Protein 2WKB (pdb70)

Radius of gyration: 31.54 Å; Cα contacts (8 Å, |Δi|>4): 1423; chains: 6; bounding box: 90×65×50 Å

Foldseek 3Di:
DKEKEWLFDDDPVLQVVLVVQLVVLLCVQVPHDPPPDDYYYHHDNQDADPRGSPTAIEMEAEQGVCVVVSLVSNLVSCCVSRVGPSVRYHYYYHYDDDDDCVVPD/DKEKEWLFDDDPVLQVVLQVQLLVLVCVLQVHHQPPDDYYYHHDNCDDDPHDSPTAIEMEAEARPRPDPVPVVVSLVSNLVSCCVSRVDPSVRYHYYYYYDDDDDDPVVD/DKEKEWLFDDDPVLQVVLQVQLQVLCCVLVVHHSPPDDYYYHHDNQDDDPRDSPTAIEMEAEADPDADPVGVVSSVVSNLVSCCVSRVGDSVRYHYDYYYCPVVDDDDDCVVPD/DKEKEWLFDDDPVLQVVLQVQLLVLLCVLLVHHPVPDDYYYHHDNQDDDPRDSPTAIEMEAEADPSDDPVRPVVSLVSNLVSCCVSGVGDSVRYHYYYYYDPDDDCVVPD/DKEKEWLFDDDPVLQVVLQVQLLVLVCVLQVHHCVVDDYYYHHDNCDDDPRDSPTAIEMEAEADPRDDPVRVVVSLVSSLVSCCVSRVDDSVRYHYYYYYCNPPDDDDDCVVPPD/DKEKEWLFDDDDVLQVVLVVVLVVLCCVLQVHDCPPDDYYYHHDNQDDDPRHSPTAIEMEAEQDPRDDDVGVVVSVVVNLVSCCVSGVGDSVRYHYYYYYCPPVDDDDDPVVPD

B-factor: mean 29.2, std 12.21, range [9.12, 75.36]

Nearest PDB structures (foldseek):
  2wkb-assembly2_C  TM=9.980E-01  e=5.443E-23  Plasmodium berghei ANKA
  2wkb-assembly1_D  TM=9.985E-01  e=5.655E-22  Plasmodium berghei ANKA
  2wkb-assembly2_B  TM=9.950E-01  e=8.447E-22  Plasmodium berghei ANKA
  3gad-assembly1_C  TM=8.961E-01  e=1.713E-20  Plasmodium yoelii yoelii
  2wkf-assembly1_A  TM=9.581E-01  e=2.135E-16  Plasmodium falciparum 3D7

Structure (mmCIF, N/CA/C/O backbone):
data_2WKB
#
_entry.id   2WKB
#
_cell.length_a   78.703
_cell.length_b   69.169
_cell.length_c   80.217
_cell.angle_alpha   90.00
_cell.angle_beta   118.20
_cell.angle_gamma   90.00
#
_symmetry.space_group_name_H-M   'P 1 21 1'
#
loop_
_entity.id
_entity.type
_entity.pdbx_description
1 polymer 'MACROPHAGE MIGRATION INHIBITORY FACTOR'
2 non-polymer GLYCEROL
3 water water
#
loop_
_atom_site.group_PDB
_atom_site.id
_atom_site.type_symbol
_atom_site.label_atom_id
_atom_site.label_alt_id
_atom_site.label_comp_id
_atom_site.label_asym_id
_atom_site.label_entity_id
_atom_site.label_seq_id
_atom_site.pdbx_PDB_ins_code
_atom_site.Cartn_x
_atom_site.Cartn_y
_atom_site.Cartn_z
_atom_site.occupancy
_atom_site.B_iso_or_equiv
_atom_site.auth_seq_id
_atom_site.auth_comp_id
_atom_site.auth_asym_id
_atom_site.auth_atom_id
_atom_site.pdbx_PDB_model_num
ATOM 1 N N . PRO A 1 1 ? 0.974 6.551 -24.422 1.00 37.59 1 PRO A N 1
ATOM 2 C CA . PRO A 1 1 ? -0.457 6.577 -24.178 1.00 36.48 1 PRO A CA 1
ATOM 3 C C . PRO A 1 1 ? -0.901 5.159 -23.881 1.00 35.39 1 PRO A C 1
ATOM 4 O O . PRO A 1 1 ? -0.358 4.207 -24.469 1.00 35.03 1 PRO A O 1
ATOM 18 N N . CYS A 1 3 ? -4.142 2.460 -22.470 1.00 29.20 3 CYS A N 1
ATOM 19 C CA . CYS A 1 3 ? -5.459 2.051 -22.065 1.00 28.60 3 CYS A CA 1
ATOM 20 C C . CYS A 1 3 ? -5.352 0.727 -21.304 1.00 27.10 3 CYS A C 1
ATOM 21 O O . CYS A 1 3 ? -5.131 -0.336 -21.888 1.00 26.09 3 CYS A O 1
ATOM 24 N N . GLU A 1 4 ? -5.543 0.779 -19.997 1.00 26.44 4 GLU A N 1
ATOM 25 C CA . GLU A 1 4 ? -5.408 -0.425 -19.187 1.00 25.35 4 GLU A CA 1
ATOM 26 C C . GLU A 1 4 ? -6.708 -0.847 -18.561 1.00 25.19 4 GLU A C 1
ATOM 27 O O . GLU A 1 4 ? -7.456 -0.051 -17.973 1.00 24.37 4 GLU A O 1
ATOM 33 N N . LEU A 1 5 ? -7.005 -2.099 -18.772 1.00 22.82 5 LEU A N 1
ATOM 34 C CA . LEU A 1 5 ? -8.162 -2.704 -18.218 1.00 23.57 5 LEU A CA 1
ATOM 35 C C . LEU A 1 5 ? -7.693 -3.537 -17.014 1.00 22.98 5 LEU A C 1
ATOM 36 O O . LEU A 1 5 ? -6.995 -4.547 -17.158 1.00 23.42 5 LEU A O 1
ATOM 41 N N . ILE A 1 6 ? -8.101 -3.104 -15.835 1.00 20.82 6 ILE A N 1
ATOM 42 C CA . ILE A 1 6 ? -7.658 -3.744 -14.600 1.00 20.75 6 ILE A CA 1
ATOM 43 C C . ILE A 1 6 ? -8.929 -4.373 -13.985 1.00 18.83 6 ILE A C 1
ATOM 44 O O . ILE A 1 6 ? -9.899 -3.659 -13.644 1.00 19.11 6 ILE A O 1
ATOM 49 N N . THR A 1 7 ? -8.939 -5.681 -13.813 1.00 18.25 7 THR A N 1
ATOM 50 C CA . THR A 1 7 ? -10.228 -6.313 -13.501 1.00 19.21 7 THR A CA 1
ATOM 51 C C . THR A 1 7 ? -10.039 -7.581 -12.720 1.00 18.74 7 THR A C 1
ATOM 52 O O . THR A 1 7 ? -9.012 -8.265 -12.839 1.00 18.33 7 THR A O 1
ATOM 56 N N . ASN A 1 8 ? -11.033 -7.945 -11.920 1.00 18.02 8 ASN A N 1
ATOM 57 C CA . ASN A 1 8 ? -10.925 -9.202 -11.191 1.00 18.29 8 ASN A CA 1
ATOM 58 C C . ASN A 1 8 ? -11.674 -10.337 -11.965 1.00 20.61 8 ASN A C 1
ATOM 59 O O . ASN A 1 8 ? -11.938 -11.407 -11.409 1.00 20.06 8 ASN A O 1
ATOM 64 N N . ILE A 1 9 ? -12.023 -10.038 -13.231 1.00 20.74 9 ILE A N 1
ATOM 65 C CA . ILE A 1 9 ? -12.722 -11.014 -14.087 1.00 22.69 9 ILE A CA 1
ATOM 66 C C . ILE A 1 9 ? -11.735 -11.744 -14.987 1.00 23.85 9 ILE A C 1
ATOM 67 O O . ILE A 1 9 ? -11.047 -11.110 -15.783 1.00 25.95 9 ILE A O 1
ATOM 72 N N . SER A 1 10 ? -11.691 -13.069 -14.857 1.00 25.64 10 SER A N 1
ATOM 73 C CA . SER A 1 10 ? -10.847 -13.905 -15.694 1.00 27.56 10 SER A CA 1
ATOM 74 C C . SER A 1 10 ? -11.513 -14.264 -17.014 1.00 27.96 10 SER A C 1
ATOM 75 O O . SER A 1 10 ? -12.630 -14.823 -17.013 1.00 26.14 10 SER A O 1
ATOM 78 N N . ILE A 1 11 ? -10.829 -13.947 -18.102 1.00 28.57 11 ILE A N 1
ATOM 79 C CA . ILE A 1 11 ? -11.238 -14.380 -19.460 1.00 29.88 11 ILE A CA 1
ATOM 80 C C . ILE A 1 11 ? -10.030 -14.940 -20.254 1.00 30.45 11 ILE A C 1
ATOM 81 O O . ILE A 1 11 ? -8.851 -14.570 -19.991 1.00 28.35 11 ILE A O 1
ATOM 86 N N . PRO A 1 12 ? -10.306 -15.801 -21.251 1.00 31.24 12 PRO A N 1
ATOM 87 C CA . PRO A 1 12 ? -9.148 -16.419 -21.931 1.00 31.31 12 PRO A CA 1
ATOM 88 C C . PRO A 1 12 ? -8.338 -15.419 -22.746 1.00 28.99 12 PRO A C 1
ATOM 89 O O . PRO A 1 12 ? -8.854 -14.410 -23.165 1.00 28.28 12 PRO A O 1
ATOM 93 N N . ASP A 1 13 ? -7.070 -15.722 -22.984 1.00 30.26 13 ASP A N 1
ATOM 94 C CA . ASP A 1 13 ? -6.204 -14.785 -23.721 1.00 30.95 13 ASP A CA 1
ATOM 95 C C . ASP A 1 13 ? -6.760 -14.255 -25.039 1.00 29.51 13 ASP A C 1
ATOM 96 O O . ASP A 1 13 ? -6.663 -13.057 -25.328 1.00 29.24 13 ASP A O 1
ATOM 101 N N . ASP A 1 14 ? -7.344 -15.157 -25.837 1.00 30.53 14 ASP A N 1
ATOM 102 C CA . ASP A 1 14 ? -7.928 -14.792 -27.113 1.00 31.36 14 ASP A CA 1
ATOM 103 C C . ASP A 1 14 ? -9.021 -13.749 -26.969 1.00 29.29 14 ASP A C 1
ATOM 104 O O . ASP A 1 14 ? -9.086 -12.775 -27.714 1.00 28.89 14 ASP A O 1
ATOM 109 N N . LYS A 1 15 ? -9.877 -13.959 -25.988 1.00 29.00 15 LYS A N 1
ATOM 110 C CA . LYS A 1 15 ? -10.964 -13.030 -25.774 1.00 28.65 15 LYS A CA 1
ATOM 111 C C . LYS A 1 15 ? -10.426 -11.686 -25.285 1.00 27.56 15 LYS A C 1
ATOM 112 O O . LYS A 1 15 ? -10.947 -10.609 -25.607 1.00 27.05 15 LYS A O 1
ATOM 118 N N . ALA A 1 16 ? -9.378 -11.753 -24.481 1.00 26.18 16 ALA A N 1
ATOM 119 C CA . ALA A 1 16 ? -8.757 -10.509 -23.979 1.00 25.05 16 ALA A CA 1
ATOM 120 C C . ALA A 1 16 ? -8.187 -9.696 -25.117 1.00 23.75 16 ALA A C 1
ATOM 121 O O . ALA A 1 16 ? -8.319 -8.481 -25.167 1.00 23.84 16 ALA A O 1
ATOM 123 N N . GLN A 1 17 ? -7.504 -10.363 -26.029 1.00 24.53 17 GLN A N 1
ATOM 124 C CA . GLN A 1 17 ? -6.924 -9.657 -27.160 1.00 25.43 17 GLN A CA 1
ATOM 125 C C . GLN A 1 17 ? -8.036 -8.984 -28.017 1.00 25.95 17 GLN A C 1
ATOM 126 O O . GLN A 1 17 ? -7.919 -7.821 -28.436 1.00 26.44 17 GLN A O 1
ATOM 132 N N . ASN A 1 18 ? -9.106 -9.728 -28.253 1.00 27.96 18 ASN A N 1
ATOM 133 C CA . ASN A 1 18 ? -10.305 -9.196 -28.941 1.00 29.04 18 ASN A CA 1
ATOM 134 C C . ASN A 1 18 ? -10.902 -7.988 -28.255 1.00 28.52 18 ASN A C 1
ATOM 135 O O . ASN A 1 18 ? -11.263 -6.990 -28.898 1.00 30.42 18 ASN A O 1
ATOM 140 N N . THR A 1 19 ? -10.999 -8.072 -26.947 1.00 28.06 19 THR A N 1
ATOM 141 C CA . THR A 1 19 ? -11.499 -6.940 -26.164 1.00 27.42 19 THR A CA 1
ATOM 142 C C . THR A 1 19 ? -10.635 -5.726 -26.286 1.00 25.88 19 THR A C 1
ATOM 143 O O . THR A 1 19 ? -11.160 -4.642 -26.511 1.00 25.49 19 THR A O 1
ATOM 147 N N . LEU A 1 20 ? -9.300 -5.876 -26.155 1.00 25.80 20 LEU A N 1
ATOM 148 C CA . LEU A 1 20 ? -8.398 -4.737 -26.314 1.00 25.05 20 LEU A CA 1
ATOM 149 C C . LEU A 1 20 ? -8.393 -4.186 -27.740 1.00 25.31 20 LEU A C 1
ATOM 150 O O . LEU A 1 20 ? -8.293 -3.013 -27.943 1.00 25.21 20 LEU A O 1
ATOM 155 N N . SER A 1 21 ? -8.470 -5.073 -28.721 1.00 27.51 21 SER A N 1
ATOM 156 C CA . SER A 1 21 ? -8.590 -4.666 -30.124 1.00 30.16 21 SER A CA 1
ATOM 157 C C . SER A 1 21 ? -9.757 -3.714 -30.305 1.00 29.40 21 SER A C 1
ATOM 158 O O . SER A 1 21 ? -9.611 -2.624 -30.857 1.00 30.86 21 SER A O 1
ATOM 161 N N . GLU A 1 22 ? -10.900 -4.138 -29.795 1.00 30.19 22 GLU A N 1
ATOM 162 C CA . GLU A 1 22 ? -12.135 -3.358 -29.923 1.00 31.37 22 GLU A CA 1
ATOM 163 C C . GLU A 1 22 ? -12.060 -2.062 -29.189 1.00 30.63 22 GLU A C 1
ATOM 164 O O . GLU A 1 22 ? -12.548 -1.055 -29.703 1.00 31.42 22 GLU A O 1
ATOM 170 N N . ILE A 1 23 ? -11.432 -2.060 -27.993 1.00 29.24 23 ILE A N 1
ATOM 171 C CA . ILE A 1 23 ? -11.189 -0.788 -27.348 1.00 27.53 23 ILE A CA 1
ATOM 172 C C . ILE A 1 23 ? -10.284 0.149 -28.131 1.00 27.72 23 ILE A C 1
ATOM 173 O O . ILE A 1 23 ? -10.582 1.346 -28.204 1.00 29.11 23 ILE A O 1
ATOM 178 N N . GLU A 1 24 ? -9.170 -0.338 -28.699 1.00 27.50 24 GLU A N 1
ATOM 179 C CA . GLU A 1 24 ? -8.272 0.559 -29.450 1.00 28.56 24 GLU A CA 1
ATOM 180 C C . GLU A 1 24 ? -9.030 1.124 -30.657 1.00 28.50 24 GLU A C 1
ATOM 181 O O . GLU A 1 24 ? -8.833 2.283 -31.024 1.00 28.94 24 GLU A O 1
ATOM 187 N N . ASP A 1 25 ? -9.880 0.314 -31.265 1.00 30.00 25 ASP A N 1
ATOM 188 C CA . ASP A 1 25 ? -10.711 0.809 -32.423 1.00 31.65 25 ASP A CA 1
ATOM 189 C C . ASP A 1 25 ? -11.653 1.933 -31.981 1.00 31.95 25 ASP A C 1
ATOM 190 O O . ASP A 1 25 ? -11.777 2.978 -32.633 1.00 33.68 25 ASP A O 1
ATOM 195 N N . ALA A 1 26 ? -12.286 1.724 -30.831 1.00 31.10 26 ALA A N 1
ATOM 196 C CA . ALA A 1 26 ? -13.201 2.706 -30.262 1.00 29.98 26 ALA A CA 1
ATOM 197 C C . ALA A 1 26 ? -12.452 4.009 -30.006 1.00 30.50 26 ALA A C 1
ATOM 198 O O . ALA A 1 26 ? -12.939 5.107 -30.327 1.00 31.02 26 ALA A O 1
ATOM 200 N N . ILE A 1 27 ? -11.212 3.913 -29.522 1.00 30.06 27 ILE A N 1
ATOM 201 C CA . ILE A 1 27 ? -10.398 5.095 -29.275 1.00 32.15 27 ILE A CA 1
ATOM 202 C C . ILE A 1 27 ? -10.124 5.834 -30.593 1.00 32.73 27 ILE A C 1
ATOM 203 O O . ILE A 1 27 ? -10.346 7.027 -30.723 1.00 33.47 27 ILE A O 1
ATOM 208 N N . SER A 1 28 ? -9.584 5.102 -31.541 1.00 35.22 28 SER A N 1
ATOM 209 C CA . SER A 1 28 ? -9.308 5.627 -32.860 1.00 37.37 28 SER A CA 1
ATOM 210 C C . SER A 1 28 ? -10.555 6.194 -33.534 1.00 37.62 28 SER A C 1
ATOM 211 O O . SER A 1 28 ? -10.513 7.301 -34.063 1.00 38.66 28 SER A O 1
ATOM 214 N N . ASN A 1 29 ? -11.657 5.445 -33.517 1.00 38.88 29 ASN A N 1
ATOM 215 C CA . ASN A 1 29 ? -12.882 5.877 -34.221 1.00 40.19 29 ASN A CA 1
ATOM 216 C C . ASN A 1 29 ? -13.584 7.089 -33.572 1.00 42.33 29 ASN A C 1
ATOM 217 O O . ASN A 1 29 ? -13.922 8.074 -34.264 1.00 43.00 29 ASN A O 1
ATOM 222 N N . ILE A 1 30 ? -13.768 7.043 -32.254 1.00 43.24 30 ILE A N 1
ATOM 223 C CA . ILE A 1 30 ? -14.462 8.141 -31.536 1.00 44.47 30 ILE A CA 1
ATOM 224 C C . ILE A 1 30 ? -13.591 9.405 -31.377 1.00 46.51 30 ILE A C 1
ATOM 225 O O . ILE A 1 30 ? -14.051 10.544 -31.623 1.00 46.87 30 ILE A O 1
ATOM 230 N N . LEU A 1 31 ? -12.337 9.225 -30.974 1.00 48.07 31 LEU A N 1
ATOM 231 C CA . LEU A 1 31 ? -11.449 10.383 -30.790 1.00 50.19 31 LEU A CA 1
ATOM 232 C C . LEU A 1 31 ? -10.738 10.734 -32.094 1.00 52.04 31 LEU A C 1
ATOM 233 O O . LEU A 1 31 ? -10.017 11.725 -32.173 1.00 52.61 31 LEU A O 1
ATOM 238 N N . GLY A 1 32 ? -10.951 9.891 -33.105 1.00 54.48 32 GLY A N 1
ATOM 239 C CA . GLY A 1 32 ? -10.797 10.267 -34.514 1.00 57.08 32 GLY A CA 1
ATOM 240 C C . GLY A 1 32 ? -9.450 10.015 -35.174 1.00 59.10 32 GLY A C 1
ATOM 241 O O . GLY A 1 32 ? -9.346 10.057 -36.415 1.00 59.56 32 GLY A O 1
ATOM 242 N N . LYS A 1 33 ? -8.426 9.742 -34.362 1.00 60.04 33 LYS A N 1
ATOM 243 C CA . LYS A 1 33 ? -7.036 9.759 -34.848 1.00 61.13 33 LYS A CA 1
ATOM 244 C C . LYS A 1 33 ? -6.336 8.378 -34.932 1.00 60.77 33 LYS A C 1
ATOM 245 O O . LYS A 1 33 ? -6.790 7.395 -34.315 1.00 61.13 33 LYS A O 1
ATOM 251 N N . PRO A 1 34 ? -5.236 8.299 -35.716 1.00 60.16 34 PRO A N 1
ATOM 252 C CA . PRO A 1 34 ? -4.312 7.161 -35.597 1.00 59.25 34 PRO A CA 1
ATOM 253 C C . PRO A 1 34 ? -3.920 6.915 -34.144 1.00 57.53 34 PRO A C 1
ATOM 254 O O . PRO A 1 34 ? -3.829 7.866 -33.362 1.00 57.55 34 PRO A O 1
ATOM 258 N N . VAL A 1 35 ? -3.746 5.641 -33.799 1.00 55.78 35 VAL A N 1
ATOM 259 C CA . VAL A 1 35 ? -3.275 5.218 -32.479 1.00 53.76 35 VAL A CA 1
ATOM 260 C C . VAL A 1 35 ? -1.997 4.348 -32.615 1.00 52.42 35 VAL A C 1
ATOM 261 O O . VAL A 1 35 ? -1.873 3.285 -32.017 1.00 52.40 35 VAL A O 1
ATOM 265 N N . ALA A 1 36 ? -1.045 4.834 -33.404 1.00 49.86 36 ALA A N 1
ATOM 266 C CA . ALA A 1 36 ? 0.198 4.132 -33.675 1.00 47.91 36 ALA A CA 1
ATOM 267 C C . ALA A 1 36 ? 1.036 3.902 -32.433 1.00 46.80 36 ALA A C 1
ATOM 268 O O . ALA A 1 36 ? 1.785 2.913 -32.393 1.00 46.57 36 ALA A O 1
ATOM 270 N N . TYR A 1 37 ? 0.925 4.797 -31.442 1.00 44.58 37 TYR A N 1
ATOM 271 C CA . TYR A 1 37 ? 1.759 4.736 -30.231 1.00 43.93 37 TYR A CA 1
ATOM 272 C C . TYR A 1 37 ? 1.073 4.124 -28.982 1.00 42.24 37 TYR A C 1
ATOM 273 O O . TYR A 1 37 ? 1.702 4.029 -27.914 1.00 43.00 37 TYR A O 1
ATOM 282 N N . ILE A 1 38 ? -0.183 3.711 -29.115 1.00 38.35 38 ILE A N 1
ATOM 283 C CA . ILE A 1 38 ? -0.964 3.237 -27.956 1.00 35.69 38 ILE A CA 1
ATOM 284 C C . ILE A 1 38 ? -0.498 1.876 -27.357 1.00 31.73 38 ILE A C 1
ATOM 285 O O . ILE A 1 38 ? -0.276 0.902 -28.074 1.00 29.96 38 ILE A O 1
ATOM 290 N N . MET A 1 39 ? -0.329 1.829 -26.033 1.00 28.93 39 MET A N 1
ATOM 291 C CA . MET A 1 39 ? -0.295 0.564 -25.368 1.00 26.23 39 MET A CA 1
ATOM 292 C C . MET A 1 39 ? -1.690 0.236 -24.804 1.00 24.94 39 MET A C 1
ATOM 293 O O . MET A 1 39 ? -2.414 1.115 -24.318 1.00 26.27 39 MET A O 1
ATOM 298 N N . SER A 1 40 ? -2.045 -1.028 -24.789 1.00 23.48 40 SER A N 1
ATOM 299 C CA . SER A 1 40 ? -3.197 -1.452 -24.036 1.00 23.11 40 SER A CA 1
ATOM 300 C C . SER A 1 40 ? -2.886 -2.743 -23.278 1.00 21.27 40 SER A C 1
ATOM 301 O O . SER A 1 40 ? -1.917 -3.472 -23.601 1.00 19.94 40 SER A O 1
ATOM 304 N N . ASN A 1 41 ? -3.727 -3.071 -22.284 1.00 21.30 41 ASN A N 1
ATOM 305 C CA . ASN A 1 41 ? -3.461 -4.224 -21.472 1.00 19.41 41 ASN A CA 1
ATOM 306 C C . ASN A 1 41 ? -4.676 -4.663 -20.732 1.00 17.39 41 ASN A C 1
ATOM 307 O O . ASN A 1 41 ? -5.551 -3.848 -20.418 1.00 19.44 41 ASN A O 1
ATOM 312 N N A TYR A 1 42 ? -4.746 -5.968 -20.531 0.50 17.94 42 TYR A N 1
ATOM 313 N N B TYR A 1 42 ? -4.766 -5.961 -20.491 0.50 18.28 42 TYR A N 1
ATOM 314 C CA A TYR A 1 42 ? -5.716 -6.652 -19.715 0.50 18.22 42 TYR A CA 1
ATOM 315 C CA B TYR A 1 42 ? -5.796 -6.583 -19.678 0.50 18.89 42 TYR A CA 1
ATOM 316 C C A TYR A 1 42 ? -4.906 -7.146 -18.533 0.50 18.69 42 TYR A C 1
ATOM 317 C C B TYR A 1 42 ? -5.098 -7.246 -18.477 0.50 19.10 42 TYR A C 1
ATOM 318 O O A TYR A 1 42 ? -4.079 -8.049 -18.676 0.50 17.54 42 TYR A O 1
ATOM 319 O O B TYR A 1 42 ? -4.531 -8.324 -18.547 0.50 18.21 42 TYR A O 1
ATOM 336 N N . ASP A 1 43 ? -5.129 -6.539 -17.368 1.00 18.94 43 ASP A N 1
ATOM 337 C CA . ASP A 1 43 ? -4.354 -6.907 -16.170 1.00 19.16 43 ASP A CA 1
ATOM 338 C C . ASP A 1 43 ? -5.340 -7.583 -15.195 1.00 21.03 43 ASP A C 1
ATOM 339 O O . ASP A 1 43 ? -6.185 -6.937 -14.591 1.00 20.89 43 ASP A O 1
ATOM 344 N N . TYR A 1 44 ? -5.230 -8.895 -15.059 1.00 20.50 44 TYR A N 1
ATOM 345 C CA . TYR A 1 44 ? -6.097 -9.654 -14.218 1.00 19.89 44 TYR A CA 1
ATOM 346 C C . TYR A 1 44 ? -5.632 -9.564 -12.747 1.00 19.87 44 TYR A C 1
ATOM 347 O O . TYR A 1 44 ? -4.507 -9.925 -12.398 1.00 20.89 44 TYR A O 1
ATOM 356 N N . GLN A 1 45 ? -6.497 -9.052 -11.899 1.00 17.55 45 GLN A N 1
ATOM 357 C CA . GLN A 1 45 ? -6.134 -8.722 -10.524 1.00 15.34 45 GLN A CA 1
ATOM 358 C C . GLN A 1 45 ? -7.258 -9.300 -9.710 1.00 16.48 45 GLN A C 1
ATOM 359 O O . GLN A 1 45 ? -8.282 -8.625 -9.470 1.00 14.74 45 GLN A O 1
ATOM 365 N N . LYS A 1 46 ? -7.086 -10.553 -9.276 1.00 15.56 46 LYS A N 1
ATOM 366 C CA . LYS A 1 46 ? -8.164 -11.356 -8.712 1.00 18.22 46 LYS A CA 1
ATOM 367 C C . LYS A 1 46 ? -8.736 -10.733 -7.437 1.00 16.00 46 LYS A C 1
ATOM 368 O O . LYS A 1 46 ? -9.926 -10.985 -7.095 1.00 16.13 46 LYS A O 1
ATOM 374 N N . ASN A 1 47 ? -7.861 -10.033 -6.705 1.00 14.88 47 ASN A N 1
ATOM 375 C CA . ASN A 1 47 ? -8.183 -9.443 -5.401 1.00 13.63 47 ASN A CA 1
ATOM 376 C C . ASN A 1 47 ? -8.701 -8.010 -5.455 1.00 12.89 47 ASN A C 1
ATOM 377 O O . ASN A 1 47 ? -8.938 -7.395 -4.420 1.00 13.77 47 ASN A O 1
ATOM 382 N N . LEU A 1 48 ? -8.844 -7.491 -6.667 1.00 12.22 48 LEU A N 1
ATOM 383 C CA . LEU A 1 48 ? -9.259 -6.092 -6.854 1.00 13.44 48 LEU A CA 1
ATOM 384 C C . LEU A 1 48 ? -10.660 -5.872 -6.234 1.00 14.80 48 LEU A C 1
ATOM 385 O O . LEU A 1 48 ? -11.592 -6.706 -6.450 1.00 13.76 48 LEU A O 1
ATOM 390 N N . ARG A 1 49 ? -10.816 -4.750 -5.516 1.00 13.03 49 ARG A N 1
ATOM 391 C CA . ARG A 1 49 ? -12.099 -4.462 -4.818 1.00 12.90 49 ARG A CA 1
ATOM 392 C C . ARG A 1 49 ? -12.527 -3.070 -5.235 1.00 15.42 49 ARG A C 1
ATOM 393 O O . ARG A 1 49 ? -11.660 -2.198 -5.582 1.00 15.22 49 ARG A O 1
ATOM 401 N N . PHE A 1 50 ? -13.848 -2.836 -5.222 1.00 15.78 50 PHE A N 1
ATOM 402 C CA . PHE A 1 50 ? -14.398 -1.498 -5.504 1.00 15.76 50 PHE A CA 1
ATOM 403 C C . PHE A 1 50 ? -15.620 -1.369 -4.586 1.00 16.03 50 PHE A C 1
ATOM 404 O O . PHE A 1 50 ? -16.401 -2.312 -4.478 1.00 17.92 50 PHE A O 1
ATOM 412 N N . SER A 1 51 ? -15.729 -0.250 -3.865 1.00 16.63 51 SER A N 1
ATOM 413 C CA . SER A 1 51 ? -16.781 -0.006 -2.887 1.00 18.82 51 SER A CA 1
ATOM 414 C C . SER A 1 51 ? -16.877 -1.094 -1.846 1.00 20.90 51 SER A C 1
ATOM 415 O O . SER A 1 51 ? -18.010 -1.433 -1.427 1.00 21.63 51 SER A O 1
ATOM 418 N N . GLY A 1 52 ? -15.763 -1.675 -1.430 1.00 18.08 52 GLY A N 1
ATOM 419 C CA . GLY A 1 52 ? -15.844 -2.606 -0.320 1.00 19.88 52 GLY A CA 1
ATOM 420 C C . GLY A 1 52 ? -16.219 -4.023 -0.756 1.00 21.33 52 GLY A C 1
ATOM 421 O O . GLY A 1 52 ? -16.496 -4.864 0.106 1.00 22.02 52 GLY A O 1
ATOM 422 N N . SER A 1 53 ? -16.140 -4.287 -2.055 1.00 18.92 53 SER A N 1
ATOM 423 C CA . SER A 1 53 ? -16.521 -5.615 -2.610 1.00 19.94 53 SER A CA 1
ATOM 424 C C . SER A 1 53 ? -15.574 -6.138 -3.662 1.00 18.90 53 SER A C 1
ATOM 425 O O . SER A 1 53 ? -15.179 -5.421 -4.563 1.00 17.65 53 SER A O 1
ATOM 428 N N . ASN A 1 54 ? -15.292 -7.442 -3.584 1.00 18.33 54 ASN A N 1
ATOM 429 C CA . ASN A 1 54 ? -14.425 -8.122 -4.520 1.00 19.42 54 ASN A CA 1
ATOM 430 C C . ASN A 1 54 ? -15.320 -8.790 -5.575 1.00 21.11 54 ASN A C 1
ATOM 431 O O . ASN A 1 54 ? -14.853 -9.644 -6.330 1.00 18.66 54 ASN A O 1
ATOM 436 N N . GLU A 1 55 ? -16.603 -8.374 -5.658 1.00 20.60 55 GLU A N 1
ATOM 437 C CA . GLU A 1 55 ? -17.441 -8.889 -6.745 1.00 22.80 55 GLU A CA 1
ATOM 438 C C . GLU A 1 55 ? -16.938 -8.362 -8.085 1.00 21.33 55 GLU A C 1
ATOM 439 O O . GLU A 1 55 ? -16.157 -7.384 -8.167 1.00 21.27 55 GLU A O 1
ATOM 445 N N . GLY A 1 56 ? -17.360 -9.021 -9.155 1.00 21.33 56 GLY A N 1
ATOM 446 C CA . GLY A 1 56 ? -16.957 -8.636 -10.498 1.00 19.93 56 GLY A CA 1
ATOM 447 C C . GLY A 1 56 ? -16.853 -7.132 -10.739 1.00 20.98 56 GLY A C 1
ATOM 448 O O . GLY A 1 56 ? -17.837 -6.375 -10.487 1.00 20.92 56 GLY A O 1
ATOM 449 N N . TYR A 1 57 ? -15.694 -6.697 -11.284 1.00 17.94 57 TYR A N 1
ATOM 450 C CA . TYR A 1 57 ? -15.412 -5.295 -11.446 1.00 18.58 57 TYR A CA 1
ATOM 451 C C . TYR A 1 57 ? -14.336 -5.004 -12.482 1.00 19.65 57 TYR A C 1
ATOM 452 O O . TYR A 1 57 ? -13.293 -5.751 -12.501 1.00 18.78 57 TYR A O 1
ATOM 461 N N . CYS A 1 58 ? -14.541 -3.961 -13.265 0.50 15.76 58 CYS A N 1
ATOM 462 C CA A CYS A 1 58 ? -13.558 -3.570 -14.233 0.50 19.38 58 CYS A CA 1
ATOM 463 C CA B CYS A 1 58 ? -13.622 -3.505 -14.284 0.50 18.56 58 CYS A CA 1
ATOM 464 C C . CYS A 1 58 ? -13.264 -2.069 -14.137 0.50 17.27 58 CYS A C 1
ATOM 465 O O . CYS A 1 58 ? -14.164 -1.232 -14.197 0.50 15.43 58 CYS A O 1
ATOM 470 N N . PHE A 1 59 ? -11.983 -1.745 -13.994 1.00 19.93 59 PHE A N 1
ATOM 471 C CA . PHE A 1 59 ? -11.505 -0.388 -13.922 1.00 20.51 59 PHE A CA 1
ATOM 472 C C . PHE A 1 59 ? -10.752 -0.148 -15.220 1.00 23.24 59 PHE A C 1
ATOM 473 O O . PHE A 1 59 ? -9.862 -0.916 -15.562 1.00 23.55 59 PHE A O 1
ATOM 481 N N . VAL A 1 60 ? -11.120 0.904 -15.940 1.00 21.03 60 VAL A N 1
ATOM 482 C CA . VAL A 1 60 ? -10.428 1.218 -17.166 1.00 22.72 60 VAL A CA 1
ATOM 483 C C . VAL A 1 60 ? -9.709 2.507 -16.993 1.00 23.06 60 VAL A C 1
ATOM 484 O O . VAL A 1 60 ? -10.322 3.519 -16.717 1.00 23.59 60 VAL A O 1
ATOM 488 N N . ARG A 1 61 ? -8.389 2.503 -17.108 1.00 22.66 61 ARG A N 1
ATOM 489 C CA . ARG A 1 61 ? -7.679 3.753 -16.967 1.00 24.54 61 ARG A CA 1
ATOM 490 C C . ARG A 1 61 ? -7.081 4.169 -18.313 1.00 26.00 61 ARG A C 1
ATOM 491 O O . ARG A 1 61 ? -6.300 3.406 -18.883 1.00 24.38 61 ARG A O 1
ATOM 499 N N . LEU A 1 62 ? -7.406 5.383 -18.752 1.00 26.68 62 LEU A N 1
ATOM 500 C CA . LEU A 1 62 ? -6.915 5.930 -20.032 1.00 29.07 62 LEU A CA 1
ATOM 501 C C . LEU A 1 62 ? -5.988 7.102 -19.747 1.00 30.45 62 LEU A C 1
ATOM 502 O O . LEU A 1 62 ? -6.418 8.123 -19.216 1.00 31.23 62 LEU A O 1
ATOM 507 N N . THR A 1 63 ? -4.712 6.930 -20.060 1.00 32.01 63 THR A N 1
ATOM 508 C CA . THR A 1 63 ? -3.679 7.873 -19.741 1.00 35.01 63 THR A CA 1
ATOM 509 C C . THR A 1 63 ? -3.246 8.521 -21.036 1.00 36.77 63 THR A C 1
ATOM 510 O O . THR A 1 63 ? -2.717 7.836 -21.910 1.00 36.93 63 THR A O 1
ATOM 514 N N . SER A 1 64 ? -3.503 9.828 -21.152 1.00 39.04 64 SER A N 1
ATOM 515 C CA . SER A 1 64 ? -3.033 10.625 -22.300 1.00 41.58 64 SER A CA 1
ATOM 516 C C . SER A 1 64 ? -3.686 10.207 -23.622 1.00 42.82 64 SER A C 1
ATOM 517 O O . SER A 1 64 ? -3.019 10.117 -24.658 1.00 43.17 64 SER A O 1
ATOM 520 N N . ILE A 1 65 ? -4.994 9.976 -23.580 1.00 44.38 65 ILE A N 1
ATOM 521 C CA . ILE A 1 65 ? -5.724 9.425 -24.732 1.00 45.92 65 ILE A CA 1
ATOM 522 C C . ILE A 1 65 ? -6.744 10.414 -25.349 1.00 46.21 65 ILE A C 1
ATOM 523 O O . ILE A 1 65 ? -7.654 10.893 -24.683 1.00 47.23 65 ILE A O 1
ATOM 528 N N . SER A 1 71 ? -14.235 15.963 -25.197 1.00 56.58 71 SER A N 1
ATOM 529 C CA . SER A 1 71 ? -15.630 16.131 -25.558 1.00 56.70 71 SER A CA 1
ATOM 530 C C . SER A 1 71 ? -16.210 14.789 -26.034 1.00 55.98 71 SER A C 1
ATOM 531 O O . SER A 1 71 ? -17.295 14.360 -25.655 1.00 57.16 71 SER A O 1
ATOM 534 N N . ASN A 1 72 ? -15.476 14.024 -26.756 1.00 54.17 72 ASN A N 1
ATOM 535 C CA . ASN A 1 72 ? -16.141 12.817 -27.033 1.00 51.92 72 ASN A CA 1
ATOM 536 C C . ASN A 1 72 ? -15.778 11.869 -25.920 1.00 49.34 72 ASN A C 1
ATOM 537 O O . ASN A 1 72 ? -15.983 10.698 -26.066 1.00 48.55 72 ASN A O 1
ATOM 542 N N . ASN A 1 73 ? -15.224 12.375 -24.818 1.00 46.50 73 ASN A N 1
ATOM 543 C CA . ASN A 1 73 ? -14.710 11.434 -23.830 1.00 44.13 73 ASN A CA 1
ATOM 544 C C . ASN A 1 73 ? -15.815 10.576 -23.224 1.00 43.10 73 ASN A C 1
ATOM 545 O O . ASN A 1 73 ? -15.596 9.414 -22.881 1.00 42.51 73 ASN A O 1
ATOM 550 N N . SER A 1 74 ? -17.004 11.156 -23.095 1.00 41.53 74 SER A N 1
ATOM 551 C CA . SER A 1 74 ? -18.143 10.449 -22.533 1.00 40.09 74 SER A CA 1
ATOM 552 C C . SER A 1 74 ? -18.716 9.459 -23.547 1.00 38.03 74 SER A C 1
ATOM 553 O O . SER A 1 74 ? -19.197 8.389 -23.185 1.00 38.07 74 SER A O 1
ATOM 556 N N . LEU A 1 75 ? -18.663 9.819 -24.823 1.00 36.89 75 LEU A N 1
ATOM 557 C CA . LEU A 1 75 ? -18.983 8.872 -25.896 1.00 35.98 75 LEU A CA 1
ATOM 558 C C . LEU A 1 75 ? -18.041 7.680 -25.862 1.00 34.24 75 LEU A C 1
ATOM 559 O O . LEU A 1 75 ? -18.485 6.544 -26.000 1.00 33.43 75 LEU A O 1
ATOM 564 N N . LEU A 1 76 ? -16.741 7.947 -25.699 1.00 32.82 76 LEU A N 1
ATOM 565 C CA . LEU A 1 76 ? -15.766 6.828 -25.564 1.00 32.07 76 LEU A CA 1
ATOM 566 C C . LEU A 1 76 ? -16.043 5.945 -24.327 1.00 31.62 76 LEU A C 1
ATOM 567 O O . LEU A 1 76 ? -16.014 4.734 -24.424 1.00 30.53 76 LEU A O 1
ATOM 572 N N . ALA A 1 77 ? -16.399 6.554 -23.185 1.00 30.66 77 ALA A N 1
ATOM 573 C CA . ALA A 1 77 ? -16.711 5.786 -21.974 1.00 31.13 77 ALA A CA 1
ATOM 574 C C . ALA A 1 77 ? -17.907 4.898 -22.181 1.00 31.33 77 ALA A C 1
ATOM 575 O O . ALA A 1 77 ? -17.990 3.785 -21.642 1.00 30.50 77 ALA A O 1
ATOM 577 N N . ASP A 1 78 ? -18.858 5.405 -22.958 1.00 31.71 78 ASP A N 1
ATOM 578 C CA . ASP A 1 78 ? -20.083 4.672 -23.253 1.00 33.06 78 ASP A CA 1
ATOM 579 C C . ASP A 1 78 ? -19.744 3.440 -24.072 1.00 31.19 78 ASP A C 1
ATOM 580 O O . ASP A 1 78 ? -20.239 2.357 -23.822 1.00 31.99 78 ASP A O 1
ATOM 585 N N . LYS A 1 79 ? -18.912 3.645 -25.074 1.00 31.04 79 LYS A N 1
ATOM 586 C CA . LYS A 1 79 ? -18.561 2.565 -25.978 1.00 30.34 79 LYS A CA 1
ATOM 587 C C . LYS A 1 79 ? -17.785 1.469 -25.215 1.00 29.65 79 LYS A C 1
ATOM 588 O O . LYS A 1 79 ? -18.056 0.256 -25.348 1.00 27.93 79 LYS A O 1
ATOM 594 N N . ILE A 1 80 ? -16.851 1.916 -24.380 1.00 29.18 80 ILE A N 1
ATOM 595 C CA . ILE A 1 80 ? -16.077 0.968 -23.597 1.00 27.92 80 ILE A CA 1
ATOM 596 C C . ILE A 1 80 ? -16.953 0.172 -22.662 1.00 27.94 80 ILE A C 1
ATOM 597 O O . ILE A 1 80 ? -16.809 -1.033 -22.500 1.00 27.24 80 ILE A O 1
ATOM 602 N N . THR A 1 81 ? -17.893 0.840 -22.032 1.00 29.31 81 THR A N 1
ATOM 603 C CA . THR A 1 81 ? -18.789 0.127 -21.151 1.00 29.59 81 THR A CA 1
ATOM 604 C C . THR A 1 81 ? -19.542 -0.929 -21.889 1.00 29.93 81 THR A C 1
ATOM 605 O O . THR A 1 81 ? -19.775 -2.011 -21.337 1.00 30.67 81 THR A O 1
ATOM 609 N N . LYS A 1 82 ? -19.943 -0.632 -23.122 1.00 30.87 82 LYS A N 1
ATOM 610 C CA . LYS A 1 82 ? -20.724 -1.603 -23.900 1.00 32.20 82 LYS A CA 1
ATOM 611 C C . LYS A 1 82 ? -19.846 -2.820 -24.224 1.00 31.75 82 LYS A C 1
ATOM 612 O O . LYS A 1 82 ? -20.261 -3.983 -24.035 1.00 32.22 82 LYS A O 1
ATOM 618 N N . ILE A 1 83 ? -18.642 -2.522 -24.713 1.00 31.25 83 ILE A N 1
ATOM 619 C CA . ILE A 1 83 ? -17.594 -3.548 -25.016 1.00 29.59 83 ILE A CA 1
ATOM 620 C C . ILE A 1 83 ? -17.399 -4.446 -23.817 1.00 30.11 83 ILE A C 1
ATOM 621 O O . ILE A 1 83 ? -17.492 -5.649 -23.951 1.00 30.46 83 ILE A O 1
ATOM 626 N N . LEU A 1 84 ? -17.187 -3.876 -22.618 1.00 30.06 84 LEU A N 1
ATOM 627 C CA . LEU A 1 84 ? -16.985 -4.736 -21.405 1.00 31.04 84 LEU A CA 1
ATOM 628 C C . LEU A 1 84 ? -18.186 -5.537 -20.900 1.00 32.37 84 LEU A C 1
ATOM 629 O O . LEU A 1 84 ? -18.055 -6.688 -20.453 1.00 31.46 84 LEU A O 1
ATOM 634 N N . SER A 1 85 ? -19.360 -4.932 -20.917 1.00 34.76 85 SER A N 1
ATOM 635 C CA . SER A 1 85 ? -20.541 -5.687 -20.512 1.00 37.44 85 SER A CA 1
ATOM 636 C C . SER A 1 85 ? -20.764 -6.896 -21.443 1.00 37.91 85 SER A C 1
ATOM 637 O O . SER A 1 85 ? -21.204 -7.968 -20.992 1.00 37.53 85 SER A O 1
ATOM 640 N N . ASN A 1 86 ? -20.494 -6.700 -22.726 1.00 38.87 86 ASN A N 1
ATOM 641 C CA . ASN A 1 86 ? -20.558 -7.807 -23.713 1.00 40.55 86 ASN A CA 1
ATOM 642 C C . ASN A 1 86 ? -19.519 -8.886 -23.396 1.00 40.04 86 ASN A C 1
ATOM 643 O O . ASN A 1 86 ? -19.873 -10.025 -23.023 1.00 40.65 86 ASN A O 1
ATOM 648 N N . HIS A 1 87 ? -18.241 -8.512 -23.498 1.00 39.09 87 HIS A N 1
ATOM 649 C CA . HIS A 1 87 ? -17.162 -9.493 -23.458 1.00 37.70 87 HIS A CA 1
ATOM 650 C C . HIS A 1 87 ? -16.876 -10.068 -22.080 1.00 37.05 87 HIS A C 1
ATOM 651 O O . HIS A 1 87 ? -16.417 -11.190 -21.993 1.00 36.38 87 HIS A O 1
ATOM 658 N N . LEU A 1 88 ? -17.063 -9.276 -21.012 1.00 35.23 88 LEU A N 1
ATOM 659 C CA . LEU A 1 88 ? -16.752 -9.695 -19.637 1.00 33.70 88 LEU A CA 1
ATOM 660 C C . LEU A 1 88 ? -18.014 -9.990 -18.784 1.00 33.32 88 LEU A C 1
ATOM 661 O O . LEU A 1 88 ? -17.891 -10.564 -17.688 1.00 32.81 88 LEU A O 1
ATOM 666 N N . SER A 1 89 ? -19.197 -9.614 -19.284 1.00 32.27 89 SER A N 1
ATOM 667 C CA . SER A 1 89 ? -20.475 -9.796 -18.553 1.00 34.06 89 SER A CA 1
ATOM 668 C C . SER A 1 89 ? -20.415 -9.121 -17.166 1.00 33.09 89 SER A C 1
ATOM 669 O O . SER A 1 89 ? -20.864 -9.658 -16.183 1.00 34.95 89 SER A O 1
ATOM 672 N N . VAL A 1 90 ? -19.820 -7.942 -17.091 1.00 32.56 90 VAL A N 1
ATOM 673 C CA . VAL A 1 90 ? -19.738 -7.206 -15.824 1.00 29.74 90 VAL A CA 1
ATOM 674 C C . VAL A 1 90 ? -20.970 -6.263 -15.810 1.00 28.69 90 VAL A C 1
ATOM 675 O O . VAL A 1 90 ? -21.349 -5.756 -16.844 1.00 26.55 90 VAL A O 1
ATOM 679 N N . LYS A 1 91 ? -21.585 -6.057 -14.637 1.00 29.58 91 LYS A N 1
ATOM 680 C CA . LYS A 1 91 ? -22.640 -5.020 -14.435 1.00 28.42 91 LYS A CA 1
ATOM 681 C C . LYS A 1 91 ? -22.086 -3.666 -14.812 1.00 29.51 91 LYS A C 1
ATOM 682 O O . LYS A 1 91 ? -20.983 -3.326 -14.395 1.00 28.66 91 LYS A O 1
ATOM 688 N N . PRO A 1 92 ? -22.837 -2.860 -15.585 1.00 28.35 92 PRO A N 1
ATOM 689 C CA . PRO A 1 92 ? -22.320 -1.522 -15.880 1.00 28.77 92 PRO A CA 1
ATOM 690 C C . PRO A 1 92 ? -21.990 -0.736 -14.602 1.00 26.98 92 PRO A C 1
ATOM 691 O O . PRO A 1 92 ? -21.108 0.102 -14.618 1.00 27.25 92 PRO A O 1
ATOM 695 N N . ARG A 1 93 ? -22.686 -0.968 -13.498 1.00 25.73 93 ARG A N 1
ATOM 696 C CA . ARG A 1 93 ? -22.391 -0.148 -12.318 1.00 26.07 93 ARG A CA 1
ATOM 697 C C . ARG A 1 93 ? -21.048 -0.569 -11.615 1.00 25.96 93 ARG A C 1
ATOM 698 O O . ARG A 1 93 ? -20.649 0.008 -10.594 1.00 25.32 93 ARG A O 1
ATOM 706 N N . ARG A 1 94 ? -20.463 -1.641 -12.122 1.00 24.59 94 ARG A N 1
ATOM 707 C CA . ARG A 1 94 ? -19.153 -2.106 -11.685 1.00 24.00 94 ARG A CA 1
ATOM 708 C C . ARG A 1 94 ? -18.139 -1.969 -12.836 1.00 25.86 94 ARG A C 1
ATOM 709 O O . ARG A 1 94 ? -17.155 -2.718 -12.887 1.00 24.53 94 ARG A O 1
ATOM 717 N N . VAL A 1 95 ? -18.358 -0.955 -13.666 1.00 24.45 95 VAL A N 1
ATOM 718 C CA . VAL A 1 95 ? -17.412 -0.489 -14.654 1.00 25.73 95 VAL A CA 1
ATOM 719 C C . VAL A 1 95 ? -17.125 0.940 -14.322 1.00 26.37 95 VAL A C 1
ATOM 720 O O . VAL A 1 95 ? -18.048 1.731 -14.136 1.00 28.03 95 VAL A O 1
ATOM 724 N N . TYR A 1 96 ? -15.855 1.287 -14.142 1.00 25.71 96 TYR A N 1
ATOM 725 C CA . TYR A 1 96 ? -15.509 2.609 -13.743 1.00 27.28 96 TYR A CA 1
ATOM 726 C C . TYR A 1 96 ? -14.391 3.002 -14.658 1.00 27.38 96 TYR A C 1
ATOM 727 O O . TYR A 1 96 ? -13.433 2.267 -14.789 1.00 28.54 96 TYR A O 1
ATOM 736 N N . ILE A 1 97 ? -14.530 4.136 -15.317 1.00 27.54 97 ILE A N 1
ATOM 737 C CA . ILE A 1 97 ? -13.610 4.527 -16.385 1.00 28.18 97 ILE A CA 1
ATOM 738 C C . ILE A 1 97 ? -12.978 5.871 -16.060 1.00 28.86 97 ILE A C 1
ATOM 739 O O . ILE A 1 97 ? -13.689 6.856 -15.820 1.00 28.23 97 ILE A O 1
ATOM 744 N N . GLU A 1 98 ? -11.652 5.918 -16.053 1.00 27.79 98 GLU A N 1
ATOM 745 C CA . GLU A 1 98 ? -10.978 7.156 -15.694 1.00 29.84 98 GLU A CA 1
ATOM 746 C C . GLU A 1 98 ? -10.058 7.680 -16.805 1.00 30.34 98 GLU A C 1
ATOM 747 O O . GLU A 1 98 ? -9.298 6.930 -17.356 1.00 29.24 98 GLU A O 1
ATOM 753 N N . PHE A 1 99 ? -10.146 8.975 -17.114 1.00 31.88 99 PHE A N 1
ATOM 754 C CA . PHE A 1 99 ? -9.166 9.670 -17.953 1.00 34.44 99 PHE A CA 1
ATOM 755 C C . PHE A 1 99 ? -8.165 10.459 -17.112 1.00 37.47 99 PHE A C 1
ATOM 756 O O . PHE A 1 99 ? -8.566 11.269 -16.294 1.00 37.44 99 PHE A O 1
ATOM 764 N N . ARG A 1 100 ? -6.874 10.178 -17.302 1.00 40.16 100 ARG A N 1
ATOM 765 C CA . ARG A 1 100 ? -5.781 10.881 -16.649 1.00 43.28 100 ARG A CA 1
ATOM 766 C C . ARG A 1 100 ? -4.970 11.567 -17.734 1.00 44.68 100 ARG A C 1
ATOM 767 O O . ARG A 1 100 ? -4.758 10.994 -18.797 1.00 44.38 100 ARG A O 1
ATOM 775 N N . ASP A 1 101 ? -4.523 12.793 -17.455 1.00 47.28 101 ASP A N 1
ATOM 776 C CA . ASP A 1 101 ? -3.729 13.585 -18.395 1.00 49.23 101 ASP A CA 1
ATOM 777 C C . ASP A 1 101 ? -2.303 13.749 -17.860 1.00 49.88 101 ASP A C 1
ATOM 778 O O . ASP A 1 101 ? -2.090 13.856 -16.638 1.00 49.72 101 ASP A O 1
ATOM 783 N N . ASN A 1 106 ? 7.565 14.480 -18.638 1.00 54.60 106 ASN A N 1
ATOM 784 C CA . ASN A 1 106 ? 7.305 13.166 -19.214 1.00 54.84 106 ASN A CA 1
ATOM 785 C C . ASN A 1 106 ? 8.108 13.016 -20.515 1.00 53.61 106 ASN A C 1
ATOM 786 O O . ASN A 1 106 ? 7.717 13.568 -21.561 1.00 54.31 106 ASN A O 1
ATOM 791 N N . PHE A 1 107 ? 9.234 12.298 -20.456 1.00 50.62 107 PHE A N 1
ATOM 792 C CA . PHE A 1 107 ? 10.092 12.105 -21.643 1.00 47.85 107 PHE A CA 1
ATOM 793 C C . PHE A 1 107 ? 10.113 10.645 -22.107 1.00 44.95 107 PHE A C 1
ATOM 794 O O . PHE A 1 107 ? 10.217 9.743 -21.270 1.00 42.09 107 PHE A O 1
ATOM 802 N N . ALA A 1 108 ? 10.046 10.422 -23.430 1.00 41.83 108 ALA A N 1
ATOM 803 C CA . ALA A 1 108 ? 10.018 9.059 -23.984 1.00 39.60 108 ALA A CA 1
ATOM 804 C C . ALA A 1 108 ? 11.056 8.810 -25.098 1.00 38.92 108 ALA A C 1
ATOM 805 O O . ALA A 1 108 ? 11.511 9.757 -25.794 1.00 37.19 108 ALA A O 1
ATOM 807 N N . PHE A 1 109 ? 11.413 7.532 -25.259 1.00 36.71 109 PHE A N 1
ATOM 808 C CA . PHE A 1 109 ? 12.468 7.078 -26.166 1.00 36.26 109 PHE A CA 1
ATOM 809 C C . PHE A 1 109 ? 12.091 5.707 -26.685 1.00 35.58 109 PHE A C 1
ATOM 810 O O . PHE A 1 109 ? 11.706 4.822 -25.904 1.00 33.86 109 PHE A O 1
ATOM 818 N N . SER A 1 110 ? 12.212 5.534 -27.994 1.00 34.67 110 SER A N 1
ATOM 819 C CA . SER A 1 110 ? 12.096 4.226 -28.619 1.00 35.60 110 SER A CA 1
ATOM 820 C C . SER A 1 110 ? 13.470 3.604 -28.653 1.00 35.13 110 SER A C 1
ATOM 821 O O . SER A 1 110 ? 14.476 4.303 -28.837 1.00 34.39 110 SER A O 1
ATOM 824 N N . GLY A 1 111 ? 13.528 2.284 -28.523 1.00 35.59 111 GLY A N 1
ATOM 825 C CA . GLY A 1 111 ? 14.812 1.586 -28.524 1.00 38.27 111 GLY A CA 1
ATOM 826 C C . GLY A 1 111 ? 15.547 1.664 -29.863 1.00 40.82 111 GLY A C 1
ATOM 827 O O . GLY A 1 111 ? 16.775 1.500 -29.910 1.00 41.50 111 GLY A O 1
ATOM 828 N N . SER A 1 112 ? 14.827 1.911 -30.953 1.00 42.17 112 SER A N 1
ATOM 829 C CA . SER A 1 112 ? 15.512 1.978 -32.265 1.00 45.19 112 SER A CA 1
ATOM 830 C C . SER A 1 112 ? 16.548 3.122 -32.394 1.00 47.02 112 SER A C 1
ATOM 831 O O . SER A 1 112 ? 17.552 2.966 -33.109 1.00 47.68 112 SER A O 1
ATOM 834 N N . LEU A 1 113 ? 16.320 4.242 -31.692 1.00 48.85 113 LEU A N 1
ATOM 835 C CA . LEU A 1 113 ? 17.332 5.314 -31.569 1.00 51.77 113 LEU A CA 1
ATOM 836 C C . LEU A 1 113 ? 18.760 4.771 -31.378 1.00 53.00 113 LEU A C 1
ATOM 837 O O . LEU A 1 113 ? 19.735 5.391 -31.818 1.00 53.02 113 LEU A O 1
ATOM 842 N N . PHE A 1 114 ? 18.847 3.600 -30.738 1.00 54.50 114 PHE A N 1
ATOM 843 C CA . PHE A 1 114 ? 20.086 3.015 -30.243 1.00 55.89 114 PHE A CA 1
ATOM 844 C C . PHE A 1 114 ? 20.392 1.655 -30.886 1.00 57.24 114 PHE A C 1
ATOM 845 O O . PHE A 1 114 ? 21.573 1.288 -31.029 1.00 57.58 114 PHE A O 1
ATOM 853 N N . GLY A 1 115 ? 19.335 0.911 -31.241 1.00 58.52 115 GLY A N 1
ATOM 854 C CA . GLY A 1 115 ? 19.464 -0.430 -31.855 1.00 59.90 115 GLY A CA 1
ATOM 855 C C . GLY A 1 115 ? 19.117 -0.495 -33.344 1.00 60.62 115 GLY A C 1
ATOM 856 O O . GLY A 1 115 ? 19.978 -0.763 -34.208 1.00 60.89 115 GLY A O 1
ATOM 857 N N . GLY A 1 116 ? 17.956 -0.295 -33.734 1.00 60.64 116 GLY A N 1
ATOM 858 N N . PRO B 1 1 ? -10.299 6.714 -6.786 1.00 25.82 1 PRO B N 1
ATOM 859 C CA . PRO B 1 1 ? -9.487 6.681 -5.555 1.00 23.48 1 PRO B CA 1
ATOM 860 C C . PRO B 1 1 ? -9.048 5.236 -5.368 1.00 21.48 1 PRO B C 1
ATOM 861 O O . PRO B 1 1 ? -9.842 4.315 -5.566 1.00 19.82 1 PRO B O 1
ATOM 882 N N . CYS B 1 3 ? -6.224 2.377 -3.343 1.00 17.29 3 CYS B N 1
ATOM 883 C CA . CYS B 1 3 ? -5.184 2.057 -2.380 1.00 16.92 3 CYS B CA 1
ATOM 884 C C . CYS B 1 3 ? -4.607 0.758 -2.908 1.00 16.31 3 CYS B C 1
ATOM 885 O O . CYS B 1 3 ? -5.279 -0.267 -2.843 1.00 14.62 3 CYS B O 1
ATOM 888 N N . GLU B 1 4 ? -3.370 0.753 -3.376 1.00 15.57 4 GLU B N 1
ATOM 889 C CA . GLU B 1 4 ? -2.867 -0.514 -3.857 1.00 16.22 4 GLU B CA 1
ATOM 890 C C . GLU B 1 4 ? -1.671 -0.993 -3.066 1.00 14.66 4 GLU B C 1
ATOM 891 O O . GLU B 1 4 ? -0.739 -0.216 -2.802 1.00 14.06 4 GLU B O 1
ATOM 897 N N . LEU B 1 5 ? -1.723 -2.273 -2.686 1.00 11.38 5 LEU B N 1
ATOM 898 C CA . LEU B 1 5 ? -0.631 -2.892 -2.012 1.00 11.86 5 LEU B CA 1
ATOM 899 C C . LEU B 1 5 ? 0.132 -3.709 -3.054 1.00 13.29 5 LEU B C 1
ATOM 900 O O . LEU B 1 5 ? -0.427 -4.664 -3.637 1.00 14.61 5 LEU B O 1
ATOM 905 N N . ILE B 1 6 ? 1.300 -3.238 -3.417 1.00 11.58 6 ILE B N 1
ATOM 906 C CA . ILE B 1 6 ? 2.143 -3.898 -4.415 1.00 13.43 6 ILE B CA 1
ATOM 907 C C . ILE B 1 6 ? 3.260 -4.553 -3.618 1.00 12.22 6 ILE B C 1
ATOM 908 O O . ILE B 1 6 ? 4.056 -3.882 -2.969 1.00 12.01 6 ILE B O 1
ATOM 913 N N . THR B 1 7 ? 3.365 -5.896 -3.700 1.00 11.49 7 THR B N 1
ATOM 914 C CA . THR B 1 7 ? 4.240 -6.599 -2.800 1.00 10.87 7 THR B CA 1
ATOM 915 C C . THR B 1 7 ? 4.721 -7.904 -3.387 1.00 10.34 7 THR B C 1
ATOM 916 O O . THR B 1 7 ? 4.086 -8.446 -4.320 1.00 10.72 7 THR B O 1
ATOM 920 N N . ASN B 1 8 ? 5.913 -8.283 -2.959 1.00 9.94 8 ASN B N 1
ATOM 921 C CA . ASN B 1 8 ? 6.445 -9.617 -3.344 1.00 10.00 8 ASN B CA 1
ATOM 922 C C . ASN B 1 8 ? 6.083 -10.698 -2.295 1.00 11.61 8 ASN B C 1
ATOM 923 O O . ASN B 1 8 ? 6.653 -11.809 -2.316 1.00 13.50 8 ASN B O 1
ATOM 928 N N . ILE B 1 9 ? 5.281 -10.329 -1.305 1.00 12.72 9 ILE B N 1
ATOM 929 C CA . ILE B 1 9 ? 4.890 -11.301 -0.257 1.00 12.63 9 ILE B CA 1
AT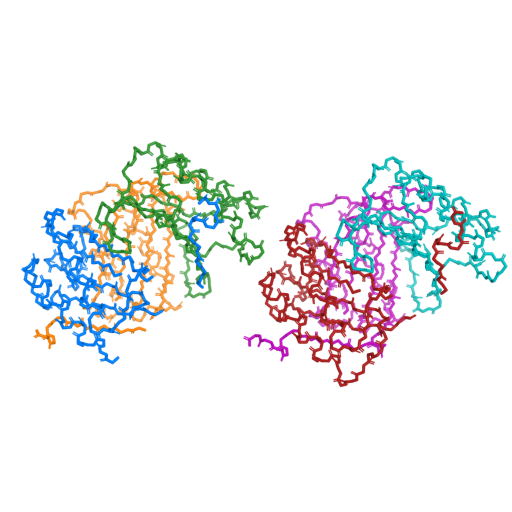OM 930 C C . ILE B 1 9 ? 3.626 -12.001 -0.714 1.00 13.71 9 ILE B C 1
ATOM 931 O O . ILE B 1 9 ? 2.644 -11.363 -1.080 1.00 12.54 9 ILE B O 1
ATOM 936 N N . SER B 1 10 ? 3.683 -13.346 -0.750 1.00 12.52 10 SER B N 1
ATOM 937 C CA . SER B 1 10 ? 2.600 -14.213 -1.229 1.00 14.14 10 SER B CA 1
ATOM 938 C C . SER B 1 10 ? 1.629 -14.576 -0.092 1.00 14.23 10 SER B C 1
ATOM 939 O O . SER B 1 10 ? 2.036 -15.195 0.921 1.00 13.31 10 SER B O 1
ATOM 942 N N . ILE B 1 11 ? 0.337 -14.213 -0.261 1.00 14.49 11 ILE B N 1
ATOM 943 C CA . ILE B 1 11 ? -0.667 -14.584 0.730 1.00 14.96 11 ILE B CA 1
ATOM 944 C C . ILE B 1 11 ? -1.895 -15.071 -0.030 1.00 13.26 11 ILE B C 1
ATOM 945 O O . ILE B 1 11 ? -2.114 -14.741 -1.181 1.00 14.52 11 ILE B O 1
ATOM 950 N N . PRO B 1 12 ? -2.757 -15.865 0.636 1.00 13.86 12 PRO B N 1
ATOM 951 C CA . PRO B 1 12 ? -3.946 -16.313 -0.076 1.00 14.59 12 PRO B CA 1
ATOM 952 C C . PRO B 1 12 ? -5.033 -15.250 -0.219 1.00 15.24 12 PRO B C 1
ATOM 953 O O . PRO B 1 12 ? -4.996 -14.202 0.485 1.00 15.03 12 PRO B O 1
ATOM 957 N N . ASP B 1 13 ? -5.921 -15.465 -1.173 1.00 17.25 13 ASP B N 1
ATOM 958 C CA . ASP B 1 13 ? -7.012 -14.498 -1.441 1.00 17.96 13 ASP B CA 1
ATOM 959 C C . ASP B 1 13 ? -7.790 -14.114 -0.201 1.00 17.92 13 ASP B C 1
ATOM 960 O O . ASP B 1 13 ? -8.081 -12.919 0.008 1.00 17.50 13 ASP B O 1
ATOM 965 N N . ASP B 1 14 ? -8.144 -15.074 0.678 1.00 16.22 14 ASP B N 1
ATOM 966 C CA . ASP B 1 14 ? -8.857 -14.607 1.880 1.00 19.37 14 ASP B CA 1
ATOM 967 C C . ASP B 1 14 ? -8.085 -13.638 2.797 1.00 17.91 14 ASP B C 1
ATOM 968 O O . ASP B 1 14 ? -8.642 -12.667 3.357 1.00 16.83 14 ASP B O 1
ATOM 973 N N . LYS B 1 15 ? -6.831 -13.947 3.000 1.00 16.88 15 LYS B N 1
ATOM 974 C CA . LYS B 1 15 ? -5.992 -13.078 3.759 1.00 18.48 15 LYS B CA 1
ATOM 975 C C . LYS B 1 15 ? -5.822 -11.727 3.036 1.00 15.77 15 LYS B C 1
ATOM 976 O O . LYS B 1 15 ? -5.863 -10.662 3.705 1.00 16.69 15 LYS B O 1
ATOM 982 N N . ALA B 1 16 ? -5.712 -11.753 1.712 1.00 14.57 16 ALA B N 1
ATOM 9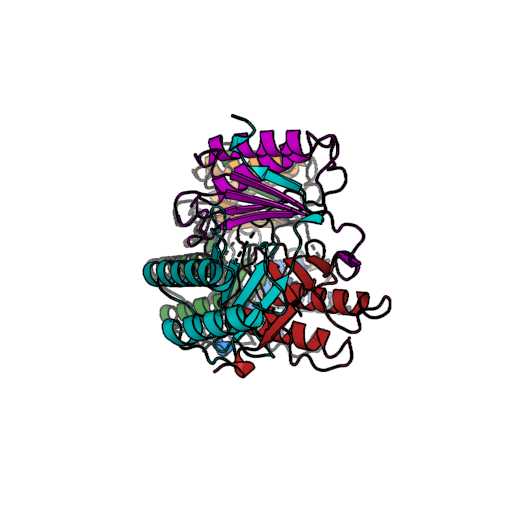83 C CA . ALA B 1 16 ? -5.572 -10.481 0.958 1.00 14.69 16 ALA B CA 1
ATOM 984 C C . ALA B 1 16 ? -6.842 -9.646 1.181 1.00 14.55 16 ALA B C 1
ATOM 985 O O . ALA B 1 16 ? -6.789 -8.413 1.473 1.00 13.27 16 ALA B O 1
ATOM 987 N N . GLN B 1 17 ? -7.988 -10.312 1.035 1.00 14.50 17 GLN B N 1
ATOM 988 C CA . GLN B 1 17 ? -9.281 -9.637 1.259 1.00 15.83 17 GLN B CA 1
ATOM 989 C C . GLN B 1 17 ? -9.406 -9.054 2.657 1.00 16.35 17 GLN B C 1
ATOM 990 O O . GLN B 1 17 ? -9.841 -7.879 2.831 1.00 15.86 17 GLN B O 1
ATOM 996 N N . ASN B 1 18 ? -9.056 -9.838 3.682 1.00 14.67 18 ASN B N 1
ATOM 997 C CA . ASN B 1 18 ? -9.000 -9.310 5.029 1.00 16.32 18 ASN B CA 1
ATOM 998 C C . ASN B 1 18 ? -8.076 -8.117 5.253 1.00 17.60 18 ASN B C 1
ATOM 999 O O . ASN B 1 18 ? -8.461 -7.153 5.898 1.00 16.07 18 ASN B O 1
ATOM 1004 N N . THR B 1 19 ? -6.858 -8.199 4.710 1.00 15.36 19 THR B N 1
ATOM 1005 C CA . THR B 1 19 ? -5.862 -7.155 4.840 1.00 16.16 19 THR B CA 1
ATOM 1006 C C . THR B 1 19 ? -6.382 -5.868 4.147 1.00 14.29 19 THR B C 1
ATOM 1007 O O . THR B 1 19 ? -6.328 -4.806 4.758 1.00 15.01 19 THR B O 1
ATOM 1011 N N . LEU B 1 20 ? -6.896 -5.979 2.913 1.00 13.32 20 LEU B N 1
ATOM 1012 C CA . LEU B 1 20 ? -7.451 -4.823 2.189 1.00 12.03 20 LEU B CA 1
ATOM 1013 C C . LEU B 1 20 ? -8.667 -4.191 2.943 1.00 14.61 20 LEU B C 1
ATOM 1014 O O . LEU B 1 20 ? -8.772 -2.979 3.044 1.00 13.65 20 LEU B O 1
ATOM 1019 N N . SER B 1 21 ? -9.527 -5.030 3.534 1.00 13.40 21 SER B N 1
ATOM 1020 C CA . SER B 1 21 ? -10.683 -4.534 4.302 1.00 15.69 21 SER B CA 1
ATOM 1021 C C . SER B 1 21 ? -10.214 -3.690 5.454 1.00 15.20 21 SER B C 1
ATOM 1022 O O . SER B 1 21 ? -10.809 -2.615 5.724 1.00 14.51 21 SER B O 1
ATOM 1025 N N . GLU B 1 22 ? -9.195 -4.161 6.135 1.00 15.56 22 GLU B N 1
ATOM 1026 C CA . GLU B 1 22 ? -8.687 -3.470 7.303 1.00 16.23 22 GLU B CA 1
ATOM 1027 C C . GLU B 1 22 ? -8.076 -2.133 6.874 1.00 16.47 22 GLU B C 1
ATOM 1028 O O . GLU B 1 22 ? -8.190 -1.120 7.592 1.00 15.29 22 GLU B O 1
ATOM 1034 N N . ILE B 1 23 ? -7.342 -2.149 5.757 1.00 15.70 23 ILE B N 1
ATOM 1035 C CA . ILE B 1 23 ? -6.808 -0.893 5.239 1.00 14.02 23 ILE B CA 1
ATOM 1036 C C . ILE B 1 23 ? -7.912 0.078 4.826 1.00 13.72 23 ILE B C 1
ATOM 1037 O O . ILE B 1 23 ? -7.861 1.316 5.145 1.00 13.22 23 ILE B O 1
ATOM 1042 N N . GLU B 1 24 ? -8.913 -0.418 4.114 1.00 12.01 24 GLU B N 1
ATOM 1043 C CA . GLU B 1 24 ? -10.056 0.482 3.830 1.00 14.91 24 GLU B CA 1
ATOM 1044 C C . GLU B 1 24 ? -10.669 1.046 5.082 1.00 15.44 24 GLU B C 1
ATOM 1045 O O . GLU B 1 24 ? -11.043 2.248 5.118 1.00 14.43 24 GLU B O 1
ATOM 1051 N N . ASP B 1 25 ? -10.837 0.196 6.097 1.00 16.16 25 ASP B N 1
ATOM 1052 C CA . ASP B 1 25 ? -11.402 0.723 7.316 1.00 19.21 25 ASP B CA 1
ATOM 1053 C C . ASP B 1 25 ? -10.500 1.751 7.965 1.00 20.28 25 ASP B C 1
ATOM 1054 O O . ASP B 1 25 ? -11.032 2.734 8.587 1.00 20.25 25 ASP B O 1
ATOM 1059 N N . ALA B 1 26 ? -9.177 1.536 7.924 1.00 17.90 26 ALA B N 1
ATOM 1060 C CA . ALA B 1 26 ? -8.328 2.508 8.575 1.00 17.30 26 ALA B CA 1
ATOM 1061 C C . ALA B 1 26 ? -8.490 3.904 7.856 1.00 16.81 26 ALA B C 1
ATOM 1062 O O . ALA B 1 26 ? -8.522 4.949 8.526 1.00 18.75 26 ALA B O 1
ATOM 1064 N N . ILE B 1 27 ? -8.638 3.902 6.529 1.00 15.27 27 ILE B N 1
ATOM 1065 C CA . ILE B 1 27 ? -8.856 5.131 5.770 1.00 16.55 27 ILE B CA 1
ATOM 1066 C C . ILE B 1 27 ? -10.161 5.758 6.146 1.00 16.88 27 ILE B C 1
ATOM 1067 O O . ILE B 1 27 ? -10.188 6.964 6.504 1.00 17.75 27 ILE B O 1
ATOM 1072 N N . SER B 1 28 ? -11.213 4.940 6.172 1.00 16.16 28 SER B N 1
ATOM 1073 C CA . SER B 1 28 ? -12.550 5.484 6.450 1.00 19.58 28 SER B CA 1
ATOM 1074 C C . SER B 1 28 ? -12.581 6.093 7.870 1.00 20.26 28 SER B C 1
ATOM 1075 O O . SER B 1 28 ? -13.206 7.190 8.118 1.00 20.55 28 SER B O 1
ATOM 1078 N N . ASN B 1 29 ? -11.977 5.381 8.826 1.00 20.41 29 ASN B N 1
ATOM 1079 C CA . ASN B 1 29 ? -12.051 5.825 10.169 1.00 23.52 29 ASN B CA 1
ATOM 1080 C C . ASN B 1 29 ? -11.220 7.059 10.506 1.00 25.75 29 ASN B C 1
ATOM 1081 O O . ASN B 1 29 ? -11.673 7.896 11.336 1.00 24.79 29 ASN B O 1
ATOM 1086 N N . ILE B 1 30 ? -10.030 7.161 9.897 1.00 25.80 30 ILE B N 1
ATOM 1087 C CA . ILE B 1 30 ? -9.178 8.325 10.080 1.00 29.81 30 ILE B CA 1
ATOM 1088 C C . ILE B 1 30 ? -9.889 9.530 9.458 1.00 31.69 30 ILE B C 1
ATOM 1089 O O . ILE B 1 30 ? -9.880 10.620 10.040 1.00 30.80 30 ILE B O 1
ATOM 1094 N N . LEU B 1 31 ? -10.559 9.321 8.321 1.00 32.80 31 LEU B N 1
ATOM 1095 C CA . LEU B 1 31 ? -11.332 10.358 7.654 1.00 34.78 31 LEU B CA 1
ATOM 1096 C C . LEU B 1 31 ? -12.582 10.779 8.394 1.00 36.15 31 LEU B C 1
ATOM 1097 O O . LEU B 1 31 ? -12.968 11.967 8.343 1.00 36.11 31 LEU B O 1
ATOM 1102 N N . GLY B 1 32 ? -13.239 9.809 9.030 1.00 34.43 32 GLY B N 1
ATOM 1103 C CA . GLY B 1 32 ? -14.552 9.961 9.619 1.00 35.19 32 GLY B 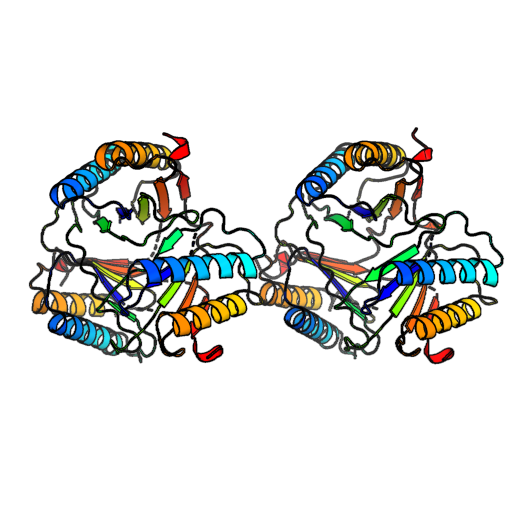CA 1
ATOM 1104 C C . GLY B 1 32 ? -15.593 10.053 8.533 1.00 36.12 32 GLY B C 1
ATOM 1105 O O . GLY B 1 32 ? -16.714 10.570 8.749 1.00 35.76 32 GLY B O 1
ATOM 1106 N N . LYS B 1 33 ? -15.228 9.570 7.342 1.00 35.08 33 LYS B N 1
ATOM 1107 C CA . LYS B 1 33 ? -16.120 9.592 6.208 1.00 33.71 33 LYS B CA 1
ATOM 1108 C C . LYS B 1 33 ? -16.217 8.186 5.576 1.00 33.06 33 LYS B C 1
ATOM 1109 O O . LYS B 1 33 ? -15.284 7.383 5.620 1.00 29.68 33 LYS B O 1
ATOM 1115 N N . PRO B 1 34 ? -17.361 7.913 4.960 1.00 33.86 34 PRO B N 1
ATOM 1116 C CA . PRO B 1 34 ? -17.527 6.722 4.109 1.00 32.40 34 PRO B CA 1
ATOM 1117 C C . PRO B 1 34 ? -16.580 6.837 2.912 1.00 31.93 34 PRO B C 1
ATOM 1118 O O . PRO B 1 34 ? -16.238 7.949 2.463 1.00 31.74 34 PRO B O 1
ATOM 1122 N N . VAL B 1 35 ? -16.172 5.696 2.373 1.00 30.27 35 VAL B N 1
ATOM 1123 C CA . VAL B 1 35 ? -15.224 5.686 1.272 1.00 28.74 35 VAL B CA 1
ATOM 1124 C C . VAL B 1 35 ? -15.880 4.789 0.170 1.00 28.55 35 VAL B C 1
ATOM 1125 O O . VAL B 1 35 ? -15.333 3.795 -0.253 1.00 26.47 35 VAL B O 1
ATOM 1129 N N . ALA B 1 36 ? -17.052 5.206 -0.295 1.00 28.06 36 ALA B N 1
ATOM 1130 C CA . ALA B 1 36 ? -17.926 4.319 -1.124 1.00 27.11 36 ALA B CA 1
ATOM 1131 C C . ALA B 1 36 ? -17.357 4.045 -2.524 1.00 26.40 36 ALA B C 1
ATOM 1132 O O . ALA B 1 36 ? -17.842 3.145 -3.201 1.00 25.89 36 ALA B O 1
ATOM 1134 N N . TYR B 1 37 ? -16.430 4.908 -2.992 1.00 24.40 37 TYR B N 1
ATOM 1135 C CA . TYR B 1 37 ? -15.889 4.855 -4.340 1.00 23.38 37 TYR B CA 1
ATOM 1136 C C . TYR B 1 37 ? -14.470 4.196 -4.305 1.00 20.28 37 TYR B C 1
ATOM 1137 O O . TYR B 1 37 ? -13.782 4.059 -5.314 1.00 19.65 37 TYR B O 1
ATOM 1146 N N . ILE B 1 38 ? -14.030 3.836 -3.131 1.00 18.22 38 ILE B N 1
ATOM 1147 C CA . ILE B 1 38 ? -12.639 3.382 -3.059 1.00 17.69 38 ILE B CA 1
ATOM 1148 C C . ILE B 1 38 ? -12.369 2.063 -3.816 1.00 16.49 38 ILE B C 1
ATOM 1149 O O . ILE B 1 38 ? -13.162 1.119 -3.764 1.00 15.95 38 ILE B O 1
ATOM 1154 N N . MET B 1 39 ? -11.230 2.027 -4.532 1.00 14.91 39 MET B N 1
ATOM 1155 C CA . MET B 1 39 ? -10.679 0.761 -5.049 1.00 16.23 39 MET B CA 1
ATOM 1156 C C . MET B 1 39 ? -9.514 0.365 -4.188 1.00 14.91 39 MET B C 1
ATOM 1157 O O . MET B 1 39 ? -8.769 1.231 -3.671 1.00 14.84 39 MET B O 1
ATOM 1162 N N . SER B 1 40 ? -9.357 -0.949 -3.940 1.00 14.07 40 SER B N 1
ATOM 1163 C CA . SER B 1 40 ? -8.143 -1.359 -3.337 1.00 10.83 40 SER B CA 1
ATOM 1164 C C . SER B 1 40 ? -7.679 -2.650 -4.044 1.00 11.65 40 SER B C 1
ATOM 1165 O O . SER B 1 40 ? -8.469 -3.336 -4.707 1.00 12.39 40 SER B O 1
ATOM 1168 N N . ASN B 1 41 ? -6.402 -2.947 -3.871 1.00 10.99 41 ASN B N 1
ATOM 1169 C CA . ASN B 1 41 ? -5.905 -4.129 -4.582 1.00 12.62 41 ASN B CA 1
ATOM 1170 C C . ASN B 1 41 ? -4.644 -4.654 -3.933 1.00 11.39 41 ASN B C 1
ATOM 1171 O O . ASN B 1 41 ? -3.919 -3.929 -3.287 1.00 10.93 41 ASN B O 1
ATOM 1176 N N . TYR B 1 42 ? -4.497 -6.001 -3.988 1.00 11.03 42 TYR B N 1
ATOM 1177 C CA . TYR B 1 42 ? -3.275 -6.713 -3.503 1.00 11.41 42 TYR B CA 1
ATOM 1178 C C . TYR B 1 42 ? -2.686 -7.189 -4.845 1.00 12.88 42 TYR B C 1
ATOM 1179 O O . TYR B 1 42 ? -3.246 -8.084 -5.531 1.00 12.14 42 TYR B O 1
ATOM 1188 N N . ASP B 1 43 ? -1.598 -6.548 -5.281 1.00 9.70 43 ASP B N 1
ATOM 1189 C CA . ASP B 1 43 ? -0.955 -6.845 -6.530 1.00 11.70 43 ASP B CA 1
ATOM 1190 C C . ASP B 1 43 ? 0.351 -7.568 -6.245 1.00 13.10 43 ASP B C 1
ATOM 1191 O O . ASP B 1 43 ? 1.344 -6.969 -5.785 1.00 11.80 43 ASP B O 1
ATOM 1196 N N . TYR B 1 44 ? 0.318 -8.890 -6.411 1.00 11.88 44 TYR B N 1
ATOM 1197 C CA . TYR B 1 44 ? 1.426 -9.740 -6.121 1.00 11.49 44 TYR B CA 1
ATOM 1198 C C . TYR B 1 44 ? 2.449 -9.721 -7.241 1.00 12.38 44 TYR B C 1
ATOM 1199 O O . TYR B 1 44 ? 2.147 -10.104 -8.398 1.00 11.40 44 TYR B O 1
ATOM 1208 N N . GLN B 1 45 ? 3.615 -9.161 -6.919 1.00 12.78 45 GLN B N 1
ATOM 1209 C CA . GLN B 1 45 ? 4.700 -8.899 -7.898 1.00 13.68 45 GLN B CA 1
ATOM 1210 C C . GLN B 1 45 ? 5.925 -9.582 -7.359 1.00 12.31 45 GLN B C 1
ATOM 1211 O O . GLN B 1 45 ? 6.716 -9.007 -6.580 1.00 12.78 45 GLN B O 1
ATOM 1217 N N . LYS B 1 46 ? 6.064 -10.855 -7.710 1.00 12.06 46 LYS B N 1
ATOM 1218 C CA . LYS B 1 46 ? 7.106 -11.661 -7.067 1.00 14.76 46 LYS B CA 1
ATOM 1219 C C . LYS B 1 46 ? 8.524 -11.168 -7.297 1.00 13.62 46 LYS B C 1
ATOM 1220 O O . LYS B 1 46 ? 9.385 -11.379 -6.423 1.00 15.44 46 LYS B O 1
ATOM 1226 N N . ASN B 1 47 ? 8.742 -10.484 -8.394 1.00 13.36 47 ASN B N 1
ATOM 1227 C CA . ASN B 1 47 ? 10.083 -9.966 -8.720 1.00 12.81 47 ASN B CA 1
ATOM 1228 C C . ASN B 1 47 ? 10.385 -8.535 -8.172 1.00 12.82 47 ASN B C 1
ATOM 1229 O O . ASN B 1 47 ? 11.471 -7.959 -8.466 1.00 13.66 47 ASN B O 1
ATOM 1234 N N . LEU B 1 48 ? 9.449 -7.959 -7.370 1.00 12.73 48 LEU B N 1
ATOM 1235 C CA . LEU B 1 48 ? 9.606 -6.579 -6.909 1.00 12.37 48 LEU B CA 1
ATOM 1236 C C . LEU B 1 48 ? 10.859 -6.503 -5.995 1.00 13.00 48 LEU B C 1
ATOM 1237 O O . LEU B 1 48 ? 11.095 -7.337 -5.143 1.00 14.70 48 LEU B O 1
ATOM 1242 N N . ARG B 1 49 ? 11.643 -5.471 -6.212 1.00 13.72 49 ARG B N 1
ATOM 1243 C CA . ARG B 1 49 ? 12.868 -5.253 -5.455 1.00 14.70 49 ARG B CA 1
ATOM 1244 C C . ARG B 1 49 ? 12.831 -3.871 -4.799 1.00 14.64 49 ARG B C 1
ATOM 1245 O O . ARG B 1 49 ? 12.230 -2.939 -5.301 1.00 15.05 49 ARG B O 1
ATOM 1253 N N . PHE B 1 50 ? 13.496 -3.741 -3.644 1.00 16.96 50 PHE B N 1
ATOM 1254 C CA . PHE B 1 50 ? 13.639 -2.444 -3.031 1.00 18.07 50 PHE B CA 1
ATOM 1255 C C . PHE B 1 50 ? 15.051 -2.456 -2.426 1.00 19.94 50 PHE B C 1
ATOM 1256 O O . PHE B 1 50 ? 15.472 -3.437 -1.790 1.00 16.76 50 PHE B O 1
ATOM 1264 N N . SER B 1 51 ? 15.760 -1.351 -2.692 1.00 20.81 51 SER B N 1
ATOM 1265 C CA . SER B 1 51 ? 17.123 -1.106 -2.221 1.00 25.24 51 SER B CA 1
ATOM 1266 C C . SER B 1 51 ? 18.013 -2.259 -2.577 1.00 25.66 51 SER B C 1
ATOM 1267 O O . SER B 1 51 ? 18.802 -2.697 -1.753 1.00 29.35 51 SER B O 1
ATOM 1270 N N . GLY B 1 52 ? 17.834 -2.848 -3.763 1.00 26.12 52 GLY B N 1
ATOM 1271 C CA . GLY B 1 52 ? 18.720 -3.867 -4.245 1.00 25.79 52 GLY B CA 1
ATOM 1272 C C . GLY B 1 52 ? 18.417 -5.312 -3.871 1.00 25.00 52 GLY B C 1
ATOM 1273 O O . GLY B 1 52 ? 19.225 -6.227 -4.146 1.00 26.05 52 GLY B O 1
ATOM 1274 N N . SER B 1 53 ? 17.261 -5.528 -3.239 1.00 21.92 53 SER B N 1
ATOM 1275 C CA . SER B 1 53 ? 16.935 -6.808 -2.638 1.00 20.30 53 SER B CA 1
ATOM 1276 C C . SER B 1 53 ? 15.519 -7.271 -3.003 1.00 19.07 53 SER B C 1
ATOM 1277 O O . SER B 1 53 ? 14.607 -6.449 -2.953 1.00 19.17 53 SER B O 1
ATOM 1280 N N . ASN B 1 54 ? 15.342 -8.568 -3.258 1.00 18.79 54 ASN B N 1
ATOM 1281 C CA . ASN B 1 54 ? 14.025 -9.193 -3.555 1.00 18.33 54 ASN B CA 1
ATOM 1282 C C . ASN B 1 54 ? 13.412 -9.762 -2.260 1.00 17.22 54 ASN B C 1
ATOM 1283 O O . ASN B 1 54 ? 12.428 -10.457 -2.279 1.00 18.27 54 ASN B O 1
ATOM 1288 N N . GLU B 1 55 ? 13.950 -9.371 -1.095 1.00 17.70 55 GLU B N 1
ATOM 1289 C CA . GLU B 1 55 ? 13.325 -9.859 0.160 1.00 19.67 55 GLU B CA 1
ATOM 1290 C C . GLU B 1 55 ? 11.985 -9.173 0.347 1.00 17.90 55 GLU B C 1
ATOM 1291 O O . GLU B 1 55 ? 11.690 -8.147 -0.321 1.00 16.64 55 GLU B O 1
ATOM 1297 N N . GLY B 1 56 ? 11.198 -9.724 1.282 1.00 16.96 56 GLY B N 1
ATOM 1298 C CA . GLY B 1 56 ? 9.810 -9.280 1.478 1.00 13.92 56 GLY B CA 1
ATOM 1299 C C . GLY B 1 56 ? 9.763 -7.735 1.614 1.00 14.59 56 GLY B C 1
ATOM 1300 O O . GLY B 1 56 ? 10.499 -7.086 2.434 1.00 15.17 56 GLY B O 1
ATOM 1301 N N . TYR B 1 57 ? 8.853 -7.149 0.848 1.00 13.08 57 TYR B N 1
ATOM 1302 C CA . TYR B 1 57 ? 8.754 -5.676 0.778 1.00 12.51 57 TYR B CA 1
ATOM 1303 C C . TYR B 1 57 ? 7.336 -5.338 0.361 1.00 12.30 57 TYR B C 1
ATOM 1304 O O . TYR B 1 57 ? 6.755 -6.022 -0.514 1.00 12.81 57 TYR B O 1
ATOM 1313 N N . CYS B 1 58 ? 6.780 -4.284 0.946 1.00 10.90 58 CYS B N 1
ATOM 1314 C CA . CYS B 1 58 ? 5.465 -3.808 0.547 1.00 12.41 58 CYS B CA 1
ATOM 1315 C C . CYS B 1 58 ? 5.500 -2.329 0.164 1.00 14.02 58 CYS B C 1
ATOM 1316 O O . CYS B 1 58 ? 5.973 -1.493 0.934 1.00 14.20 58 CYS B O 1
ATOM 1319 N N . PHE B 1 59 ? 4.983 -2.009 -1.019 1.00 13.69 59 PHE B N 1
ATOM 1320 C CA . PHE B 1 59 ? 4.851 -0.602 -1.453 1.00 14.44 59 PHE B CA 1
ATOM 1321 C C . PHE B 1 59 ? 3.354 -0.380 -1.409 1.00 15.00 59 PHE B C 1
ATOM 1322 O O . PHE B 1 59 ? 2.584 -1.157 -2.025 1.00 17.35 59 PHE B O 1
ATOM 1330 N N . VAL B 1 60 ? 2.886 0.654 -0.694 1.00 13.44 60 VAL B N 1
ATOM 1331 C CA . VAL B 1 60 ? 1.441 0.953 -0.706 1.00 11.45 60 VAL B CA 1
ATOM 1332 C C . VAL B 1 60 ? 1.283 2.345 -1.351 1.00 14.99 60 VAL B C 1
ATOM 1333 O O . VAL B 1 60 ? 1.932 3.329 -0.929 1.00 14.63 60 VAL B O 1
ATOM 1337 N N . ARG B 1 61 ? 0.493 2.402 -2.425 1.00 13.48 61 ARG B N 1
ATOM 1338 C CA . ARG B 1 61 ? 0.352 3.665 -3.125 1.00 15.15 61 ARG B CA 1
ATOM 1339 C C . ARG B 1 61 ? -1.098 4.096 -3.019 1.00 14.45 61 ARG B C 1
ATOM 1340 O O . ARG B 1 61 ? -2.032 3.330 -3.409 1.00 13.51 61 ARG B O 1
ATOM 1348 N N . LEU B 1 62 ? -1.334 5.312 -2.526 1.00 13.79 62 LEU B N 1
ATOM 1349 C CA . LEU B 1 62 ? -2.739 5.717 -2.326 1.00 14.31 62 LEU B CA 1
ATOM 1350 C C . LEU B 1 62 ? -2.926 6.900 -3.298 1.00 16.66 62 LEU B C 1
ATOM 1351 O O . LEU B 1 62 ? -2.122 7.928 -3.211 1.00 17.53 62 LEU B O 1
ATOM 1356 N N . THR B 1 63 ? -3.944 6.818 -4.165 1.00 17.31 63 THR B N 1
ATOM 1357 C CA . THR B 1 63 ? -4.133 7.846 -5.212 1.00 20.30 63 THR B CA 1
ATOM 1358 C C . THR B 1 63 ? -5.494 8.462 -5.115 1.00 21.70 63 THR B C 1
ATOM 1359 O O . THR B 1 63 ? -6.498 7.752 -4.988 1.00 19.81 63 THR B O 1
ATOM 1363 N N . SER B 1 64 ? -5.525 9.804 -5.065 1.00 21.46 64 SER B N 1
ATOM 1364 C CA . SER B 1 64 ? -6.804 10.523 -5.181 1.00 24.06 64 SER B CA 1
ATOM 1365 C C . SER B 1 64 ? -7.896 10.135 -4.187 1.00 22.46 64 SER B C 1
ATOM 1366 O O . SER B 1 64 ? -9.063 10.008 -4.556 1.00 24.12 64 SER B O 1
ATOM 1369 N N . ILE B 1 65 ? -7.523 10.020 -2.947 1.00 23.53 65 ILE B N 1
ATOM 1370 C CA . ILE B 1 65 ? -8.467 9.748 -1.910 1.00 24.39 65 ILE B CA 1
ATOM 1371 C C . ILE B 1 65 ? -8.785 11.073 -1.251 1.00 24.21 65 ILE B C 1
ATOM 1372 O O . ILE B 1 65 ? -7.963 11.631 -0.553 1.00 23.88 65 ILE B O 1
ATOM 1377 N N . GLY B 1 66 ? -10.018 11.535 -1.459 1.00 25.10 66 GLY B N 1
ATOM 1378 C CA . GLY B 1 66 ? -10.464 12.815 -0.904 1.00 25.09 66 GLY B CA 1
ATOM 1379 C C . GLY B 1 66 ? -10.431 12.807 0.598 1.00 24.65 66 GLY B C 1
ATOM 1380 O O . GLY B 1 66 ? -10.862 11.813 1.232 1.00 25.31 66 GLY B O 1
ATOM 1381 N N . GLY B 1 67 ? -9.813 13.844 1.161 1.00 22.90 67 GLY B N 1
ATOM 1382 C CA . GLY B 1 67 ? -9.822 14.034 2.604 1.00 21.35 67 GLY B CA 1
ATOM 1383 C C . GLY B 1 67 ? -8.558 13.545 3.279 1.00 19.92 67 GLY B C 1
ATOM 1384 O O . GLY B 1 67 ? -8.402 13.719 4.466 1.00 19.40 67 GLY B O 1
ATOM 1385 N N . ILE B 1 68 ? -7.713 12.846 2.524 1.00 18.66 68 ILE B N 1
ATOM 1386 C CA . ILE B 1 68 ? -6.417 12.508 3.085 1.00 20.16 68 ILE B CA 1
ATOM 1387 C C . ILE B 1 68 ? -5.505 13.697 2.841 1.00 17.68 68 ILE B C 1
ATOM 1388 O O . ILE B 1 68 ? -5.532 14.233 1.772 1.00 20.40 68 ILE B O 1
ATOM 1393 N N . ASN B 1 69 ? -4.783 14.154 3.839 1.00 16.88 69 ASN B N 1
ATOM 1394 C CA . ASN B 1 69 ? -4.034 15.409 3.637 1.00 17.47 69 ASN B CA 1
ATOM 1395 C C . ASN B 1 69 ? -2.874 15.459 4.577 1.00 17.36 69 ASN B C 1
ATOM 1396 O O . ASN B 1 69 ? -2.619 14.485 5.287 1.00 16.55 69 ASN B O 1
ATOM 1401 N N . ARG B 1 70 ? -2.104 16.555 4.575 1.00 17.07 70 ARG B N 1
ATOM 1402 C CA . ARG B 1 70 ? -1.011 16.707 5.557 1.00 19.57 70 ARG B CA 1
ATOM 1403 C C . ARG B 1 70 ? -1.365 16.515 7.033 1.00 18.72 70 ARG B C 1
ATOM 1404 O O . ARG B 1 70 ? -0.506 16.199 7.812 1.00 19.36 70 ARG B O 1
ATOM 1412 N N . SER B 1 71 ? -2.603 16.725 7.457 1.00 19.63 71 SER B N 1
ATOM 1413 C CA . SER B 1 71 ? -2.947 16.580 8.867 1.00 18.93 71 SER B CA 1
ATOM 1414 C C . SER B 1 71 ? -3.175 15.125 9.254 1.00 17.96 71 SER B C 1
ATOM 1415 O O . SER B 1 71 ? -3.167 14.800 10.449 1.00 19.38 71 SER B O 1
ATOM 1418 N N . ASN B 1 72 ? -3.326 14.269 8.251 1.00 15.67 72 ASN B N 1
ATOM 1419 C CA . ASN B 1 72 ? -3.649 12.865 8.608 1.00 15.32 72 ASN B CA 1
ATOM 1420 C C . ASN B 1 72 ? -2.850 11.805 7.849 1.00 14.89 72 ASN B C 1
ATOM 1421 O O . ASN B 1 72 ? -3.063 10.607 8.124 1.00 14.95 72 ASN B O 1
ATOM 1426 N N . ASN B 1 73 ? -2.045 12.203 6.873 1.00 14.00 73 ASN B N 1
ATOM 1427 C CA . ASN B 1 73 ? -1.416 11.133 6.020 1.00 14.92 73 ASN B CA 1
ATOM 1428 C C . ASN B 1 73 ? -0.369 10.357 6.790 1.00 14.65 73 ASN B C 1
ATOM 1429 O O . ASN B 1 73 ? -0.248 9.128 6.579 1.00 13.75 73 ASN B O 1
ATOM 1434 N N . SER B 1 74 ? 0.323 11.017 7.698 1.00 14.80 74 SER B N 1
ATOM 1435 C CA . SER B 1 74 ? 1.304 10.299 8.533 1.00 17.66 74 SER B CA 1
ATOM 1436 C C . SER B 1 74 ? 0.612 9.283 9.427 1.00 17.34 74 SER B C 1
ATOM 1437 O O . SER B 1 74 ? 1.104 8.145 9.628 1.00 15.71 74 SER B O 1
ATOM 1440 N N . LEU B 1 75 ? -0.469 9.714 10.088 1.00 18.34 75 LEU B N 1
ATOM 1441 C CA . LEU B 1 75 ? -1.155 8.810 10.956 1.00 18.79 75 LEU B CA 1
ATOM 1442 C C . LEU B 1 75 ? -1.713 7.602 10.171 1.00 16.64 75 LEU B C 1
ATOM 1443 O O . LEU B 1 75 ? -1.696 6.477 10.649 1.00 16.07 75 LEU B O 1
ATOM 1448 N N . LEU B 1 76 ? -2.178 7.835 8.950 1.00 14.21 76 LEU B N 1
ATOM 1449 C CA . LEU B 1 76 ? -2.636 6.782 8.119 1.00 15.39 76 LEU B CA 1
ATOM 1450 C C . LEU B 1 76 ? -1.494 5.843 7.681 1.00 14.14 76 LEU B C 1
ATOM 1451 O O . LEU B 1 76 ? -1.673 4.590 7.684 1.00 14.96 76 LEU B O 1
ATOM 1456 N N . ALA B 1 77 ? -0.343 6.427 7.332 1.00 13.02 77 ALA B N 1
ATOM 1457 C CA . ALA B 1 77 ? 0.862 5.600 6.985 1.00 13.99 77 ALA B CA 1
ATOM 1458 C C . ALA B 1 77 ? 1.283 4.738 8.194 1.00 13.87 77 ALA B C 1
ATOM 1459 O O . ALA B 1 77 ? 1.608 3.548 8.007 1.00 13.84 77 ALA B O 1
ATOM 1461 N N . ASP B 1 78 ? 1.188 5.289 9.409 1.00 14.54 78 ASP B N 1
ATOM 1462 C CA . ASP B 1 78 ? 1.508 4.551 10.635 1.00 17.49 78 ASP B CA 1
ATOM 1463 C C . ASP B 1 78 ? 0.563 3.368 10.755 1.00 17.45 78 ASP B C 1
ATOM 1464 O O . ASP B 1 78 ? 1.013 2.221 10.869 1.00 18.31 78 ASP B O 1
ATOM 1469 N N . LYS B 1 79 ? -0.741 3.611 10.639 1.00 16.62 79 LYS B N 1
ATOM 1470 C CA . LYS B 1 79 ? -1.736 2.532 10.761 1.00 17.71 79 LYS B CA 1
ATOM 1471 C C . LYS B 1 79 ? -1.556 1.451 9.696 1.00 16.48 79 LYS B C 1
ATOM 1472 O O . LYS B 1 79 ? -1.615 0.234 10.021 1.00 15.95 79 LYS B O 1
ATOM 1478 N N . ILE B 1 80 ? -1.340 1.872 8.447 1.00 13.75 80 ILE B N 1
ATOM 1479 C CA . ILE B 1 80 ? -1.095 0.862 7.406 1.00 14.62 80 ILE B CA 1
ATOM 1480 C C . ILE B 1 80 ? 0.180 0.041 7.679 1.00 13.55 80 ILE B C 1
ATOM 1481 O O . ILE B 1 80 ? 0.175 -1.196 7.430 1.00 14.04 80 ILE B O 1
ATOM 1486 N N . THR B 1 81 ? 1.244 0.678 8.135 1.00 13.51 81 THR B N 1
ATOM 1487 C CA . THR B 1 81 ? 2.507 -0.048 8.532 1.00 14.94 81 THR B CA 1
ATOM 1488 C C . THR B 1 81 ? 2.193 -1.168 9.554 1.00 16.33 81 THR B C 1
ATOM 1489 O O . THR B 1 81 ? 2.701 -2.292 9.434 1.00 16.78 81 THR B O 1
ATOM 1493 N N . LYS B 1 82 ? 1.404 -0.823 10.549 1.00 16.93 82 LYS B N 1
ATOM 1494 C CA . LYS B 1 82 ? 1.040 -1.758 11.613 1.00 18.91 82 LYS B CA 1
ATOM 1495 C C . LYS B 1 82 ? 0.237 -2.917 11.043 1.00 17.86 82 LYS B C 1
ATOM 1496 O O . LYS B 1 82 ? 0.495 -4.097 11.317 1.00 19.14 82 LYS B O 1
ATOM 1502 N N . ILE B 1 83 ? -0.745 -2.603 10.220 1.00 15.85 83 ILE B N 1
ATOM 1503 C CA . ILE B 1 83 ? -1.525 -3.649 9.589 1.00 18.01 83 ILE B CA 1
ATOM 1504 C C . ILE B 1 83 ? -0.639 -4.588 8.782 1.00 17.32 83 ILE B C 1
ATOM 1505 O O . ILE B 1 83 ? -0.733 -5.827 8.945 1.00 18.62 83 ILE B O 1
ATOM 1510 N N . LEU B 1 84 ? 0.251 -4.048 7.957 1.00 16.49 84 LEU B N 1
ATOM 1511 C CA . LEU B 1 84 ? 1.069 -4.929 7.126 1.00 16.86 84 LEU B CA 1
ATOM 1512 C C . LEU B 1 84 ? 2.095 -5.743 7.927 1.00 19.24 84 LEU B C 1
ATOM 1513 O O . LEU B 1 84 ? 2.352 -6.917 7.629 1.00 16.53 84 LEU B O 1
ATOM 1518 N N . SER B 1 85 ? 2.695 -5.121 8.924 1.00 20.47 85 SER B N 1
ATOM 1519 C CA . SER B 1 85 ? 3.714 -5.866 9.668 1.00 25.40 85 SER B CA 1
ATOM 1520 C C . SER B 1 85 ? 3.013 -7.042 10.447 1.00 26.66 85 SER B C 1
ATOM 1521 O O . SER B 1 85 ? 3.532 -8.152 10.543 1.00 27.27 85 SER B O 1
ATOM 1524 N N . ASN B 1 86 ? 1.807 -6.809 10.938 1.00 28.64 86 ASN B N 1
ATOM 1525 C CA . ASN B 1 86 ? 0.974 -7.836 11.552 1.00 31.53 86 ASN B CA 1
ATOM 1526 C C . ASN B 1 86 ? 0.552 -8.975 10.577 1.00 31.85 86 ASN B C 1
ATOM 1527 O O . ASN B 1 86 ? 0.906 -10.161 10.798 1.00 33.11 86 ASN B O 1
ATOM 1532 N N . HIS B 1 87 ? -0.149 -8.643 9.497 1.00 28.10 87 HIS B N 1
ATOM 1533 C CA . HIS B 1 87 ? -0.713 -9.647 8.593 1.00 28.15 87 HIS B CA 1
ATOM 1534 C C . HIS B 1 87 ? 0.299 -10.273 7.638 1.00 27.08 87 HIS B C 1
ATOM 1535 O O . HIS B 1 87 ? 0.134 -11.452 7.210 1.00 26.05 87 HIS B O 1
ATOM 1542 N N . LEU B 1 88 ? 1.268 -9.472 7.203 1.00 24.33 88 LEU B N 1
ATOM 1543 C CA . LEU B 1 88 ? 2.251 -9.977 6.255 1.00 23.84 88 LEU B CA 1
ATOM 1544 C C . LEU B 1 88 ? 3.620 -10.312 6.833 1.00 23.30 88 LEU B C 1
ATOM 1545 O O . LEU B 1 88 ? 4.526 -10.707 6.081 1.00 22.16 88 LEU B O 1
ATOM 1550 N N . SER B 1 89 ? 3.826 -10.049 8.103 1.00 23.65 89 SER B N 1
ATOM 1551 C CA . SER B 1 89 ? 5.197 -10.166 8.668 1.00 26.04 89 SER B CA 1
ATOM 1552 C C . SER B 1 89 ? 6.335 -9.457 7.962 1.00 25.31 89 SER B C 1
ATOM 1553 O O . SER B 1 89 ? 7.488 -9.908 8.028 1.00 24.85 89 SER B O 1
ATOM 1556 N N . VAL B 1 90 ? 6.042 -8.327 7.313 1.00 22.52 90 VAL B N 1
ATOM 1557 C CA . VAL B 1 90 ? 7.098 -7.566 6.624 1.00 19.19 90 VAL B CA 1
ATOM 1558 C C . VAL B 1 90 ? 7.771 -6.653 7.665 1.00 19.03 90 VAL B C 1
ATOM 1559 O O . VAL B 1 90 ? 7.109 -6.171 8.619 1.00 20.02 90 VAL B O 1
ATOM 1563 N N . LYS B 1 91 ? 9.083 -6.459 7.532 1.00 18.56 91 LYS B N 1
ATOM 1564 C CA . LYS B 1 91 ? 9.744 -5.543 8.474 1.00 19.57 91 LYS B CA 1
ATOM 1565 C C . LYS B 1 91 ? 9.218 -4.110 8.170 1.00 18.37 91 LYS B C 1
ATOM 1566 O O . LYS B 1 91 ? 9.066 -3.728 7.007 1.00 15.24 91 LYS B O 1
ATOM 1572 N N . PRO B 1 92 ? 8.967 -3.320 9.206 1.00 18.47 92 PRO B N 1
ATOM 1573 C CA . PRO B 1 92 ? 8.632 -1.877 8.917 1.00 18.77 92 PRO B CA 1
ATOM 1574 C C . PRO B 1 92 ? 9.577 -1.122 7.938 1.00 17.30 92 PRO B C 1
ATOM 1575 O O . PRO B 1 92 ? 9.135 -0.344 7.082 1.00 16.63 92 PRO B O 1
ATOM 1579 N N . ARG B 1 93 ? 10.901 -1.318 8.009 1.00 16.65 93 ARG B N 1
ATOM 1580 C CA . ARG B 1 93 ? 11.775 -0.588 7.124 1.00 16.18 93 ARG B CA 1
ATOM 1581 C C . ARG B 1 93 ? 11.694 -1.160 5.671 1.00 15.81 93 ARG B C 1
ATOM 1582 O O . ARG B 1 93 ? 12.240 -0.563 4.760 1.00 16.89 93 ARG B O 1
ATOM 1590 N N . ARG B 1 94 ? 10.970 -2.255 5.477 1.00 16.47 94 ARG B N 1
ATOM 1591 C CA . ARG B 1 94 ? 10.649 -2.664 4.083 1.00 16.73 94 ARG B CA 1
ATOM 1592 C C . ARG B 1 94 ? 9.174 -2.449 3.737 1.00 17.00 94 ARG B C 1
ATOM 1593 O O . ARG B 1 94 ? 8.535 -3.163 2.945 1.00 14.70 94 ARG B O 1
ATOM 1601 N N . VAL B 1 95 ? 8.634 -1.388 4.332 1.00 16.82 95 VAL B N 1
ATOM 1602 C CA . VAL B 1 95 ? 7.304 -0.882 3.959 1.00 15.41 95 VAL B CA 1
ATOM 1603 C C . VAL B 1 95 ? 7.497 0.547 3.509 1.00 16.35 95 VAL B C 1
ATOM 1604 O O . VAL B 1 95 ? 8.187 1.334 4.189 1.00 16.79 95 VAL B O 1
ATOM 1608 N N . TYR B 1 96 ? 6.913 0.904 2.361 1.00 13.52 96 TYR B N 1
ATOM 1609 C CA . TYR B 1 96 ? 7.083 2.279 1.847 1.00 15.67 96 TYR B CA 1
ATOM 1610 C C . TYR B 1 96 ? 5.699 2.688 1.353 1.00 16.55 96 TYR B C 1
ATOM 1611 O O . TYR B 1 96 ? 5.029 1.921 0.586 1.00 16.14 96 TYR B O 1
ATOM 1620 N N . ILE B 1 97 ? 5.231 3.868 1.819 1.00 15.18 97 ILE B N 1
ATOM 1621 C CA . ILE B 1 97 ? 3.864 4.326 1.577 1.00 15.33 97 ILE B CA 1
ATOM 1622 C C . ILE B 1 97 ? 3.942 5.659 0.836 1.00 17.00 97 ILE B C 1
ATOM 1623 O O . ILE B 1 97 ? 4.668 6.561 1.269 1.00 15.62 97 ILE B O 1
ATOM 1628 N N . GLU B 1 98 ? 3.215 5.775 -0.266 1.00 16.07 98 GLU B N 1
ATOM 1629 C CA . GLU B 1 98 ? 3.181 6.972 -1.061 1.00 17.06 98 GLU B CA 1
ATOM 1630 C C . GLU B 1 98 ? 1.764 7.465 -1.235 1.00 17.75 98 GLU B C 1
ATOM 1631 O O . GLU B 1 98 ? 0.876 6.688 -1.568 1.00 17.30 98 GLU B O 1
ATOM 1637 N N . PHE B 1 99 ? 1.552 8.774 -1.074 1.00 15.22 99 PHE B N 1
ATOM 1638 C CA . PHE B 1 99 ? 0.259 9.365 -1.312 1.00 17.86 99 PHE B CA 1
ATOM 1639 C C . PHE B 1 99 ? 0.436 10.278 -2.529 1.00 23.02 99 PHE B C 1
ATOM 1640 O O . PHE B 1 99 ? 1.357 11.081 -2.554 1.00 22.33 99 PHE B O 1
ATOM 1648 N N . ARG B 1 100 ? -0.412 10.103 -3.523 1.00 26.92 100 ARG B N 1
ATOM 1649 C CA . ARG B 1 100 ? -0.444 10.959 -4.751 1.00 34.26 100 ARG B CA 1
ATOM 1650 C C . ARG B 1 100 ? -1.842 11.534 -4.870 1.00 37.85 100 ARG B C 1
ATOM 1651 O O . ARG B 1 100 ? -2.812 10.788 -4.834 1.00 37.21 100 ARG B O 1
ATOM 1659 N N . ASP B 1 101 ? -1.987 12.859 -5.005 1.00 43.86 101 ASP B N 1
ATOM 1660 C CA . ASP B 1 101 ? -3.324 13.405 -5.281 1.00 48.59 101 ASP B CA 1
ATOM 1661 C C . ASP B 1 101 ? -3.438 13.996 -6.693 1.00 51.17 101 ASP B C 1
ATOM 1662 O O . ASP B 1 101 ? -2.769 14.986 -7.047 1.00 51.20 101 ASP B O 1
ATOM 1667 N N . CYS B 1 102 ? -4.300 13.360 -7.485 1.00 53.91 102 CYS B N 1
ATOM 1668 C CA . CYS B 1 102 ? -4.401 13.605 -8.922 1.00 55.94 102 CYS B CA 1
ATOM 1669 C C . CYS B 1 102 ? -5.771 14.166 -9.318 1.00 56.19 102 CYS B C 1
ATOM 1670 O O . CYS B 1 102 ? -6.140 14.168 -10.496 1.00 57.07 102 CYS B O 1
ATOM 1673 N N . ASN B 1 106 ? -8.023 15.218 -13.833 1.00 53.40 106 ASN B N 1
ATOM 1674 C CA . ASN B 1 106 ? -8.663 14.106 -14.554 1.00 53.30 106 ASN B CA 1
ATOM 1675 C C . ASN B 1 106 ? -10.120 13.793 -14.160 1.00 52.26 106 ASN B C 1
ATOM 1676 O O . ASN B 1 106 ? -10.596 14.284 -13.123 1.00 52.21 106 ASN B O 1
ATOM 1681 N N . PHE B 1 107 ? -10.812 12.988 -14.993 1.00 50.01 107 PHE B N 1
ATOM 1682 C CA . PHE B 1 107 ? -12.267 12.681 -14.807 1.00 47.38 107 PHE B CA 1
ATOM 1683 C C . PHE B 1 107 ? -12.722 11.223 -15.010 1.00 43.79 107 PHE B C 1
ATOM 1684 O O . PHE B 1 107 ? -11.989 10.414 -15.513 1.00 40.87 107 PHE B O 1
ATOM 1692 N N . ALA B 1 108 ? -13.963 10.919 -14.641 1.00 41.72 108 ALA B N 1
ATOM 1693 C CA . ALA B 1 108 ? -14.392 9.538 -14.524 1.00 40.93 108 ALA B CA 1
ATOM 1694 C C . ALA B 1 108 ? -15.872 9.344 -14.821 1.00 40.31 108 ALA B C 1
ATOM 1695 O O . ALA B 1 108 ? -16.695 10.259 -14.671 1.00 40.54 108 ALA B O 1
ATOM 1697 N N . PHE B 1 109 ? -16.216 8.135 -15.231 1.00 38.53 109 PHE B N 1
ATOM 1698 C CA . PHE B 1 109 ? -17.576 7.853 -15.614 1.00 38.00 109 PHE B CA 1
ATOM 1699 C C . PHE B 1 109 ? -17.889 6.480 -15.039 1.00 37.45 109 PHE B C 1
ATOM 1700 O O . PHE B 1 109 ? -17.061 5.550 -15.138 1.00 35.17 109 PHE B O 1
ATOM 1708 N N . SER B 1 110 ? -19.064 6.344 -14.416 1.00 36.20 110 SER B N 1
ATOM 1709 C CA . SER B 1 110 ? -19.524 5.042 -13.990 1.00 36.73 110 SER B CA 1
ATOM 1710 C C . SER B 1 110 ? -20.344 4.486 -15.130 1.00 36.90 110 SER B C 1
ATOM 1711 O O . SER B 1 110 ? -21.073 5.258 -15.798 1.00 36.09 110 SER B O 1
ATOM 1714 N N . GLY B 1 111 ? -20.238 3.168 -15.371 1.00 35.64 111 GLY B N 1
ATOM 1715 C CA . GLY B 1 111 ? -20.924 2.539 -16.495 1.00 35.42 111 GLY B CA 1
ATOM 1716 C C . GLY B 1 111 ? -22.455 2.589 -16.372 1.00 37.10 111 GLY B C 1
ATOM 1717 O O . GLY B 1 111 ? -23.176 2.507 -17.379 1.00 37.27 111 GLY B O 1
ATOM 1718 N N . SER B 1 112 ? -22.958 2.722 -15.153 1.00 37.54 112 SER B N 1
ATOM 1719 C CA . SER B 1 112 ? -24.416 2.947 -14.929 1.00 40.97 112 SER B CA 1
ATOM 1720 C C . SER B 1 112 ? -25.023 4.235 -15.565 1.00 41.63 112 SER B C 1
ATOM 1721 O O . SER B 1 112 ? -26.262 4.354 -15.676 1.00 42.56 112 SER B O 1
ATOM 1724 N N . LEU B 1 113 ? -24.179 5.177 -15.990 1.00 42.20 113 LEU B N 1
ATOM 1725 C CA . LEU B 1 113 ? -24.633 6.321 -16.818 1.00 43.18 113 LEU B CA 1
ATOM 1726 C C . LEU B 1 113 ? -25.080 5.870 -18.212 1.00 44.75 113 LEU B C 1
ATOM 1727 O O . LEU B 1 113 ? -25.752 6.613 -18.949 1.00 44.46 113 LEU B O 1
ATOM 1732 N N . PHE B 1 114 ? -24.663 4.667 -18.588 1.00 45.46 114 PHE B N 1
ATOM 1733 C CA . PHE B 1 114 ? -24.751 4.245 -19.968 1.00 47.26 114 PHE B CA 1
ATOM 1734 C C . PHE B 1 114 ? -25.646 3.015 -20.101 1.00 48.30 114 PHE B C 1
ATOM 1735 O O . PHE B 1 114 ? -26.390 2.900 -21.088 1.00 49.20 114 PHE B O 1
ATOM 1743 N N . GLY B 1 115 ? -25.648 2.122 -19.233 1.00 49.98 115 GLY B N 1
ATOM 1744 N N . PRO C 1 1 ? 10.947 6.132 -5.937 1.00 32.27 1 PRO C N 1
ATOM 1745 C CA . PRO C 1 1 ? 11.719 5.996 -7.202 1.00 30.45 1 PRO C CA 1
ATOM 1746 C C . PRO C 1 1 ? 11.583 4.569 -7.666 1.00 30.09 1 PRO C C 1
ATOM 1747 O O . PRO C 1 1 ? 11.718 3.653 -6.848 1.00 27.78 1 PRO C O 1
ATOM 1768 N N . CYS C 1 3 ? 12.085 1.929 -11.094 1.00 22.60 3 CYS C N 1
ATOM 1769 C CA . CYS C 1 3 ? 12.124 1.499 -12.488 1.00 21.60 3 CYS C CA 1
ATOM 1770 C C . CYS C 1 3 ? 11.317 0.222 -12.658 1.00 21.41 3 CYS C C 1
ATOM 1771 O O . CYS C 1 3 ? 11.527 -0.774 -11.951 1.00 21.80 3 CYS C O 1
ATOM 1774 N N . GLU C 1 4 ? 10.377 0.245 -13.600 1.00 20.12 4 GLU C N 1
ATOM 1775 C CA . GLU C 1 4 ? 9.533 -0.927 -13.819 1.00 20.47 4 GLU C CA 1
ATOM 1776 C C . GLU C 1 4 ? 9.567 -1.360 -15.262 1.00 19.25 4 GLU C C 1
ATOM 1777 O O . GLU C 1 4 ? 9.458 -0.513 -16.157 1.00 20.41 4 GLU C O 1
ATOM 1783 N N . LEU C 1 5 ? 9.867 -2.624 -15.349 1.00 17.04 5 LEU C N 1
ATOM 1784 C CA . LEU C 1 5 ? 9.847 -3.229 -16.648 1.00 18.16 5 LEU C CA 1
ATOM 1785 C C . LEU C 1 5 ? 8.472 -3.917 -16.790 1.00 18.07 5 LEU C C 1
ATOM 1786 O O . LEU C 1 5 ? 8.129 -4.826 -16.006 1.00 20.01 5 LEU C O 1
ATOM 1791 N N . ILE C 1 6 ? 7.610 -3.454 -17.833 1.00 16.44 6 ILE C N 1
ATOM 1792 C CA . ILE C 1 6 ? 6.319 -4.100 -18.010 1.00 15.70 6 ILE C CA 1
ATOM 1793 C C . ILE C 1 6 ? 6.378 -4.739 -19.412 1.00 16.65 6 ILE C C 1
ATOM 1794 O O . ILE C 1 6 ? 6.608 -4.018 -20.398 1.00 18.06 6 ILE C O 1
ATOM 1799 N N . THR C 1 7 ? 6.175 -6.043 -19.494 1.00 16.85 7 THR C N 1
ATOM 1800 C CA . THR C 1 7 ? 6.494 -6.747 -20.762 1.00 17.97 7 THR C CA 1
ATOM 1801 C C . THR C 1 7 ? 5.662 -7.969 -20.923 1.00 18.74 7 THR C C 1
ATOM 1802 O O . THR C 1 7 ? 5.258 -8.589 -19.917 1.00 18.15 7 THR C O 1
ATOM 1806 N N . ASN C 1 8 ? 5.358 -8.304 -22.187 1.00 19.15 8 ASN C N 1
ATOM 1807 C CA . ASN C 1 8 ? 4.670 -9.561 -22.481 1.00 20.32 8 ASN C CA 1
ATOM 1808 C C . ASN C 1 8 ? 5.672 -10.719 -22.745 1.00 21.67 8 ASN C C 1
ATOM 1809 O O . ASN C 1 8 ? 5.287 -11.783 -23.289 1.00 22.62 8 ASN C O 1
ATOM 1814 N N . ILE C 1 9 ? 6.951 -10.487 -22.439 1.00 22.94 9 ILE C N 1
ATOM 1815 C CA . ILE C 1 9 ? 7.991 -11.510 -22.547 1.00 24.31 9 ILE C CA 1
ATOM 1816 C C . ILE C 1 9 ? 8.217 -12.230 -21.208 1.00 25.35 9 ILE C C 1
ATOM 1817 O O . ILE C 1 9 ? 8.455 -11.614 -20.136 1.00 25.61 9 ILE C O 1
ATOM 1822 N N . SER C 1 10 ? 8.062 -13.547 -21.262 1.00 25.25 10 SER C N 1
ATOM 1823 C CA . SER C 1 10 ? 8.200 -14.395 -20.099 1.00 26.60 10 SER C CA 1
ATOM 1824 C C . SER C 1 10 ? 9.666 -14.818 -19.933 1.00 26.43 10 SER C C 1
ATOM 1825 O O . SER C 1 10 ? 10.270 -15.307 -20.912 1.00 27.13 10 SER C O 1
ATOM 1828 N N . ILE C 1 11 ? 10.245 -14.573 -18.750 1.00 25.76 11 ILE C N 1
ATOM 1829 C CA . ILE C 1 11 ? 11.590 -15.087 -18.421 1.00 26.52 11 ILE C CA 1
ATOM 1830 C C . ILE C 1 11 ? 11.603 -15.612 -17.023 1.00 25.85 11 ILE C C 1
ATOM 1831 O O . ILE C 1 11 ? 10.808 -15.167 -16.194 1.00 27.33 11 ILE C O 1
ATOM 1836 N N . PRO C 1 12 ? 12.517 -16.568 -16.732 1.00 26.17 12 PRO C N 1
ATOM 1837 C CA . PRO C 1 12 ? 12.579 -17.157 -15.397 1.00 24.91 12 PRO C CA 1
ATOM 1838 C C . PRO C 1 12 ? 12.919 -16.110 -14.340 1.00 23.46 12 PRO C C 1
ATOM 1839 O O . PRO C 1 12 ? 13.534 -15.115 -14.643 1.00 23.04 12 PRO C O 1
ATOM 1843 N N . ASP C 1 13 ? 12.564 -16.389 -13.106 1.00 24.02 13 ASP C N 1
ATOM 1844 C CA . ASP C 1 13 ? 12.714 -15.414 -12.034 1.00 23.44 13 ASP C CA 1
ATOM 1845 C C . ASP C 1 13 ? 14.182 -15.069 -11.842 1.00 24.18 13 ASP C C 1
ATOM 1846 O O . ASP C 1 13 ? 14.505 -13.917 -11.582 1.00 22.95 13 ASP C O 1
ATOM 1851 N N . ASP C 1 14 ? 15.090 -16.032 -11.989 1.00 24.72 14 ASP C N 1
ATOM 1852 C CA . ASP C 1 14 ? 16.504 -15.699 -11.767 1.00 25.18 14 ASP C CA 1
ATOM 1853 C C . ASP C 1 14 ? 17.049 -14.764 -12.853 1.00 23.23 14 ASP C C 1
ATOM 1854 O O . ASP C 1 14 ? 17.836 -13.845 -12.590 1.00 22.21 14 ASP C O 1
ATOM 1859 N N . LYS C 1 15 ? 16.610 -14.947 -14.084 1.00 21.65 15 LYS C N 1
ATOM 1860 C CA . LYS C 1 15 ? 17.036 -14.034 -15.139 1.00 21.72 15 LYS C CA 1
ATOM 1861 C C . LYS C 1 15 ? 16.348 -12.624 -15.020 1.00 20.41 15 LYS C C 1
ATOM 1862 O O . LYS C 1 15 ? 16.929 -11.600 -15.299 1.00 19.73 15 LYS C O 1
ATOM 1868 N N . ALA C 1 16 ? 15.097 -12.595 -14.591 1.00 19.40 16 ALA C N 1
ATOM 1869 C CA . ALA C 1 16 ? 14.432 -11.323 -14.294 1.00 17.62 16 ALA C CA 1
ATOM 1870 C C . ALA C 1 16 ? 15.232 -10.601 -13.204 1.00 16.32 16 ALA C C 1
ATOM 1871 O O . ALA C 1 16 ? 15.459 -9.403 -13.319 1.00 17.83 16 ALA C O 1
ATOM 1873 N N . GLN C 1 17 ? 15.620 -11.305 -12.132 1.00 16.94 17 GLN C N 1
ATOM 1874 C CA . GLN C 1 17 ? 16.394 -10.653 -11.052 1.00 18.10 17 GLN C CA 1
ATOM 1875 C C . GLN C 1 17 ? 17.741 -10.044 -11.572 1.00 18.16 17 GLN C C 1
ATOM 1876 O O . GLN C 1 17 ? 18.093 -8.905 -11.257 1.00 15.98 17 GLN C O 1
ATOM 1882 N N . ASN C 1 18 ? 18.401 -10.800 -12.457 1.00 18.80 18 ASN C N 1
ATOM 1883 C CA . ASN C 1 18 ? 19.680 -10.364 -13.041 1.00 20.31 18 ASN C CA 1
ATOM 1884 C C . ASN C 1 18 ? 19.507 -9.184 -13.929 1.00 19.22 18 ASN C C 1
ATOM 1885 O O . ASN C 1 18 ? 20.316 -8.274 -13.896 1.00 19.45 18 ASN C O 1
ATOM 1890 N N . THR C 1 19 ? 18.415 -9.193 -14.696 1.00 20.39 19 THR C N 1
ATOM 1891 C CA . THR C 1 19 ? 18.066 -8.141 -15.603 1.00 19.97 19 THR C CA 1
ATOM 1892 C C . THR C 1 19 ? 17.827 -6.834 -14.799 1.00 19.60 19 THR C C 1
ATOM 1893 O O . THR C 1 19 ? 18.418 -5.770 -15.109 1.00 18.49 19 THR C O 1
ATOM 1897 N N . LEU C 1 20 ? 17.009 -6.923 -13.722 1.00 16.90 20 LEU C N 1
ATOM 1898 C CA . LEU C 1 20 ? 16.754 -5.751 -12.912 1.00 16.08 20 LEU C CA 1
ATOM 1899 C C . LEU C 1 20 ? 18.071 -5.253 -12.226 1.00 15.95 20 LEU C C 1
ATOM 1900 O O . LEU C 1 20 ? 18.262 -4.066 -12.082 1.00 17.66 20 LEU C O 1
ATOM 1905 N N . SER C 1 21 ? 18.892 -6.185 -11.787 1.00 18.16 21 SER C N 1
ATOM 1906 C CA . SER C 1 21 ? 20.113 -5.879 -11.067 1.00 20.25 21 SER C CA 1
ATOM 1907 C C . SER C 1 21 ? 20.994 -5.115 -12.064 1.00 20.10 21 SER C C 1
ATOM 1908 O O . SER C 1 21 ? 21.482 -4.027 -11.728 1.00 21.20 21 SER C O 1
ATOM 1911 N N . GLU C 1 22 ? 21.040 -5.563 -13.316 1.00 20.02 22 GLU C N 1
ATOM 1912 C CA . GLU C 1 22 ? 21.814 -4.804 -14.329 1.00 21.21 22 GLU C CA 1
ATOM 1913 C C . GLU C 1 22 ? 21.314 -3.420 -14.644 1.00 19.91 22 GLU C C 1
ATOM 1914 O O . GLU C 1 22 ? 22.102 -2.505 -14.830 1.00 19.62 22 GLU C O 1
ATOM 1920 N N . ILE C 1 23 ? 20.003 -3.246 -14.765 1.00 17.52 23 ILE C N 1
ATOM 1921 C CA . ILE C 1 23 ? 19.421 -1.925 -14.941 1.00 17.69 23 ILE C CA 1
ATOM 1922 C C . ILE C 1 23 ? 19.665 -0.969 -13.747 1.00 16.22 23 ILE C C 1
ATOM 1923 O O . ILE C 1 23 ? 20.070 0.188 -13.922 1.00 18.56 23 ILE C O 1
ATOM 1928 N N . GLU C 1 24 ? 19.533 -1.476 -12.516 1.00 16.96 24 GLU C N 1
ATOM 1929 C CA . GLU C 1 24 ? 19.867 -0.669 -11.345 1.00 16.04 24 GLU C CA 1
ATOM 1930 C C . GLU C 1 24 ? 21.344 -0.198 -11.430 1.00 15.84 24 GLU C C 1
ATOM 1931 O O . GLU C 1 24 ? 21.638 0.944 -11.123 1.00 17.27 24 GLU C O 1
ATOM 1937 N N . ASP C 1 25 ? 22.223 -1.089 -11.851 1.00 18.59 25 ASP C N 1
ATOM 1938 C CA . ASP C 1 25 ? 23.675 -0.756 -11.907 1.00 19.99 25 ASP C CA 1
ATOM 1939 C C . ASP C 1 25 ? 23.906 0.264 -13.033 1.00 22.32 25 ASP C C 1
ATOM 1940 O O . ASP C 1 25 ? 24.784 1.160 -12.949 1.00 23.44 25 ASP C O 1
ATOM 1945 N N . ALA C 1 26 ? 23.153 0.101 -14.118 1.00 21.56 26 ALA C N 1
ATOM 1946 C CA . ALA C 1 26 ? 23.190 1.081 -15.211 1.00 23.40 26 ALA C CA 1
ATOM 1947 C C . ALA C 1 26 ? 22.824 2.462 -14.773 1.00 24.70 26 ALA C C 1
ATOM 1948 O O . ALA C 1 26 ? 23.482 3.421 -15.182 1.00 25.37 26 ALA C O 1
ATOM 1950 N N . ILE C 1 27 ? 21.763 2.592 -13.969 1.00 25.36 27 ILE C N 1
ATOM 1951 C CA . ILE C 1 27 ? 21.338 3.820 -13.392 1.00 26.30 27 ILE C CA 1
ATOM 1952 C C . ILE C 1 27 ? 22.430 4.412 -12.445 1.00 29.13 27 ILE C C 1
ATOM 1953 O O . ILE C 1 27 ? 22.678 5.642 -12.463 1.00 29.17 27 ILE C O 1
ATOM 1958 N N . SER C 1 28 ? 23.018 3.566 -11.592 1.00 28.27 28 SER C N 1
ATOM 1959 C CA . SER C 1 28 ? 24.116 4.035 -10.721 1.00 30.13 28 SER C CA 1
ATOM 1960 C C . SER C 1 28 ? 25.249 4.515 -11.581 1.00 30.46 28 SER C C 1
ATOM 1961 O O . SER C 1 28 ? 25.752 5.603 -11.352 1.00 31.72 28 SER C O 1
ATOM 1964 N N . ASN C 1 29 ? 25.665 3.699 -12.553 1.00 31.73 29 ASN C N 1
ATOM 1965 C CA . ASN C 1 29 ? 26.776 4.082 -13.417 1.00 34.96 29 ASN C CA 1
ATOM 1966 C C . ASN C 1 29 ? 26.524 5.399 -14.143 1.00 37.10 29 ASN C C 1
ATOM 1967 O O . ASN C 1 29 ? 27.405 6.307 -14.155 1.00 36.12 29 ASN C O 1
ATOM 1972 N N . ILE C 1 30 ? 25.340 5.526 -14.731 1.00 38.75 30 ILE C N 1
ATOM 1973 C CA . ILE C 1 30 ? 25.022 6.757 -15.480 1.00 41.85 30 ILE C CA 1
ATOM 1974 C C . ILE C 1 30 ? 24.857 7.983 -14.536 1.00 42.69 30 ILE C C 1
ATOM 1975 O O . ILE C 1 30 ? 25.346 9.061 -14.853 1.00 44.20 30 ILE C O 1
ATOM 1980 N N . LEU C 1 31 ? 24.272 7.766 -13.363 1.00 43.92 31 LEU C N 1
ATOM 1981 C CA . LEU C 1 31 ? 24.038 8.815 -12.365 1.00 45.31 31 LEU C CA 1
ATOM 1982 C C . LEU C 1 31 ? 25.222 9.121 -11.419 1.00 46.29 31 LEU C C 1
ATOM 1983 O O . LEU C 1 31 ? 25.128 10.009 -10.572 1.00 46.39 31 LEU C O 1
ATOM 1988 N N . GLY C 1 32 ? 26.317 8.378 -11.562 1.00 46.94 32 GLY C N 1
ATOM 1989 C CA . GLY C 1 32 ? 27.504 8.485 -10.697 1.00 47.41 32 GLY C CA 1
ATOM 1990 C C . GLY C 1 32 ? 27.217 8.470 -9.210 1.00 48.13 32 GLY C C 1
ATOM 1991 O O . GLY C 1 32 ? 27.995 8.986 -8.406 1.00 47.96 32 GLY C O 1
ATOM 1992 N N . LYS C 1 33 ? 26.103 7.859 -8.824 1.00 49.28 33 LYS C N 1
ATOM 1993 C CA . LYS C 1 33 ? 25.707 7.795 -7.416 1.00 49.99 33 LYS C CA 1
ATOM 1994 C C . LYS C 1 33 ? 25.113 6.419 -7.159 1.00 50.03 33 LYS C C 1
ATOM 1995 O O . LYS C 1 33 ? 24.525 5.829 -8.072 1.00 49.93 33 LYS C O 1
ATOM 2001 N N . PRO C 1 34 ? 25.261 5.891 -5.928 1.00 49.94 34 PRO C N 1
ATOM 2002 C CA . PRO C 1 34 ? 24.719 4.543 -5.727 1.00 50.18 34 PRO C CA 1
ATOM 2003 C C . PRO C 1 34 ? 23.168 4.619 -5.770 1.00 50.22 34 PRO C C 1
ATOM 2004 O O . PRO C 1 34 ? 22.592 5.683 -5.432 1.00 48.85 34 PRO C O 1
ATOM 2008 N N . VAL C 1 35 ? 22.505 3.542 -6.214 1.00 50.33 35 VAL C N 1
ATOM 2009 C CA . VAL C 1 35 ? 21.031 3.605 -6.366 1.00 50.75 35 VAL C CA 1
ATOM 2010 C C . VAL C 1 35 ? 20.314 3.387 -5.058 1.00 50.33 35 VAL C C 1
ATOM 2011 O O . VAL C 1 35 ? 19.694 2.321 -4.783 1.00 51.76 35 VAL C O 1
ATOM 2015 N N . ALA C 1 36 ? 20.399 4.464 -4.279 1.00 48.56 36 ALA C N 1
ATOM 2016 C CA . ALA C 1 36 ? 19.757 4.597 -3.009 1.00 45.83 36 ALA C CA 1
ATOM 2017 C C . ALA C 1 36 ? 18.272 4.418 -3.228 1.00 43.98 36 ALA C C 1
ATOM 2018 O O . ALA C 1 36 ? 17.635 5.276 -3.890 1.00 44.08 36 ALA C O 1
ATOM 2020 N N . TYR C 1 37 ? 17.737 3.318 -2.670 1.00 39.07 37 TYR C N 1
ATOM 2021 C CA . TYR C 1 37 ? 16.297 3.242 -2.323 1.00 36.11 37 TYR C CA 1
ATOM 2022 C C . TYR C 1 37 ? 15.394 3.124 -3.565 1.00 32.34 37 TYR C C 1
ATOM 2023 O O . TYR C 1 37 ? 14.241 3.531 -3.565 1.00 31.55 37 TYR C O 1
ATOM 2032 N N . ILE C 1 38 ? 15.967 2.582 -4.624 1.00 29.09 38 ILE C N 1
ATOM 2033 C CA . ILE C 1 38 ? 15.168 2.470 -5.834 1.00 25.87 38 ILE C CA 1
ATOM 2034 C C . ILE C 1 38 ? 14.274 1.181 -5.658 1.00 22.96 38 ILE C C 1
ATOM 2035 O O . ILE C 1 38 ? 14.709 0.219 -5.017 1.00 21.34 38 ILE C O 1
ATOM 2040 N N . MET C 1 39 ? 13.062 1.216 -6.188 1.00 18.76 39 MET C N 1
ATOM 2041 C CA . MET C 1 39 ? 12.279 -0.011 -6.373 1.00 18.39 39 MET C CA 1
ATOM 2042 C C . MET C 1 39 ? 12.440 -0.343 -7.820 1.00 16.90 39 MET C C 1
ATOM 2043 O O . MET C 1 39 ? 12.572 0.568 -8.687 1.00 17.99 39 MET C O 1
ATOM 2048 N N . SER C 1 40 ? 12.529 -1.617 -8.115 1.00 15.22 40 SER C N 1
ATOM 2049 C CA . SER C 1 40 ? 12.450 -2.050 -9.496 1.00 14.27 40 SER C CA 1
ATOM 2050 C C . SER C 1 40 ? 11.534 -3.270 -9.588 1.00 13.35 40 SER C C 1
ATOM 2051 O O . SER C 1 40 ? 11.279 -3.958 -8.595 1.00 13.30 40 SER C O 1
ATOM 2054 N N . ASN C 1 41 ? 11.062 -3.570 -10.794 1.00 11.42 41 ASN C N 1
ATOM 2055 C CA . ASN C 1 41 ? 10.180 -4.683 -10.906 1.00 12.10 41 ASN C CA 1
ATOM 2056 C C . ASN C 1 41 ? 10.131 -5.155 -12.333 1.00 13.36 41 ASN C C 1
ATOM 2057 O O . ASN C 1 41 ? 10.378 -4.337 -13.239 1.00 13.23 41 ASN C O 1
ATOM 2062 N N A TYR C 1 42 ? 9.865 -6.448 -12.508 0.50 13.14 42 TYR C N 1
ATOM 2063 N N B TYR C 1 42 ? 9.848 -6.444 -12.514 0.50 13.32 42 TYR C N 1
ATOM 2064 C CA A TYR C 1 42 ? 9.577 -7.067 -13.811 0.50 14.38 42 TYR C CA 1
ATOM 2065 C CA B TYR C 1 42 ? 9.616 -7.077 -13.825 0.50 14.81 42 TYR C CA 1
ATOM 2066 C C A TYR C 1 42 ? 8.141 -7.574 -13.698 0.50 14.78 42 TYR C C 1
ATOM 2067 C C B TYR C 1 42 ? 8.167 -7.596 -13.733 0.50 14.97 42 TYR C C 1
ATOM 2068 O O A TYR C 1 42 ? 7.829 -8.474 -12.871 0.50 15.49 42 TYR C O 1
ATOM 2069 O O B TYR C 1 42 ? 7.874 -8.524 -12.937 0.50 15.92 42 TYR C O 1
ATOM 2086 N N . ASP C 1 43 ? 7.258 -6.913 -14.448 1.00 15.50 43 ASP C N 1
ATOM 2087 C CA . ASP C 1 43 ? 5.814 -7.156 -14.341 1.00 16.31 43 ASP C CA 1
ATOM 2088 C C . ASP C 1 43 ? 5.425 -7.872 -15.613 1.00 17.25 43 ASP C C 1
ATOM 2089 O O . ASP C 1 43 ? 5.345 -7.235 -16.665 1.00 15.28 43 ASP C O 1
ATOM 2094 N N . TYR C 1 44 ? 5.309 -9.181 -15.510 1.00 17.22 44 TYR C N 1
ATOM 2095 C CA . TYR C 1 44 ? 4.872 -9.996 -16.645 1.00 19.13 44 TYR C CA 1
ATOM 2096 C C . TYR C 1 44 ? 3.374 -9.784 -16.958 1.00 18.17 44 TYR C C 1
ATOM 2097 O O . TYR C 1 44 ? 2.482 -10.176 -16.173 1.00 19.75 44 TYR C O 1
ATOM 2106 N N . GLN C 1 45 ? 3.121 -9.186 -18.109 1.00 17.24 45 GLN C N 1
ATOM 2107 C CA . GLN C 1 45 ? 1.728 -8.911 -18.566 1.00 18.28 45 GLN C CA 1
ATOM 2108 C C . GLN C 1 45 ? 1.573 -9.537 -19.934 1.00 18.58 45 GLN C C 1
ATOM 2109 O O . GLN C 1 45 ? 1.854 -8.891 -20.936 1.00 18.68 45 GLN C O 1
ATOM 2115 N N . LYS C 1 46 ? 1.135 -10.782 -19.946 1.00 19.40 46 LYS C N 1
ATOM 2116 C CA . LYS C 1 46 ? 1.085 -11.551 -21.200 1.00 21.37 46 LYS C CA 1
ATOM 2117 C C . LYS C 1 46 ? 0.230 -10.922 -22.308 1.00 20.73 46 LYS C C 1
ATOM 2118 O O . LYS C 1 46 ? 0.485 -11.135 -23.497 1.00 21.96 46 LYS C O 1
ATOM 2124 N N . ASN C 1 47 ? -0.788 -10.164 -21.930 1.00 20.70 47 ASN C N 1
ATOM 2125 C CA . ASN C 1 47 ? -1.725 -9.539 -22.862 1.00 20.79 47 ASN C CA 1
ATOM 2126 C C . ASN C 1 47 ? -1.372 -8.160 -23.320 1.00 20.89 47 ASN C C 1
ATOM 2127 O O . ASN C 1 47 ? -2.120 -7.551 -24.087 1.00 22.02 47 ASN C O 1
ATOM 2132 N N . LEU C 1 48 ? -0.203 -7.666 -22.906 1.00 20.10 48 LEU C N 1
ATOM 2133 C CA . LEU C 1 48 ? 0.225 -6.317 -23.203 1.00 19.78 48 LEU C CA 1
ATOM 2134 C C . LEU C 1 48 ? 0.352 -6.106 -24.734 1.00 19.97 48 LEU C C 1
ATOM 2135 O O . LEU C 1 48 ? 0.981 -6.906 -25.407 1.00 19.89 48 LEU C O 1
ATOM 2140 N N . ARG C 1 49 ? -0.170 -4.987 -25.219 1.00 20.60 49 ARG C N 1
ATOM 2141 C CA . ARG C 1 49 ? -0.084 -4.571 -26.637 1.00 20.70 49 ARG C CA 1
ATOM 2142 C C . ARG C 1 49 ? 0.590 -3.247 -26.813 1.00 22.12 49 ARG C C 1
ATOM 2143 O O . ARG C 1 49 ? 0.538 -2.412 -25.935 1.00 21.22 49 ARG C O 1
ATOM 2151 N N . PHE C 1 50 ? 1.231 -3.015 -27.974 1.00 21.31 50 PHE C N 1
ATOM 2152 C CA . PHE C 1 50 ? 1.788 -1.748 -28.294 1.00 23.14 50 PHE C CA 1
ATOM 2153 C C . PHE C 1 50 ? 1.605 -1.592 -29.811 1.00 24.92 50 PHE C C 1
ATOM 2154 O O . PHE C 1 50 ? 1.949 -2.513 -30.540 1.00 23.57 50 PHE C O 1
ATOM 2162 N N . SER C 1 51 ? 1.085 -0.462 -30.239 1.00 26.91 51 SER C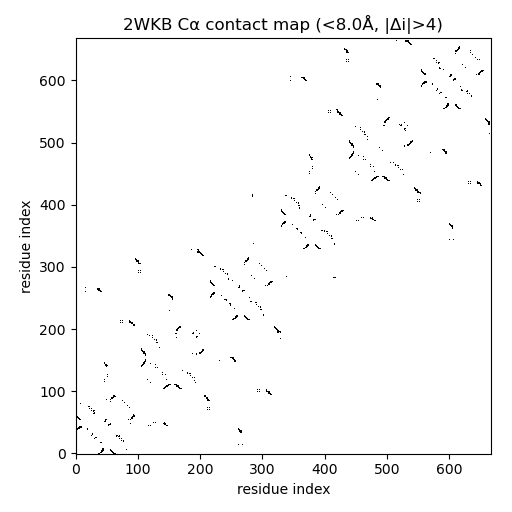 N 1
ATOM 2163 C CA . SER C 1 51 ? 0.953 -0.167 -31.681 1.00 29.91 51 SER C CA 1
ATOM 2164 C C . SER C 1 51 ? 0.038 -1.153 -32.327 1.00 30.36 51 SER C C 1
ATOM 2165 O O . SER C 1 51 ? 0.208 -1.455 -33.515 1.00 33.98 51 SER C O 1
ATOM 2168 N N . GLY C 1 52 ? -0.935 -1.661 -31.573 1.00 30.51 52 GLY C N 1
ATOM 2169 C CA . GLY C 1 52 ? -1.864 -2.645 -32.051 1.00 30.14 52 GLY C CA 1
ATOM 2170 C C . GLY C 1 52 ? -1.368 -4.083 -32.174 1.00 31.09 52 GLY C C 1
ATOM 2171 O O . GLY C 1 52 ? -2.030 -4.924 -32.802 1.00 31.46 52 GLY C O 1
ATOM 2172 N N . SER C 1 53 ? -0.254 -4.410 -31.541 1.00 29.33 53 SER C N 1
ATOM 2173 C CA . SER C 1 53 ? 0.283 -5.763 -31.640 1.00 28.03 53 SER C CA 1
ATOM 2174 C C . SER C 1 53 ? 0.643 -6.330 -30.259 1.00 27.86 53 SER C C 1
ATOM 2175 O O . SER C 1 53 ? 1.218 -5.639 -29.411 1.00 25.31 53 SER C O 1
ATOM 2178 N N . ASN C 1 54 ? 0.351 -7.600 -30.104 1.00 26.30 54 ASN C N 1
ATOM 2179 C CA . ASN C 1 54 ? 0.734 -8.361 -28.910 1.00 26.30 54 ASN C CA 1
ATOM 2180 C C . ASN C 1 54 ? 2.054 -9.129 -29.125 1.00 25.86 54 ASN C C 1
ATOM 2181 O O . ASN C 1 54 ? 2.394 -10.040 -28.361 1.00 26.06 54 ASN C O 1
ATOM 2186 N N . GLU C 1 55 ? 2.804 -8.741 -30.146 1.00 25.58 55 GLU C N 1
ATOM 2187 C CA . GLU C 1 55 ? 4.139 -9.280 -30.327 1.00 26.58 55 GLU C CA 1
ATOM 2188 C C . GLU C 1 55 ? 5.047 -8.817 -29.176 1.00 24.99 55 GLU C C 1
ATOM 2189 O O . GLU C 1 55 ? 4.707 -7.830 -28.494 1.00 25.71 55 GLU C O 1
ATOM 2195 N N . GLY C 1 56 ? 6.166 -9.505 -28.966 1.00 25.77 56 GLY C N 1
ATOM 2196 C CA . GLY C 1 56 ? 7.153 -9.165 -27.893 1.00 23.24 56 GLY C CA 1
ATOM 2197 C C . GLY C 1 56 ? 7.373 -7.681 -27.792 1.00 22.79 56 GLY C C 1
ATOM 2198 O O . GLY C 1 56 ? 7.625 -6.968 -28.805 1.00 21.91 56 GLY C O 1
ATOM 2199 N N . TYR C 1 57 ? 7.193 -7.164 -26.565 1.00 20.80 57 TYR C N 1
ATOM 2200 C CA . TYR C 1 57 ? 7.301 -5.744 -26.326 1.00 20.52 57 TYR C CA 1
ATOM 2201 C C . TYR C 1 57 ? 7.713 -5.481 -24.860 1.00 20.67 57 TYR C C 1
ATOM 2202 O O . TYR C 1 57 ? 7.219 -6.176 -23.970 1.00 20.23 57 TYR C O 1
ATOM 2211 N N . CYS C 1 58 ? 8.536 -4.468 -24.633 1.00 20.24 58 CYS C N 1
ATOM 2212 C CA A CYS C 1 58 ? 8.961 -4.088 -23.243 0.50 19.92 58 CYS C CA 1
ATOM 2213 C CA B CYS C 1 58 ? 8.890 -4.107 -23.257 0.50 20.62 58 CYS C CA 1
ATOM 2214 C C . CYS C 1 58 ? 8.786 -2.611 -23.052 1.00 19.79 58 CYS C C 1
ATOM 2215 O O . CYS C 1 58 ? 9.388 -1.829 -23.796 1.00 21.01 58 CYS C O 1
ATOM 2220 N N . PHE C 1 59 ? 8.032 -2.206 -22.012 1.00 19.17 59 PHE C N 1
ATOM 2221 C CA . PHE C 1 59 ? 7.808 -0.811 -21.685 1.00 19.47 59 PHE C CA 1
ATOM 2222 C C . PHE C 1 59 ? 8.621 -0.648 -20.398 1.00 20.44 59 PHE C C 1
ATOM 2223 O O . PHE C 1 59 ? 8.458 -1.482 -19.487 1.00 21.51 59 PHE C O 1
ATOM 2231 N N . VAL C 1 60 ? 9.537 0.320 -20.357 1.00 18.48 60 VAL C N 1
ATOM 2232 C CA . VAL C 1 60 ? 10.296 0.588 -19.125 1.00 18.98 60 VAL C CA 1
ATOM 2233 C C . VAL C 1 60 ? 9.836 1.954 -18.661 1.00 20.06 60 VAL C C 1
ATOM 2234 O O . VAL C 1 60 ? 9.908 2.942 -19.431 1.00 21.34 60 VAL C O 1
ATOM 2238 N N . ARG C 1 61 ? 9.300 2.015 -17.428 1.00 20.42 61 ARG C N 1
ATOM 2239 C CA . ARG C 1 61 ? 8.897 3.277 -16.841 1.00 20.78 61 ARG C CA 1
ATOM 2240 C C . ARG C 1 61 ? 9.776 3.630 -15.669 1.00 22.60 61 ARG C C 1
ATOM 2241 O O . ARG C 1 61 ? 9.844 2.857 -14.685 1.00 20.16 61 ARG C O 1
ATOM 2249 N N . LEU C 1 62 ? 10.452 4.785 -15.767 1.00 22.08 62 LEU C N 1
ATOM 2250 C CA . LEU C 1 62 ? 11.311 5.277 -14.701 1.00 23.81 62 LEU C CA 1
ATOM 2251 C C . LEU C 1 62 ? 10.673 6.511 -14.065 1.00 26.27 62 LEU C C 1
ATOM 2252 O O . LEU C 1 62 ? 10.561 7.577 -14.720 1.00 27.69 62 LEU C O 1
ATOM 2257 N N . THR C 1 63 ? 10.347 6.393 -12.780 1.00 26.76 63 THR C N 1
ATOM 2258 C CA . THR C 1 63 ? 9.526 7.418 -12.090 1.00 28.16 63 THR C CA 1
ATOM 2259 C C . THR C 1 63 ? 10.312 7.954 -10.945 1.00 29.95 63 THR C C 1
ATOM 2260 O O . THR C 1 63 ? 10.779 7.175 -10.104 1.00 26.38 63 THR C O 1
ATOM 2264 N N . SER C 1 64 ? 10.510 9.288 -10.946 1.00 32.29 64 SER C N 1
ATOM 2265 C CA . SER C 1 64 ? 11.105 10.032 -9.821 1.00 35.84 64 SER C CA 1
ATOM 2266 C C . SER C 1 64 ? 12.414 9.494 -9.375 1.00 37.61 64 SER C C 1
ATOM 2267 O O . SER C 1 64 ? 12.657 9.393 -8.178 1.00 38.60 64 SER C O 1
ATOM 2270 N N . ILE C 1 65 ? 13.259 9.180 -10.346 1.00 39.62 65 ILE C N 1
ATOM 2271 C CA . ILE C 1 65 ? 14.639 8.884 -10.081 1.00 42.33 65 ILE C CA 1
ATOM 2272 C C . ILE C 1 65 ? 15.289 10.189 -10.498 1.00 44.28 65 ILE C C 1
ATOM 2273 O O . ILE C 1 65 ? 15.304 10.541 -11.678 1.00 44.26 65 ILE C O 1
ATOM 2278 N N . GLY C 1 66 ? 15.919 10.850 -9.531 1.00 47.03 66 GLY C N 1
ATOM 2279 C CA . GLY C 1 66 ? 16.668 12.073 -9.763 1.00 48.73 66 GLY C CA 1
ATOM 2280 C C . GLY C 1 66 ? 18.137 11.759 -9.520 1.00 49.89 66 GLY C C 1
ATOM 2281 O O . GLY C 1 66 ? 18.457 11.004 -8.602 1.00 50.70 66 GLY C O 1
ATOM 2282 N N . GLY C 1 67 ? 19.031 12.307 -10.342 1.00 51.02 67 GLY C N 1
ATOM 2283 C CA . GLY C 1 67 ? 18.663 13.218 -11.411 1.00 51.20 67 GLY C CA 1
ATOM 2284 C C . GLY C 1 67 ? 18.975 12.802 -12.842 1.00 51.94 67 GLY C C 1
ATOM 2285 O O . GLY C 1 67 ? 20.077 12.359 -13.168 1.00 51.80 67 GLY C O 1
ATOM 2286 N N . ILE C 1 68 ? 17.966 12.965 -13.690 1.00 52.48 68 ILE C N 1
ATOM 2287 C CA . ILE C 1 68 ? 17.997 12.680 -15.130 1.00 52.19 68 ILE C CA 1
ATOM 2288 C C . ILE C 1 68 ? 17.759 13.986 -15.976 1.00 51.81 68 ILE C C 1
ATOM 2289 O O . ILE C 1 68 ? 16.948 14.823 -15.637 1.00 52.62 68 ILE C O 1
ATOM 2294 N N A ASN C 1 69 ? 18.591 14.145 -16.999 0.50 51.64 69 ASN C N 1
ATOM 2295 N N B ASN C 1 69 ? 18.521 14.063 -17.066 0.50 51.64 69 ASN C N 1
ATOM 2296 C CA A ASN C 1 69 ? 18.599 15.344 -17.821 0.50 50.69 69 ASN C CA 1
ATOM 2297 C CA B ASN C 1 69 ? 18.553 15.227 -17.936 0.50 50.69 69 ASN C CA 1
ATOM 2298 C C A ASN C 1 69 ? 18.756 15.047 -19.301 0.50 50.46 69 ASN C C 1
ATOM 2299 C C B ASN C 1 69 ? 18.747 14.998 -19.368 0.50 50.46 69 ASN C C 1
ATOM 2300 O O A ASN C 1 69 ? 19.225 13.978 -19.692 0.50 50.92 69 ASN C O 1
ATOM 2301 O O B ASN C 1 69 ? 19.215 13.946 -19.790 0.50 50.92 69 ASN C O 1
ATOM 2310 N N . ARG C 1 70 ? 18.349 16.008 -20.119 1.00 49.34 70 ARG C N 1
ATOM 2311 C CA . ARG C 1 70 ? 18.393 15.864 -21.557 1.00 49.48 70 ARG C CA 1
ATOM 2312 C C . ARG C 1 70 ? 19.736 15.424 -22.072 1.00 50.14 70 ARG C C 1
ATOM 2313 O O . ARG C 1 70 ? 19.809 14.718 -23.078 1.00 50.72 70 ARG C O 1
ATOM 2321 N N . SER C 1 71 ? 20.807 15.885 -21.446 1.00 49.69 71 SER C N 1
ATOM 2322 C CA . SER C 1 71 ? 22.140 15.508 -21.880 1.00 49.13 71 SER C CA 1
ATOM 2323 C C . SER C 1 71 ? 22.391 14.223 -21.136 1.00 48.98 71 SER C C 1
ATOM 2324 O O . SER C 1 71 ? 23.454 13.611 -21.226 1.00 48.96 71 SER C O 1
ATOM 2327 N N . ASN C 1 72 ? 21.347 13.832 -20.419 1.00 48.72 72 ASN C N 1
ATOM 2328 C CA . ASN C 1 72 ? 21.399 12.726 -19.501 1.00 47.65 72 ASN C CA 1
ATOM 2329 C C . ASN C 1 72 ? 20.678 11.407 -19.756 1.00 46.95 72 ASN C C 1
ATOM 2330 O O . ASN C 1 72 ? 21.296 10.343 -19.785 1.00 46.72 72 ASN C O 1
ATOM 2335 N N . ASN C 1 73 ? 19.365 11.488 -19.914 1.00 45.43 73 ASN C N 1
ATOM 2336 C CA . ASN C 1 73 ? 18.516 10.307 -20.018 1.00 43.51 73 ASN C CA 1
ATOM 2337 C C . ASN C 1 73 ? 18.760 9.391 -21.206 1.00 42.24 73 ASN C C 1
ATOM 2338 O O . ASN C 1 73 ? 18.670 8.169 -21.089 1.00 41.92 73 ASN C O 1
ATOM 2343 N N . SER C 1 74 ? 19.041 9.987 -22.354 1.00 40.50 74 SER C N 1
ATOM 2344 C CA . SER C 1 74 ? 19.150 9.241 -23.578 1.00 39.70 74 SER C CA 1
ATOM 2345 C C . SER C 1 74 ? 20.240 8.185 -23.468 1.00 38.92 74 SER C C 1
ATOM 2346 O O . SER C 1 74 ? 20.074 7.077 -23.952 1.00 39.19 74 SER C O 1
ATOM 2349 N N . LEU C 1 75 ? 21.352 8.552 -22.827 1.00 37.78 75 LEU C N 1
ATOM 2350 C CA . LEU C 1 75 ? 22.398 7.616 -22.410 1.00 36.08 75 LEU C CA 1
ATOM 2351 C C . LEU C 1 75 ? 21.848 6.470 -21.540 1.00 33.77 75 LEU C C 1
ATOM 2352 O O . LEU C 1 75 ? 22.179 5.310 -21.781 1.00 33.40 75 LEU C O 1
ATOM 2357 N N . LEU C 1 76 ? 21.033 6.804 -20.544 1.00 32.14 76 LEU C N 1
ATOM 2358 C CA . LEU C 1 76 ? 20.395 5.747 -19.724 1.00 31.12 76 LEU C CA 1
ATOM 2359 C C . LEU C 1 76 ? 19.481 4.873 -20.641 1.00 29.66 76 LEU C C 1
ATOM 2360 O O . LEU C 1 76 ? 19.535 3.662 -20.623 1.00 28.38 76 LEU C O 1
ATOM 2365 N N . ALA C 1 77 ? 18.661 5.525 -21.440 1.00 27.98 77 ALA C N 1
ATOM 2366 C CA . ALA C 1 77 ? 17.762 4.832 -22.332 1.00 27.78 77 ALA C CA 1
ATOM 2367 C C . ALA C 1 77 ? 18.522 3.847 -23.266 1.00 27.22 77 ALA C C 1
ATOM 2368 O O . ALA C 1 77 ? 18.083 2.731 -23.517 1.00 25.89 77 ALA C O 1
ATOM 2370 N N . ASP C 1 78 ? 19.694 4.267 -23.735 1.00 27.53 78 ASP C N 1
ATOM 2371 C CA . ASP C 1 78 ? 20.573 3.456 -24.575 1.00 27.87 78 ASP C CA 1
ATOM 2372 C C . ASP C 1 78 ? 21.054 2.212 -23.825 1.00 25.87 78 ASP C C 1
ATOM 2373 O O . ASP C 1 78 ? 20.983 1.086 -24.332 1.00 25.82 78 ASP C O 1
ATOM 2378 N N . LYS C 1 79 ? 21.540 2.429 -22.618 1.00 25.11 79 LYS C N 1
ATOM 2379 C CA . LYS C 1 79 ? 22.011 1.288 -21.846 1.00 25.91 79 LYS C CA 1
ATOM 2380 C C . LYS C 1 79 ? 20.876 0.282 -21.554 1.00 24.42 79 LYS C C 1
ATOM 2381 O O . LYS C 1 79 ? 21.061 -0.926 -21.664 1.00 24.63 79 LYS C O 1
ATOM 2387 N N . ILE C 1 80 ? 19.695 0.780 -21.220 1.00 22.94 80 ILE C N 1
ATOM 2388 C CA . ILE C 1 80 ? 18.595 -0.142 -20.852 1.00 21.13 80 ILE C CA 1
ATOM 2389 C C . ILE C 1 80 ? 18.158 -0.936 -22.078 1.00 22.14 80 ILE C C 1
ATOM 2390 O O . ILE C 1 80 ? 17.888 -2.122 -21.987 1.00 20.73 80 ILE C O 1
ATOM 2395 N N . THR C 1 81 ? 18.097 -0.269 -23.230 1.00 22.40 81 THR C N 1
ATOM 2396 C CA . THR C 1 81 ? 17.739 -0.963 -24.489 1.00 24.30 81 THR C CA 1
ATOM 2397 C C . THR C 1 81 ? 18.703 -2.086 -24.800 1.00 23.58 81 THR C C 1
ATOM 2398 O O . THR C 1 81 ? 18.266 -3.191 -25.113 1.00 25.05 81 THR C O 1
ATOM 2402 N N . LYS C 1 82 ? 19.997 -1.828 -24.649 1.00 25.95 82 LYS C N 1
ATOM 2403 C CA . LYS C 1 82 ? 21.009 -2.894 -24.824 1.00 27.54 82 LYS C CA 1
ATOM 2404 C C . LYS C 1 82 ? 20.800 -4.041 -23.839 1.00 26.67 82 LYS C C 1
ATOM 2405 O O . LYS C 1 82 ? 20.884 -5.198 -24.215 1.00 27.93 82 LYS C O 1
ATOM 2411 N N . ILE C 1 83 ? 20.528 -3.725 -22.575 1.00 25.01 83 ILE C N 1
ATOM 2412 C CA . ILE C 1 83 ? 20.281 -4.794 -21.606 1.00 23.53 83 ILE C CA 1
ATOM 2413 C C . ILE C 1 83 ? 19.043 -5.622 -21.984 1.00 23.48 83 ILE C C 1
ATOM 2414 O O . ILE C 1 83 ? 19.100 -6.875 -21.969 1.00 25.14 83 ILE C O 1
ATOM 2419 N N . LEU C 1 84 ? 17.963 -4.967 -22.392 1.00 22.86 84 LEU C N 1
ATOM 2420 C CA . LEU C 1 84 ? 16.739 -5.697 -22.692 1.00 23.77 84 LEU C CA 1
ATOM 2421 C C . LEU C 1 84 ? 16.875 -6.535 -23.964 1.00 26.69 84 LEU C C 1
ATOM 2422 O O . LEU C 1 84 ? 16.386 -7.628 -24.036 1.00 25.14 84 LEU C O 1
ATOM 2427 N N . SER C 1 85 ? 17.519 -5.997 -24.984 1.00 29.60 85 SER C N 1
ATOM 2428 C CA . SER C 1 85 ? 17.604 -6.777 -26.223 1.00 33.14 85 SER C CA 1
ATOM 2429 C C . SER C 1 85 ? 18.553 -7.984 -26.002 1.00 34.15 85 SER C C 1
ATOM 2430 O O . SER C 1 85 ? 18.363 -9.042 -26.579 1.00 35.30 85 SER C O 1
ATOM 2433 N N . ASN C 1 86 ? 19.519 -7.845 -25.102 1.00 35.49 86 ASN C N 1
ATOM 2434 C CA . ASN C 1 86 ? 20.389 -8.946 -24.718 1.00 37.92 86 ASN C CA 1
ATOM 2435 C C . ASN C 1 86 ? 19.542 -9.978 -23.985 1.00 38.29 86 ASN C C 1
ATOM 2436 O O . ASN C 1 86 ? 19.350 -11.118 -24.479 1.00 39.11 86 ASN C O 1
ATOM 2441 N N . HIS C 1 87 ? 18.999 -9.562 -22.839 1.00 36.41 87 HIS C N 1
ATOM 2442 C CA . HIS C 1 87 ? 18.342 -10.482 -21.927 1.00 36.72 87 HIS C CA 1
ATOM 2443 C C . HIS C 1 87 ? 17.005 -10.995 -22.403 1.00 35.51 87 HIS C C 1
ATOM 2444 O O . HIS C 1 87 ? 16.629 -12.122 -22.082 1.00 36.83 87 HIS C O 1
ATOM 2451 N N . LEU C 1 88 ? 16.237 -10.161 -23.094 1.00 34.45 88 LEU C N 1
ATOM 2452 C CA . LEU C 1 88 ? 14.859 -10.555 -23.447 1.00 32.30 88 LEU C CA 1
ATOM 2453 C C . LEU C 1 88 ? 14.713 -10.903 -24.933 1.00 31.60 88 LEU C C 1
ATOM 2454 O O . LEU C 1 88 ? 13.651 -11.354 -25.329 1.00 31.34 88 LEU C O 1
ATOM 2459 N N . SER C 1 89 ? 15.748 -10.648 -25.732 1.00 30.87 89 SER C N 1
ATOM 2460 C CA . SER C 1 89 ? 15.683 -10.847 -27.200 1.00 32.76 89 SER C CA 1
ATOM 2461 C C . SER C 1 89 ? 14.531 -10.063 -27.811 1.00 31.99 89 SER C C 1
ATOM 2462 O O . SER C 1 89 ? 13.896 -10.474 -28.772 1.00 33.32 89 SER C O 1
ATOM 2465 N N . VAL C 1 90 ? 14.289 -8.883 -27.254 1.00 31.67 90 VAL C N 1
ATOM 2466 C CA . VAL C 1 90 ? 13.243 -8.020 -27.776 1.00 28.73 90 VAL C CA 1
ATOM 2467 C C . VAL C 1 90 ? 13.857 -7.157 -28.901 1.00 27.93 90 VAL C C 1
ATOM 2468 O O . VAL C 1 90 ? 14.993 -6.667 -28.770 1.00 26.03 90 VAL C O 1
ATOM 2472 N N . LYS C 1 91 ? 13.123 -6.973 -29.998 1.00 28.68 91 LYS C N 1
ATOM 2473 C CA . LYS C 1 91 ? 13.512 -5.971 -31.019 1.00 28.91 91 LYS C CA 1
ATOM 2474 C C . LYS C 1 91 ? 13.709 -4.588 -30.411 1.00 30.12 91 LYS C C 1
ATOM 2475 O O . LYS C 1 91 ? 12.849 -4.150 -29.607 1.00 30.55 91 LYS C O 1
ATOM 2481 N N . PRO C 1 92 ? 14.769 -3.840 -30.826 1.00 30.47 92 PRO C N 1
ATOM 2482 C CA . PRO C 1 92 ? 14.915 -2.549 -30.167 1.00 30.86 92 PRO C CA 1
ATOM 2483 C C . PRO C 1 92 ? 13.738 -1.641 -30.466 1.00 30.83 92 PRO C C 1
ATOM 2484 O O . PRO C 1 92 ? 13.374 -0.849 -29.616 1.00 31.17 92 PRO C O 1
ATOM 2488 N N . ARG C 1 93 ? 13.104 -1.780 -31.635 1.00 30.34 93 ARG C N 1
ATOM 2489 C CA . ARG C 1 93 ? 11.923 -0.956 -31.952 1.00 28.91 93 ARG C CA 1
ATOM 2490 C C . ARG C 1 93 ? 10.701 -1.259 -31.033 1.00 27.37 93 ARG C C 1
ATOM 2491 O O . ARG C 1 93 ? 9.737 -0.517 -31.027 1.00 27.68 93 ARG C O 1
ATOM 2499 N N . ARG C 1 94 ? 10.757 -2.365 -30.305 1.00 26.41 94 ARG C N 1
ATOM 2500 C CA . ARG C 1 94 ? 9.676 -2.772 -29.427 1.00 23.86 94 ARG C CA 1
ATOM 2501 C C . ARG C 1 94 ? 10.117 -2.581 -27.942 1.00 24.29 94 ARG C C 1
ATOM 2502 O O . ARG C 1 94 ? 9.603 -3.269 -27.047 1.00 24.02 94 ARG C O 1
ATOM 2510 N N . VAL C 1 95 ? 11.100 -1.713 -27.717 1.00 24.55 95 VAL C N 1
ATOM 2511 C CA . VAL C 1 95 ? 11.461 -1.246 -26.406 1.00 23.83 95 VAL C CA 1
ATOM 2512 C C . VAL C 1 95 ? 11.019 0.211 -26.384 1.00 24.51 95 VAL C C 1
ATOM 2513 O O . VAL C 1 95 ? 11.275 0.959 -27.316 1.00 25.41 95 VAL C O 1
ATOM 2517 N N . TYR C 1 96 ? 10.282 0.620 -25.357 1.00 22.40 96 TYR C N 1
ATOM 2518 C CA . TYR C 1 96 ? 9.841 1.998 -25.247 1.00 24.16 96 TYR C CA 1
ATOM 2519 C C . TYR C 1 96 ? 10.086 2.391 -23.818 1.00 23.28 96 TYR C C 1
ATOM 2520 O O . TYR C 1 96 ? 9.718 1.644 -22.915 1.00 22.31 96 TYR C O 1
ATOM 2529 N N . ILE C 1 97 ? 10.773 3.508 -23.630 1.00 23.91 97 ILE C N 1
ATOM 2530 C CA . ILE C 1 97 ? 11.236 3.930 -22.297 1.00 24.59 97 ILE C CA 1
ATOM 2531 C C . ILE C 1 97 ? 10.714 5.298 -21.967 1.00 26.41 97 ILE C C 1
ATOM 2532 O O . ILE C 1 97 ? 10.891 6.249 -22.746 1.00 25.20 97 ILE C O 1
ATOM 2537 N N . GLU C 1 98 ? 10.108 5.434 -20.796 1.00 25.01 98 GLU C N 1
ATOM 2538 C CA . GLU C 1 98 ? 9.428 6.668 -20.460 1.00 28.74 98 GLU C CA 1
ATOM 2539 C C . GLU C 1 98 ? 10.020 7.137 -19.122 1.00 29.76 98 GLU C C 1
ATOM 2540 O O . GLU C 1 98 ? 10.202 6.327 -18.179 1.00 29.72 98 GLU C O 1
ATOM 2546 N N . PHE C 1 99 ? 10.349 8.417 -19.057 1.00 30.99 99 PHE C N 1
ATOM 2547 C CA . PHE C 1 99 ? 10.774 9.070 -17.830 1.00 34.39 99 PHE C CA 1
ATOM 2548 C C . PHE C 1 99 ? 9.680 10.017 -17.355 1.00 36.58 99 PHE C C 1
ATOM 2549 O O . PHE C 1 99 ? 9.088 10.757 -18.164 1.00 35.99 99 PHE C O 1
ATOM 2557 N N . ARG C 1 100 ? 9.392 9.969 -16.055 1.00 39.09 100 ARG C N 1
ATOM 2558 C CA . ARG C 1 100 ? 8.588 11.007 -15.358 1.00 42.12 100 ARG C CA 1
ATOM 2559 C C . ARG C 1 100 ? 9.229 11.362 -14.014 1.00 43.75 100 ARG C C 1
ATOM 2560 O O . ARG C 1 100 ? 9.836 10.497 -13.366 1.00 42.88 100 ARG C O 1
ATOM 2568 N N . ASP C 1 101 ? 9.166 12.648 -13.639 1.00 45.82 101 ASP C N 1
ATOM 2569 C CA . ASP C 1 101 ? 9.578 13.108 -12.303 1.00 48.51 101 ASP C CA 1
ATOM 2570 C C . ASP C 1 101 ? 8.323 13.561 -11.551 1.00 49.51 101 ASP C C 1
ATOM 2571 O O . ASP C 1 101 ? 7.734 14.616 -11.859 1.00 49.63 101 ASP C O 1
ATOM 2576 N N . CYS C 1 102 ? 7.927 12.737 -10.582 1.00 49.83 102 CYS C N 1
ATOM 2577 C CA . CYS C 1 102 ? 6.793 12.981 -9.696 1.00 50.33 102 CYS C CA 1
ATOM 2578 C C . CYS C 1 102 ? 7.214 13.400 -8.261 1.00 49.16 102 CYS C C 1
ATOM 2579 O O . CYS C 1 102 ? 6.368 13.561 -7.398 1.00 49.89 102 CYS C O 1
ATOM 2582 N N . SER C 1 103 ? 8.515 13.566 -8.021 1.00 48.42 103 SER C N 1
ATOM 2583 C CA . SER C 1 103 ? 9.089 13.694 -6.675 1.00 47.73 103 SER C CA 1
ATOM 2584 C C . SER C 1 103 ? 8.533 14.808 -5.770 1.00 47.07 103 SER C C 1
ATOM 2585 O O . SER C 1 103 ? 8.751 14.744 -4.540 1.00 47.13 103 SER C O 1
ATOM 2588 N N . ALA C 1 104 ? 7.923 15.838 -6.378 1.00 44.88 104 ALA C N 1
ATOM 2589 C CA . ALA C 1 104 ? 7.305 16.965 -5.647 1.00 43.55 104 ALA C CA 1
ATOM 2590 C C . ALA C 1 104 ? 5.775 16.834 -5.454 1.00 42.19 104 ALA C C 1
ATOM 2591 O O . ALA C 1 104 ? 5.209 17.466 -4.560 1.00 43.11 104 ALA C O 1
ATOM 2593 N N . GLN C 1 105 ? 5.116 16.040 -6.300 1.00 39.15 105 GLN C N 1
ATOM 2594 C CA . GLN C 1 105 ? 3.656 15.828 -6.242 1.00 37.58 105 GLN C CA 1
ATOM 2595 C C . GLN C 1 105 ? 3.198 14.852 -5.129 1.00 33.83 105 GLN C C 1
ATOM 2596 O O . GLN C 1 105 ? 2.044 14.815 -4.768 1.00 36.29 105 GLN C O 1
ATOM 2602 N N . ASN C 1 106 ? 4.105 14.082 -4.570 1.00 30.76 106 ASN C N 1
ATOM 2603 C CA . ASN C 1 106 ? 3.728 12.962 -3.716 1.00 26.92 106 ASN C CA 1
ATOM 2604 C C . ASN C 1 106 ? 4.216 13.166 -2.270 1.00 23.32 106 ASN C C 1
ATOM 2605 O O . ASN C 1 106 ? 5.178 13.878 -2.020 1.00 22.56 106 ASN C O 1
ATOM 2610 N N . PHE C 1 107 ? 3.585 12.507 -1.325 1.00 19.91 107 PHE C N 1
ATOM 2611 C CA . PHE C 1 107 ? 4.132 12.417 0.037 1.00 18.92 107 PHE C CA 1
ATOM 2612 C C . PHE C 1 107 ? 4.599 10.962 0.187 1.00 19.04 107 PHE C C 1
ATOM 2613 O O . PHE C 1 107 ? 3.855 10.096 -0.196 1.00 20.76 107 PHE C O 1
ATOM 2621 N N . ALA C 1 108 ? 5.756 10.716 0.770 1.00 16.78 108 ALA C N 1
ATOM 2622 C CA . ALA C 1 108 ? 6.274 9.331 0.916 1.00 18.36 108 ALA C CA 1
ATOM 2623 C C . ALA C 1 108 ? 6.663 9.092 2.372 1.00 17.75 108 ALA C C 1
ATOM 2624 O O . ALA C 1 108 ? 7.210 10.000 3.029 1.00 19.70 108 ALA C O 1
ATOM 2626 N N . PHE C 1 109 ? 6.387 7.896 2.906 1.00 15.21 109 PHE C N 1
ATOM 2627 C CA . PHE C 1 109 ? 6.782 7.566 4.255 1.00 14.84 109 PHE C CA 1
ATOM 2628 C C . PHE C 1 109 ? 7.445 6.182 4.255 1.00 17.25 109 PHE C C 1
ATOM 2629 O O . PHE C 1 109 ? 6.850 5.181 3.745 1.00 17.19 109 PHE C O 1
ATOM 2637 N N . SER C 1 110 ? 8.553 6.068 5.010 1.00 16.77 110 SER C N 1
ATOM 2638 C CA . SER C 1 110 ? 9.077 4.758 5.305 1.00 16.69 110 SER C CA 1
ATOM 2639 C C . SER C 1 110 ? 8.413 4.220 6.511 1.00 17.61 110 SER C C 1
ATOM 2640 O O . SER C 1 110 ? 8.207 4.940 7.509 1.00 18.01 110 SER C O 1
ATOM 2643 N N . GLY C 1 111 ? 8.127 2.917 6.523 1.00 16.93 111 GLY C N 1
ATOM 2644 C CA . GLY C 1 111 ? 7.527 2.312 7.703 1.00 15.87 111 GLY C CA 1
ATOM 2645 C C . GLY C 1 111 ? 8.459 2.329 8.914 1.00 17.04 111 GLY C C 1
ATOM 2646 O O . GLY C 1 111 ? 7.972 2.171 10.044 1.00 17.63 111 GLY C O 1
ATOM 2647 N N . SER C 1 112 ? 9.739 2.593 8.681 1.00 18.10 112 SER C N 1
ATOM 2648 C CA . SER C 1 112 ? 10.743 2.624 9.808 1.00 19.58 112 SER C CA 1
ATOM 2649 C C . SER C 1 112 ? 10.499 3.882 10.707 1.00 20.40 112 SER C C 1
ATOM 2650 O O . SER C 1 112 ? 11.003 3.954 11.881 1.00 22.37 112 SER C O 1
ATOM 2653 N N . LEU C 1 113 ? 9.703 4.811 10.187 1.00 18.83 113 LEU C N 1
ATOM 2654 C CA . LEU C 1 113 ? 9.361 6.003 10.950 1.00 22.21 113 LEU C CA 1
ATOM 2655 C C . LEU C 1 113 ? 8.559 5.655 12.155 1.00 23.01 113 LEU C C 1
ATOM 2656 O O . LEU C 1 113 ? 8.509 6.480 13.086 1.00 24.30 113 LEU C O 1
ATOM 2661 N N . PHE C 1 114 ? 7.850 4.533 12.089 1.00 25.50 114 PHE C N 1
ATOM 2662 C CA . PHE C 1 114 ? 6.711 4.204 12.968 1.00 29.19 114 PHE C CA 1
ATOM 2663 C C . PHE C 1 114 ? 6.998 2.918 13.714 1.00 34.17 114 PHE C C 1
ATOM 2664 O O . PHE C 1 114 ? 6.700 2.858 14.918 1.00 36.03 114 PHE C O 1
ATOM 2672 N N . GLY C 1 115 ? 7.582 1.918 13.008 1.00 36.11 115 GLY C N 1
ATOM 2673 C CA . GLY C 1 115 ? 7.728 0.570 13.524 1.00 40.08 115 GLY C CA 1
ATOM 2674 C C . GLY C 1 115 ? 6.364 0.097 14.031 1.00 42.18 115 GLY C C 1
ATOM 2675 O O . GLY C 1 115 ? 5.374 0.091 13.239 1.00 41.38 115 GLY C O 1
ATOM 2676 N N . GLY C 1 116 ? 6.232 -0.228 15.257 1.00 43.74 116 GLY C N 1
ATOM 2677 N N . PRO D 1 1 ? 38.484 37.546 -24.858 1.00 36.74 1 PRO D N 1
ATOM 2678 C CA . PRO D 1 1 ? 37.142 37.449 -24.288 1.00 35.22 1 PRO D CA 1
ATOM 2679 C C . PRO D 1 1 ? 36.862 36.004 -23.871 1.00 33.43 1 PRO D C 1
ATOM 2680 O O . PRO D 1 1 ? 37.434 35.066 -24.451 1.00 31.55 1 PRO D O 1
ATOM 2701 N N . CYS D 1 3 ? 33.763 33.273 -22.233 1.00 26.84 3 CYS D N 1
ATOM 2702 C CA . CYS D 1 3 ? 32.424 32.912 -21.770 1.00 26.28 3 CYS D CA 1
ATOM 2703 C C . CYS D 1 3 ? 32.629 31.648 -20.975 1.00 24.71 3 CYS D C 1
ATOM 2704 O O . CYS D 1 3 ? 32.943 30.608 -21.544 1.00 23.90 3 CYS D O 1
ATOM 2707 N N . GLU D 1 4 ? 32.571 31.732 -19.642 1.00 21.07 4 GLU D N 1
ATOM 2708 C CA . GLU D 1 4 ? 32.729 30.501 -18.900 1.00 22.23 4 GLU D CA 1
ATOM 2709 C C . GLU D 1 4 ? 31.471 30.046 -18.192 1.00 20.43 4 GLU D C 1
ATOM 2710 O O . GLU D 1 4 ? 30.753 30.844 -17.554 1.00 19.89 4 GLU D O 1
ATOM 2716 N N . LEU D 1 5 ? 31.192 28.765 -18.357 1.00 19.10 5 LEU D N 1
ATOM 2717 C CA . LEU D 1 5 ? 30.056 28.124 -17.703 1.00 19.68 5 LEU D CA 1
ATOM 2718 C C . LEU D 1 5 ? 30.597 27.319 -16.530 1.00 20.07 5 LEU D C 1
ATOM 2719 O O . LEU D 1 5 ? 31.298 26.347 -16.724 1.00 20.62 5 LEU D O 1
ATOM 2724 N N . ILE D 1 6 ? 30.329 27.783 -15.306 1.00 18.19 6 ILE D N 1
ATOM 2725 C CA . ILE D 1 6 ? 30.813 27.138 -14.097 1.00 17.68 6 ILE D CA 1
ATOM 2726 C C . ILE D 1 6 ? 29.614 26.500 -13.448 1.00 16.84 6 ILE D C 1
ATOM 2727 O O . ILE D 1 6 ? 28.655 27.191 -13.113 1.00 17.32 6 ILE D O 1
ATOM 2732 N N . THR D 1 7 ? 29.626 25.175 -13.296 1.00 15.02 7 THR D N 1
ATOM 2733 C CA . THR D 1 7 ? 28.378 24.529 -12.893 1.00 15.36 7 THR D CA 1
ATOM 2734 C C . THR D 1 7 ? 28.662 23.261 -12.105 1.00 16.70 7 THR D C 1
ATOM 2735 O O . THR D 1 7 ? 29.673 22.625 -12.344 1.00 14.63 7 THR D O 1
ATOM 2739 N N . ASN D 1 8 ? 27.738 22.862 -11.217 1.00 16.42 8 ASN D N 1
ATOM 2740 C CA . ASN D 1 8 ? 27.891 21.586 -10.504 1.00 17.00 8 ASN D CA 1
ATOM 2741 C C . ASN D 1 8 ? 27.146 20.450 -11.198 1.00 17.74 8 ASN D C 1
ATOM 2742 O O . ASN D 1 8 ? 27.026 19.344 -10.641 1.00 18.08 8 ASN D O 1
ATOM 2747 N N . ILE D 1 9 ? 26.699 20.708 -12.414 1.00 16.91 9 ILE D N 1
ATOM 2748 C CA . ILE D 1 9 ? 26.006 19.648 -13.194 1.00 18.40 9 ILE D CA 1
ATOM 2749 C C . ILE D 1 9 ? 26.964 19.034 -14.180 1.00 18.62 9 ILE D C 1
ATOM 2750 O O . ILE D 1 9 ? 27.650 19.744 -14.905 1.00 20.47 9 ILE D O 1
ATOM 2755 N N . SER D 1 10 ? 27.044 17.708 -14.132 1.00 22.16 10 SER D N 1
ATOM 2756 C CA . SER D 1 10 ? 27.943 16.915 -14.970 1.00 24.41 10 SER D CA 1
ATOM 2757 C C . SER D 1 10 ? 27.250 16.504 -16.252 1.00 24.16 10 SER D C 1
ATOM 2758 O O . SER D 1 10 ? 26.123 15.951 -16.209 1.00 22.88 10 SER D O 1
ATOM 2761 N N . ILE D 1 11 ? 27.887 16.775 -17.390 1.00 23.19 11 ILE D N 1
ATOM 2762 C CA . ILE D 1 11 ? 27.372 16.249 -18.667 1.00 25.31 11 ILE D CA 1
ATOM 2763 C C . ILE D 1 11 ? 28.536 15.712 -19.513 1.00 25.59 11 ILE D C 1
ATOM 2764 O O . ILE D 1 11 ? 29.737 16.075 -19.289 1.00 27.44 11 ILE D O 1
ATOM 2769 N N . PRO D 1 12 ? 28.205 14.866 -20.503 1.00 26.04 12 PRO D N 1
ATOM 2770 C CA . PRO D 1 12 ? 29.356 14.228 -21.173 1.00 25.49 12 PRO D CA 1
ATOM 2771 C C . PRO D 1 12 ? 30.053 15.261 -22.008 1.00 24.97 12 PRO D C 1
ATOM 2772 O O . PRO D 1 12 ? 29.438 16.263 -22.386 1.00 24.50 12 PRO D O 1
ATOM 2776 N N . ASP D 1 13 ? 31.317 14.999 -22.332 1.00 24.99 13 ASP D N 1
ATOM 2777 C CA . ASP D 1 13 ? 32.107 15.943 -23.106 1.00 26.64 13 ASP D CA 1
ATOM 2778 C C . ASP D 1 13 ? 31.451 16.405 -24.367 1.00 26.97 13 ASP D C 1
ATOM 2779 O O . ASP D 1 13 ? 31.496 17.602 -24.696 1.00 27.08 13 ASP D O 1
ATOM 2784 N N . ASP D 1 14 ? 30.828 15.481 -25.114 1.00 27.07 14 ASP D N 1
ATOM 2785 C CA . ASP D 1 14 ? 30.301 15.927 -26.389 1.00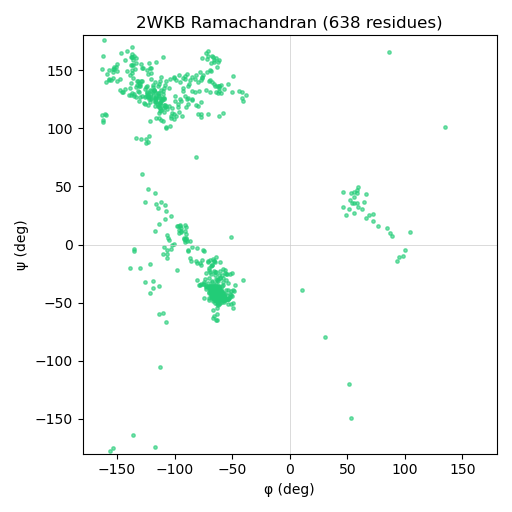 27.56 14 ASP D CA 1
ATOM 2786 C C . ASP D 1 14 ? 29.106 16.865 -26.208 1.00 25.67 14 ASP D C 1
ATOM 2787 O O . ASP D 1 14 ? 28.935 17.794 -26.987 1.00 25.61 14 ASP D O 1
ATOM 2792 N N . LYS D 1 15 ? 28.280 16.599 -25.187 1.00 24.25 15 LYS D N 1
ATOM 2793 C CA . LYS D 1 15 ? 27.171 17.504 -24.862 1.00 24.45 15 LYS D CA 1
ATOM 2794 C C . LYS D 1 15 ? 27.680 18.837 -24.340 1.00 22.22 15 LYS D C 1
ATOM 2795 O O . LYS D 1 15 ? 27.116 19.835 -24.658 1.00 21.23 15 LYS D O 1
ATOM 2801 N N . ALA D 1 16 ? 28.760 18.827 -23.547 1.00 20.76 16 ALA D N 1
ATOM 2802 C CA . ALA D 1 16 ? 29.392 20.099 -23.132 1.00 18.97 16 ALA D CA 1
ATOM 2803 C C . ALA D 1 16 ? 29.854 20.876 -24.341 1.00 17.90 16 ALA D C 1
ATOM 2804 O O . ALA D 1 16 ? 29.645 22.035 -24.397 1.00 19.13 16 ALA D O 1
ATOM 2806 N N . GLN D 1 17 ? 30.491 20.222 -25.317 1.00 19.90 17 GLN D N 1
ATOM 2807 C CA . GLN D 1 17 ? 30.946 20.942 -26.498 1.00 20.69 17 GLN D CA 1
ATOM 2808 C C . GLN D 1 17 ? 29.777 21.566 -27.265 1.00 20.48 17 GLN D C 1
ATOM 2809 O O . GLN D 1 17 ? 29.839 22.693 -27.701 1.00 21.60 17 GLN D O 1
ATOM 2815 N N . ASN D 1 18 ? 28.703 20.799 -27.415 1.00 22.53 18 ASN D N 1
ATOM 2816 C CA . ASN D 1 18 ? 27.490 21.245 -28.124 1.00 23.31 18 ASN D CA 1
ATOM 2817 C C . ASN D 1 18 ? 26.937 22.446 -27.418 1.00 22.20 18 ASN D C 1
ATOM 2818 O O . ASN D 1 18 ? 26.547 23.432 -28.023 1.00 21.81 18 ASN D O 1
ATOM 2823 N N . THR D 1 19 ? 26.930 22.358 -26.083 1.00 20.95 19 THR D N 1
ATOM 2824 C CA . THR D 1 19 ? 26.355 23.413 -25.294 1.00 21.91 19 THR D CA 1
ATOM 2825 C C . THR D 1 19 ? 27.157 24.718 -25.447 1.00 20.02 19 THR D C 1
ATOM 2826 O O . THR D 1 19 ? 26.597 25.780 -25.666 1.00 21.04 19 THR D O 1
ATOM 2830 N N . LEU D 1 20 ? 28.495 24.617 -25.360 1.00 21.30 20 LEU D N 1
ATOM 2831 C CA . LEU D 1 20 ? 29.324 25.801 -25.529 1.00 19.68 20 LEU D CA 1
ATOM 2832 C C . LEU D 1 20 ? 29.199 26.366 -26.967 1.00 20.98 20 LEU D C 1
ATOM 2833 O O . LEU D 1 20 ? 29.161 27.548 -27.141 1.00 20.00 20 LEU D O 1
ATOM 2838 N N . SER D 1 21 ? 29.142 25.481 -27.964 1.00 21.64 21 SER D N 1
ATOM 2839 C CA . SER D 1 21 ? 28.944 25.863 -29.377 1.00 24.35 21 SER D CA 1
ATOM 2840 C C . SER D 1 21 ? 27.692 26.738 -29.546 1.00 24.41 21 SER D C 1
ATOM 2841 O O . SER D 1 21 ? 27.733 27.810 -30.168 1.00 23.03 21 SER D O 1
ATOM 2844 N N . GLU D 1 22 ? 26.590 26.287 -28.921 1.00 24.56 22 GLU D N 1
ATOM 2845 C CA . GLU D 1 22 ? 25.325 27.046 -28.957 1.00 24.36 22 GLU D CA 1
ATOM 2846 C C . GLU D 1 22 ? 25.391 28.336 -28.217 1.00 22.60 22 GLU D C 1
ATOM 2847 O O . GLU D 1 22 ? 24.823 29.348 -28.639 1.00 23.14 22 GLU D O 1
ATOM 2853 N N . ILE D 1 23 ? 26.126 28.382 -27.102 1.00 22.71 23 ILE D N 1
ATOM 2854 C CA . ILE D 1 23 ? 26.309 29.668 -26.445 1.00 20.55 23 ILE D CA 1
ATOM 2855 C C . ILE D 1 23 ? 27.127 30.652 -27.272 1.00 21.32 23 ILE D C 1
ATOM 2856 O O . ILE D 1 23 ? 26.790 31.808 -27.373 1.00 21.46 23 ILE D O 1
ATOM 2861 N N . GLU D 1 24 ? 28.210 30.184 -27.870 1.00 22.07 24 GLU D N 1
ATOM 2862 C CA . GLU D 1 24 ? 28.989 30.996 -28.783 1.00 23.74 24 GLU D CA 1
ATOM 2863 C C . GLU D 1 24 ? 28.127 31.519 -29.938 1.00 23.54 24 GLU D C 1
ATOM 2864 O O . GLU D 1 24 ? 28.196 32.702 -30.283 1.00 25.21 24 GLU D O 1
ATOM 2870 N N . ASP D 1 25 ? 27.298 30.645 -30.497 1.00 25.11 25 ASP D N 1
ATOM 2871 C CA . ASP D 1 25 ? 26.360 31.042 -31.563 1.00 25.98 25 ASP D CA 1
ATOM 2872 C C . ASP D 1 25 ? 25.443 32.141 -31.086 1.00 27.36 25 ASP D C 1
ATOM 2873 O O . ASP D 1 25 ? 25.195 33.103 -31.801 1.00 28.10 25 ASP D O 1
ATOM 2878 N N . ALA D 1 26 ? 24.956 32.021 -29.846 1.00 28.10 26 ALA D N 1
ATOM 2879 C CA . ALA D 1 26 ? 24.027 33.023 -29.340 1.00 27.46 26 ALA D CA 1
ATOM 2880 C C . ALA D 1 26 ? 24.712 34.341 -29.133 1.00 26.89 26 ALA D C 1
ATOM 2881 O O . ALA D 1 26 ? 24.109 35.382 -29.378 1.00 27.35 26 ALA D O 1
ATOM 2883 N N . ILE D 1 27 ? 25.942 34.321 -28.610 1.00 26.51 27 ILE D N 1
ATOM 2884 C CA . ILE D 1 27 ? 26.713 35.534 -28.440 1.00 25.79 27 ILE D CA 1
ATOM 2885 C C . ILE D 1 27 ? 26.906 36.237 -29.817 1.00 28.04 27 ILE D C 1
ATOM 2886 O O . ILE D 1 27 ? 26.696 37.414 -29.940 1.00 28.14 27 ILE D O 1
ATOM 2891 N N . SER D 1 28 ? 27.281 35.469 -30.822 1.00 30.76 28 SER D N 1
ATOM 2892 C CA . SER D 1 28 ? 27.543 36.010 -32.149 1.00 34.09 28 SER D CA 1
ATOM 2893 C C . SER D 1 28 ? 26.266 36.587 -32.773 1.00 36.25 28 SER D C 1
ATOM 2894 O O . SER D 1 28 ? 26.272 37.744 -33.218 1.00 36.57 28 SER D O 1
ATOM 2897 N N . ASN D 1 29 ? 25.185 35.785 -32.747 1.00 38.16 29 ASN D N 1
ATOM 2898 C CA A ASN D 1 29 ? 23.867 36.159 -33.299 0.50 39.31 29 ASN D CA 1
ATOM 2899 C CA B ASN D 1 29 ? 23.879 36.180 -33.297 0.50 38.78 29 ASN D CA 1
ATOM 2900 C C . ASN D 1 29 ? 23.279 37.399 -32.627 1.00 40.02 29 ASN D C 1
ATOM 2901 O O . ASN D 1 29 ? 22.830 38.338 -33.301 1.00 40.54 29 ASN D O 1
ATOM 2910 N N . ILE D 1 30 ? 23.292 37.414 -31.293 1.00 40.72 30 ILE D N 1
ATOM 2911 C CA . ILE D 1 30 ? 22.670 38.493 -30.547 1.00 42.14 30 ILE D CA 1
ATOM 2912 C C . ILE D 1 30 ? 23.514 39.770 -30.530 1.00 43.72 30 ILE D C 1
ATOM 2913 O O . ILE D 1 30 ? 22.952 40.872 -30.555 1.00 43.54 30 ILE D O 1
ATOM 2918 N N . LEU D 1 31 ? 24.840 39.634 -30.522 1.00 45.72 31 LEU D N 1
ATOM 2919 C CA . LEU D 1 31 ? 25.749 40.804 -30.625 1.00 48.28 31 LEU D CA 1
ATOM 2920 C C . LEU D 1 31 ? 26.111 41.206 -32.044 1.00 48.88 31 LEU D C 1
ATOM 2921 O O . LEU D 1 31 ? 26.806 42.200 -32.236 1.00 50.40 31 LEU D O 1
ATOM 2926 N N . GLY D 1 32 ? 25.663 40.418 -33.023 1.00 49.42 32 GLY D N 1
ATOM 2927 C CA . GLY D 1 32 ? 25.839 40.709 -34.451 1.00 48.85 32 GLY D CA 1
ATOM 2928 C C . GLY D 1 32 ? 27.266 40.860 -34.933 1.00 49.25 32 GLY D C 1
ATOM 2929 O O . GLY D 1 32 ? 27.574 41.807 -35.652 1.00 49.22 32 GLY D O 1
ATOM 2930 N N . LYS D 1 33 ? 28.142 39.925 -34.540 1.00 49.08 33 LYS D N 1
ATOM 2931 C CA . LYS D 1 33 ? 29.548 39.904 -35.008 1.00 48.25 33 LYS D CA 1
ATOM 2932 C C . LYS D 1 33 ? 30.218 38.534 -34.779 1.00 46.69 33 LYS D C 1
ATOM 2933 O O . LYS D 1 33 ? 29.705 37.725 -33.998 1.00 46.44 33 LYS D O 1
ATOM 2939 N N . PRO D 1 34 ? 31.351 38.249 -35.472 1.00 45.66 34 PRO D N 1
ATOM 2940 C CA . PRO D 1 34 ? 31.920 36.918 -35.214 1.00 44.38 34 PRO D CA 1
ATOM 2941 C C . PRO D 1 34 ? 32.578 36.816 -33.835 1.00 43.33 34 PRO D C 1
ATOM 2942 O O . PRO D 1 34 ? 32.840 37.827 -33.167 1.00 43.85 34 PRO D O 1
ATOM 2946 N N . VAL D 1 35 ? 32.815 35.585 -33.431 1.00 40.76 35 VAL D N 1
ATOM 2947 C CA . VAL D 1 35 ? 33.383 35.275 -32.147 1.00 39.87 35 VAL D CA 1
ATOM 2948 C C . VAL D 1 35 ? 34.740 34.589 -32.396 1.00 38.37 35 VAL D C 1
ATOM 2949 O O . VAL D 1 35 ? 35.102 33.579 -31.760 1.00 36.80 35 VAL D O 1
ATOM 2953 N N . ALA D 1 36 ? 35.497 35.183 -33.335 1.00 37.94 36 ALA D N 1
ATOM 2954 C CA . ALA D 1 36 ? 36.812 34.657 -33.768 1.00 37.28 36 ALA D CA 1
ATOM 2955 C C . ALA D 1 36 ? 37.835 34.510 -32.635 1.00 36.88 36 ALA D C 1
ATOM 2956 O O . ALA D 1 36 ? 38.655 33.591 -32.692 1.00 37.61 36 ALA D O 1
ATOM 2958 N N . TYR D 1 37 ? 37.815 35.414 -31.652 1.00 35.41 37 TYR D N 1
ATOM 2959 C CA . TYR D 1 37 ? 38.824 35.370 -30.545 1.00 36.31 37 TYR D CA 1
ATOM 2960 C C . TYR D 1 37 ? 38.260 34.884 -29.186 1.00 35.57 37 TYR D C 1
ATOM 2961 O O . TYR D 1 37 ? 38.990 34.925 -28.169 1.00 35.68 37 TYR D O 1
ATOM 2970 N N . ILE D 1 38 ? 37.011 34.411 -29.177 1.00 33.31 38 ILE D N 1
ATOM 2971 C CA . ILE D 1 38 ? 36.351 34.017 -27.892 1.00 31.12 38 ILE D CA 1
ATOM 2972 C C . ILE D 1 38 ? 36.919 32.709 -27.335 1.00 28.19 38 ILE D C 1
ATOM 2973 O O . ILE D 1 38 ? 37.148 31.737 -28.074 1.00 27.51 38 ILE D O 1
ATOM 2978 N N . MET D 1 39 ? 37.225 32.695 -26.037 1.00 25.03 39 MET D N 1
ATOM 2979 C CA . MET D 1 39 ? 37.457 31.428 -25.346 1.00 24.24 39 MET D CA 1
ATOM 2980 C C . MET D 1 39 ? 36.188 31.103 -24.630 1.00 22.74 39 MET D C 1
ATOM 2981 O O . MET D 1 39 ? 35.562 32.008 -24.081 1.00 24.24 39 MET D O 1
ATOM 2986 N N . SER D 1 40 ? 35.823 29.836 -24.609 1.00 21.23 40 SER D N 1
ATOM 2987 C CA . SER D 1 40 ? 34.684 29.404 -23.796 1.00 20.93 40 SER D CA 1
ATOM 2988 C C . SER D 1 40 ? 35.034 28.092 -23.069 1.00 19.82 40 SER D C 1
ATOM 2989 O O . SER D 1 40 ? 35.910 27.318 -23.446 1.00 18.97 40 SER D O 1
ATOM 2992 N N . ASN D 1 41 ? 34.274 27.807 -22.027 1.00 18.67 41 ASN D N 1
ATOM 2993 C CA . ASN D 1 41 ? 34.633 26.679 -21.216 1.00 18.71 41 ASN D CA 1
ATOM 2994 C C . ASN D 1 41 ? 33.482 26.229 -20.363 1.00 17.38 41 ASN D C 1
ATOM 2995 O O . ASN D 1 41 ? 32.633 27.060 -19.974 1.00 17.95 41 ASN D O 1
ATOM 3000 N N A TYR D 1 42 ? 33.451 24.920 -20.137 0.50 17.38 42 TYR D N 1
ATOM 3001 N N B TYR D 1 42 ? 33.451 24.924 -20.150 0.50 18.11 42 TYR D N 1
ATOM 3002 C CA A TYR D 1 42 ? 32.513 24.198 -19.263 0.50 18.48 42 TYR D CA 1
ATOM 3003 C CA B TYR D 1 42 ? 32.535 24.229 -19.256 0.50 19.81 42 TYR D CA 1
ATOM 3004 C C A TYR D 1 42 ? 33.348 23.688 -18.084 0.50 17.95 42 TYR D C 1
ATOM 3005 C C B TYR D 1 42 ? 33.363 23.702 -18.088 0.50 18.74 42 TYR D C 1
ATOM 3006 O O A TYR D 1 42 ? 34.119 22.707 -18.191 0.50 18.34 42 TYR D O 1
ATOM 3007 O O B TYR D 1 42 ? 34.135 22.723 -18.201 0.50 19.03 42 TYR D O 1
ATOM 3024 N N . ASP D 1 43 ? 33.222 24.385 -16.950 1.00 18.25 43 ASP D N 1
ATOM 3025 C CA . ASP D 1 43 ? 34.057 24.071 -15.748 1.00 18.20 43 ASP D CA 1
ATOM 3026 C C . ASP D 1 43 ? 33.217 23.400 -14.701 1.00 17.78 43 ASP D C 1
ATOM 3027 O O . ASP D 1 43 ? 32.304 23.993 -14.116 1.00 16.01 43 ASP D O 1
ATOM 3032 N N . TYR D 1 44 ? 33.376 22.091 -14.622 1.00 16.47 44 TYR D N 1
ATOM 3033 C CA . TYR D 1 44 ? 32.600 21.300 -13.747 1.00 17.76 44 TYR D CA 1
ATOM 3034 C C . TYR D 1 44 ? 33.208 21.437 -12.332 1.00 17.71 44 TYR D C 1
ATOM 3035 O O . TYR D 1 44 ? 34.399 21.136 -12.083 1.00 19.26 44 TYR D O 1
ATOM 3044 N N . GLN D 1 45 ? 32.377 21.954 -11.442 1.00 16.60 45 GLN D N 1
ATOM 3045 C CA . GLN D 1 45 ? 32.745 22.237 -10.073 1.00 16.15 45 GLN D CA 1
ATOM 3046 C C . GLN D 1 45 ? 31.700 21.618 -9.222 1.00 15.69 45 GLN D C 1
ATOM 3047 O O . GLN D 1 45 ? 30.693 22.249 -8.920 1.00 13.12 45 GLN D O 1
ATOM 3053 N N . LYS D 1 46 ? 31.930 20.346 -8.837 1.00 14.93 46 LYS D N 1
ATOM 3054 C CA . LYS D 1 46 ? 30.901 19.512 -8.220 1.00 16.55 46 LYS D CA 1
ATOM 3055 C C . LYS D 1 46 ? 30.351 20.091 -6.881 1.00 15.67 46 LYS 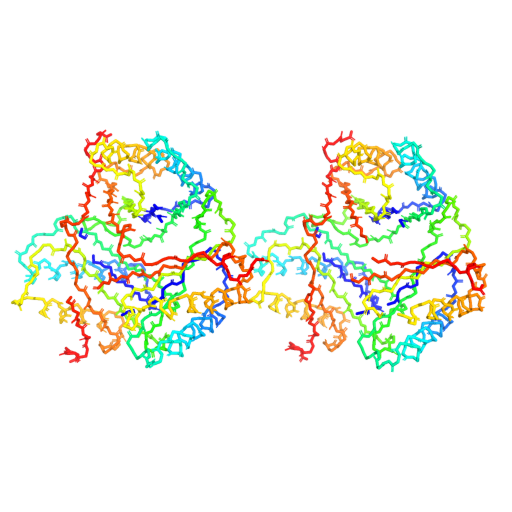D C 1
ATOM 3056 O O . LYS D 1 46 ? 29.209 19.838 -6.518 1.00 15.14 46 LYS D O 1
ATOM 3062 N N . ASN D 1 47 ? 31.215 20.844 -6.176 1.00 15.33 47 ASN D N 1
ATOM 3063 C CA . ASN D 1 47 ? 30.910 21.415 -4.837 1.00 12.93 47 ASN D CA 1
ATOM 3064 C C . ASN D 1 47 ? 30.437 22.808 -4.863 1.00 13.58 47 ASN D C 1
ATOM 3065 O O . ASN D 1 47 ? 30.227 23.424 -3.780 1.00 14.94 47 ASN D O 1
ATOM 3070 N N . LEU D 1 48 ? 30.150 23.286 -6.089 1.00 11.56 48 LEU D N 1
ATOM 3071 C CA . LEU D 1 48 ? 29.661 24.687 -6.235 1.00 13.56 48 LEU D CA 1
ATOM 3072 C C . LEU D 1 48 ? 28.329 24.884 -5.491 1.00 13.68 48 LEU D C 1
ATOM 3073 O O . LEU D 1 48 ? 27.373 24.056 -5.611 1.00 14.28 48 LEU D O 1
ATOM 3078 N N . ARG D 1 49 ? 28.242 25.967 -4.700 1.00 13.32 49 ARG D N 1
ATOM 3079 C CA . ARG D 1 49 ? 27.023 26.312 -3.990 1.00 13.23 49 ARG D CA 1
ATOM 3080 C C . ARG D 1 49 ? 26.537 27.694 -4.406 1.00 13.94 49 ARG D C 1
ATOM 3081 O O . ARG D 1 49 ? 27.326 28.586 -4.738 1.00 12.36 49 ARG D O 1
ATOM 3089 N N . PHE D 1 50 ? 25.229 27.862 -4.314 1.00 16.02 50 PHE D N 1
ATOM 3090 C CA . PHE D 1 50 ? 24.568 29.152 -4.459 1.00 16.66 50 PHE D CA 1
ATOM 3091 C C . PHE D 1 50 ? 23.423 29.222 -3.424 1.00 18.12 50 PHE D C 1
ATOM 3092 O O . PHE D 1 50 ? 22.620 28.272 -3.296 1.00 17.44 50 PHE D O 1
ATOM 3100 N N A SER D 1 51 ? 23.352 30.336 -2.687 0.50 17.95 51 SER D N 1
ATOM 3101 N N B SER D 1 51 ? 23.354 30.348 -2.700 0.50 17.44 51 SER D N 1
ATOM 3102 C CA A SER D 1 51 ? 22.319 30.517 -1.675 0.50 19.03 51 SER D CA 1
ATOM 3103 C CA B SER D 1 51 ? 22.343 30.564 -1.669 0.50 17.90 51 SER D CA 1
ATOM 3104 C C A SER D 1 51 ? 22.318 29.376 -0.655 0.50 18.70 51 SER D C 1
ATOM 3105 C C B SER D 1 51 ? 22.333 29.446 -0.615 0.50 18.22 51 SER D C 1
ATOM 3106 O O A SER D 1 51 ? 21.276 28.931 -0.188 0.50 18.96 51 SER D O 1
ATOM 3107 O O B SER D 1 51 ? 21.290 29.091 -0.083 0.50 18.92 51 SER D O 1
ATOM 3112 N N . GLY D 1 52 ? 23.503 28.879 -0.308 1.00 18.14 52 GLY D N 1
ATOM 3113 C CA . GLY D 1 52 ? 23.582 27.891 0.697 1.00 17.94 52 GLY D CA 1
ATOM 3114 C C . GLY D 1 52 ? 23.261 26.477 0.272 1.00 17.97 52 GLY D C 1
ATOM 3115 O O . GLY D 1 52 ? 23.244 25.582 1.109 1.00 19.40 52 GLY D O 1
ATOM 3116 N N . SER D 1 53 ? 23.109 26.279 -1.028 1.00 15.31 53 SER D N 1
ATOM 3117 C CA . SER D 1 53 ? 22.662 25.013 -1.532 1.00 17.22 53 SER D CA 1
ATOM 3118 C C . SER D 1 53 ? 23.554 24.532 -2.661 1.00 15.75 53 SER D C 1
ATOM 3119 O O . SER D 1 53 ? 23.871 25.290 -3.584 1.00 16.90 53 SER D O 1
ATOM 3122 N N . ASN D 1 54 ? 23.838 23.224 -2.632 1.00 16.59 54 ASN D N 1
ATOM 3123 C CA . ASN D 1 54 ? 24.643 22.533 -3.673 1.00 18.83 54 ASN D CA 1
ATOM 3124 C C . ASN D 1 54 ? 23.738 21.808 -4.741 1.00 17.19 54 ASN D C 1
ATOM 3125 O O . ASN D 1 54 ? 24.215 20.952 -5.510 1.00 16.22 54 ASN D O 1
ATOM 3130 N N . GLU D 1 55 ? 22.447 22.173 -4.781 1.00 17.11 55 GLU D N 1
ATOM 3131 C CA . GLU D 1 55 ? 21.516 21.755 -5.836 1.00 18.08 55 GLU D CA 1
ATOM 3132 C C . GLU D 1 55 ? 22.025 22.285 -7.170 1.00 17.36 55 GLU D C 1
ATOM 3133 O O . GLU D 1 55 ? 22.821 23.268 -7.188 1.00 15.18 55 GLU D O 1
ATOM 3139 N N . GLY D 1 56 ? 21.573 21.664 -8.269 1.00 17.87 56 GLY D N 1
ATOM 3140 C CA . GLY D 1 56 ? 22.032 22.071 -9.607 1.00 16.26 56 GLY D CA 1
ATOM 3141 C C . GLY D 1 56 ? 22.060 23.598 -9.798 1.00 16.27 56 GLY D C 1
ATOM 3142 O O . GLY D 1 56 ? 21.052 24.304 -9.541 1.00 15.22 56 GLY D O 1
ATOM 3143 N N . TYR D 1 57 ? 23.181 24.113 -10.327 1.00 15.49 57 TYR D N 1
ATOM 3144 C CA . TYR D 1 57 ? 23.318 25.534 -10.432 1.00 15.99 57 TYR D CA 1
ATOM 3145 C C . TYR D 1 57 ? 24.311 25.816 -11.515 1.00 15.99 57 TYR D C 1
ATOM 3146 O O . TYR D 1 57 ? 25.307 25.100 -11.632 1.00 17.66 57 TYR D O 1
ATOM 3155 N N . CYS D 1 58 ? 24.055 26.854 -12.304 1.00 15.32 58 CYS D N 1
ATOM 3156 C CA . CYS D 1 58 ? 25.001 27.307 -13.391 1.00 16.92 58 CYS D CA 1
ATOM 3157 C C . CYS D 1 58 ? 25.262 28.804 -13.246 1.00 17.41 58 CYS D C 1
ATOM 3158 O O . CYS D 1 58 ? 24.322 29.607 -13.171 1.00 18.81 58 CYS D O 1
ATOM 3161 N N . PHE D 1 59 ? 26.539 29.166 -13.219 1.00 16.89 59 PHE D N 1
ATOM 3162 C CA . PHE D 1 59 ? 26.971 30.530 -13.223 1.00 18.13 59 PHE D CA 1
ATOM 3163 C C . PHE D 1 59 ? 27.650 30.707 -14.561 1.00 19.22 59 PHE D C 1
ATOM 3164 O O . PHE D 1 59 ? 28.635 29.980 -14.882 1.00 21.65 59 PHE D O 1
ATOM 3172 N N . VAL D 1 60 ? 27.148 31.665 -15.344 1.00 18.54 60 VAL D N 1
ATOM 3173 C CA . VAL D 1 60 ? 27.812 32.033 -16.613 1.00 19.02 60 VAL D CA 1
ATOM 3174 C C . VAL D 1 60 ? 28.474 33.401 -16.507 1.00 20.00 60 VAL D C 1
ATOM 3175 O O . VAL D 1 60 ? 27.814 34.381 -16.166 1.00 20.63 60 VAL D O 1
ATOM 3179 N N . ARG D 1 61 ? 29.780 33.452 -16.704 1.00 20.72 61 ARG D N 1
ATOM 3180 C CA . ARG D 1 61 ? 30.494 34.737 -16.638 1.00 21.61 61 ARG D CA 1
ATOM 3181 C C . ARG D 1 61 ? 31.032 35.052 -18.011 1.00 22.07 61 ARG D C 1
ATOM 3182 O O . ARG D 1 61 ? 31.849 34.305 -18.544 1.00 21.99 61 ARG D O 1
ATOM 3190 N N . LEU D 1 62 ? 30.609 36.180 -18.537 1.00 24.49 62 LEU D N 1
ATOM 3191 C CA . LEU D 1 62 ? 31.109 36.690 -19.824 1.00 25.96 62 LEU D CA 1
ATOM 3192 C C . LEU D 1 62 ? 32.003 37.867 -19.558 1.00 27.81 62 LEU D C 1
ATOM 3193 O O . LEU D 1 62 ? 31.559 38.880 -18.998 1.00 27.31 62 LEU D O 1
ATOM 3198 N N . THR D 1 63 ? 33.255 37.738 -19.965 1.00 29.26 63 THR D N 1
ATOM 3199 C CA . THR D 1 63 ? 34.239 38.750 -19.662 1.00 32.56 63 THR D CA 1
ATOM 3200 C C . THR D 1 63 ? 34.707 39.355 -20.966 1.00 35.29 63 THR D C 1
ATOM 3201 O O . THR D 1 63 ? 35.114 38.622 -21.843 1.00 33.68 63 THR D O 1
ATOM 3205 N N . SER D 1 64 ? 34.611 40.687 -21.062 1.00 39.51 64 SER D N 1
ATOM 3206 C CA . SER D 1 64 ? 35.195 41.487 -22.165 1.00 43.65 64 SER D CA 1
ATOM 3207 C C . SER D 1 64 ? 34.643 41.074 -23.482 1.00 46.70 64 SER D C 1
ATOM 3208 O O . SER D 1 64 ? 35.395 40.806 -24.406 1.00 47.49 64 SER D O 1
ATOM 3211 N N . ILE D 1 65 ? 33.332 40.978 -23.584 1.00 50.85 65 ILE D N 1
ATOM 3212 C CA . ILE D 1 65 ? 32.778 40.847 -24.910 1.00 54.04 65 ILE D CA 1
ATOM 3213 C C . ILE D 1 65 ? 32.552 42.285 -25.433 1.00 56.04 65 ILE D C 1
ATOM 3214 O O . ILE D 1 65 ? 32.091 43.173 -24.688 1.00 57.00 65 ILE D O 1
ATOM 3219 N N . GLY D 1 66 ? 32.923 42.522 -26.694 1.00 58.24 66 GLY D N 1
ATOM 3220 C CA . GLY D 1 66 ? 32.630 43.789 -27.359 1.00 59.97 66 GLY D CA 1
ATOM 3221 C C . GLY D 1 66 ? 31.171 43.876 -27.803 1.00 61.37 66 GLY D C 1
ATOM 3222 O O . GLY D 1 66 ? 30.584 42.888 -28.260 1.00 61.57 66 GLY D O 1
ATOM 3223 N N . GLY D 1 67 ? 30.588 45.066 -27.671 1.00 62.59 67 GLY D N 1
ATOM 3224 C CA . GLY D 1 67 ? 29.237 45.341 -28.176 1.00 63.66 67 GLY D CA 1
ATOM 3225 C C . GLY D 1 67 ? 28.171 45.300 -27.100 1.00 64.28 67 GLY D C 1
ATOM 3226 O O . GLY D 1 67 ? 26.996 45.593 -27.371 1.00 64.55 67 GLY D O 1
ATOM 3227 N N . ILE D 1 68 ? 28.594 44.934 -25.886 1.00 64.74 68 ILE D N 1
ATOM 3228 C CA . ILE D 1 68 ? 27.725 44.787 -24.702 1.00 65.06 68 ILE D CA 1
ATOM 3229 C C . ILE D 1 68 ? 27.027 46.095 -24.278 1.00 65.20 68 ILE D C 1
ATOM 3230 O O . ILE D 1 68 ? 27.676 47.036 -23.804 1.00 65.00 68 ILE D O 1
ATOM 3235 N N . ASN D 1 69 ? 25.714 46.110 -24.475 1.00 65.23 69 ASN D N 1
ATOM 3236 C CA . ASN D 1 69 ? 24.883 47.255 -24.113 1.00 65.55 69 ASN D CA 1
ATOM 3237 C C . ASN D 1 69 ? 23.468 46.976 -23.642 1.00 65.28 69 ASN D C 1
ATOM 3238 O O . ASN D 1 69 ? 22.875 45.919 -23.843 1.00 65.18 69 ASN D O 1
ATOM 3243 N N . ARG D 1 70 ? 22.851 47.973 -23.031 1.00 64.75 70 ARG D N 1
ATOM 3244 C CA . ARG D 1 70 ? 21.674 47.727 -22.214 1.00 64.35 70 ARG D CA 1
ATOM 3245 C C . ARG D 1 70 ? 20.617 46.959 -22.992 1.00 63.28 70 ARG D C 1
ATOM 3246 O O . ARG D 1 70 ? 19.931 46.100 -22.440 1.00 63.28 70 ARG D O 1
ATOM 3254 N N . SER D 1 71 ? 20.573 47.242 -24.285 1.00 61.29 71 SER D N 1
ATOM 3255 C CA . SER D 1 71 ? 19.626 46.686 -25.245 1.00 59.43 71 SER D CA 1
ATOM 3256 C C . SER D 1 71 ? 19.889 45.278 -25.820 1.00 57.52 71 SER D C 1
ATOM 3257 O O . SER D 1 71 ? 19.089 44.824 -26.603 1.00 57.49 71 SER D O 1
ATOM 3260 N N . ASN D 1 72 ? 20.991 44.604 -25.502 1.00 53.95 72 ASN D N 1
ATOM 3261 C CA . ASN D 1 72 ? 21.224 43.291 -26.093 1.00 50.54 72 ASN D CA 1
ATOM 3262 C C . ASN D 1 72 ? 21.576 42.257 -24.995 1.00 47.01 72 ASN D C 1
ATOM 3263 O O . ASN D 1 72 ? 21.424 41.050 -25.177 1.00 44.38 72 ASN D O 1
ATOM 3268 N N . ASN D 1 73 ? 22.019 42.772 -23.853 1.00 43.75 73 ASN D N 1
ATOM 3269 C CA . ASN D 1 73 ? 22.543 41.922 -22.786 1.00 41.57 73 ASN D CA 1
ATOM 3270 C C . ASN D 1 73 ? 21.478 41.046 -22.175 1.00 38.86 73 ASN D C 1
ATOM 3271 O O . ASN D 1 73 ? 21.734 39.879 -21.905 1.00 36.26 73 ASN D O 1
ATOM 3276 N N . SER D 1 74 ? 20.279 41.601 -22.022 1.00 36.61 74 SER D N 1
ATOM 3277 C CA . SER D 1 74 ? 19.152 40.868 -21.486 1.00 35.57 74 SER D CA 1
ATOM 3278 C C . SER D 1 74 ? 18.645 39.759 -22.422 1.00 34.60 74 SER D C 1
ATOM 3279 O O . SER D 1 74 ? 18.357 38.642 -21.977 1.00 33.19 74 SER D O 1
ATOM 3282 N N . LEU D 1 75 ? 18.511 40.051 -23.715 1.00 33.29 75 LEU D N 1
ATOM 3283 C CA . LEU D 1 75 ? 18.156 38.978 -24.649 1.00 32.28 75 LEU D CA 1
ATOM 3284 C C . LEU D 1 75 ? 19.234 37.889 -24.654 1.00 29.40 75 LEU D C 1
ATOM 3285 O O . LEU D 1 75 ? 18.917 36.740 -24.865 1.00 27.99 75 LEU D O 1
ATOM 3290 N N . LEU D 1 76 ? 20.495 38.280 -24.508 1.00 27.87 76 LEU D N 1
ATOM 3291 C CA . LEU D 1 76 ? 21.572 37.292 -24.550 1.00 26.57 76 LEU D CA 1
ATOM 3292 C C . LEU D 1 76 ? 21.474 36.446 -23.270 1.00 26.05 76 LEU D C 1
ATOM 3293 O O . LEU D 1 76 ? 21.458 35.225 -23.351 1.00 23.59 76 LEU D O 1
ATOM 3298 N N . ALA D 1 77 ? 21.308 37.101 -22.117 1.00 25.02 77 ALA D N 1
ATOM 3299 C CA . ALA D 1 77 ? 21.027 36.329 -20.867 1.00 26.03 77 ALA D CA 1
ATOM 3300 C C . ALA D 1 77 ? 19.830 35.375 -20.977 1.00 25.81 77 ALA D C 1
ATOM 3301 O O . ALA D 1 77 ? 19.849 34.214 -20.494 1.00 26.46 77 ALA D O 1
ATOM 3303 N N . ASP D 1 78 ? 18.778 35.831 -21.659 1.00 25.41 78 ASP D N 1
ATOM 3304 C CA . ASP D 1 78 ? 17.605 34.999 -21.843 1.00 25.63 78 ASP D CA 1
ATOM 3305 C C . ASP D 1 78 ? 17.921 33.722 -22.655 1.00 24.55 78 ASP D C 1
ATOM 3306 O O . ASP D 1 78 ? 17.589 32.577 -22.261 1.00 25.00 78 ASP D O 1
ATOM 3311 N N . LYS D 1 79 ? 18.560 33.937 -23.791 1.00 24.06 79 LYS D N 1
ATOM 3312 C CA . LYS D 1 79 ? 18.904 32.866 -24.699 1.00 25.06 79 LYS D CA 1
ATOM 3313 C C . LYS D 1 79 ? 19.825 31.853 -23.993 1.00 23.14 79 LYS D C 1
ATOM 3314 O O . LYS D 1 79 ? 19.615 30.649 -24.076 1.00 24.24 79 LYS D O 1
ATOM 3320 N N . ILE D 1 80 ? 20.793 32.362 -23.251 1.00 22.93 80 ILE D N 1
ATOM 3321 C CA . ILE D 1 80 ? 21.725 31.469 -22.524 1.00 20.99 80 ILE D CA 1
ATOM 3322 C C . ILE D 1 80 ? 20.928 30.676 -21.511 1.00 19.89 80 ILE D C 1
ATOM 3323 O O . ILE D 1 80 ? 21.110 29.481 -21.378 1.00 20.03 80 ILE D O 1
ATOM 3328 N N . THR D 1 81 ? 20.071 31.330 -20.764 1.00 21.07 81 THR D N 1
ATOM 3329 C CA . THR D 1 81 ? 19.192 30.596 -19.825 1.00 21.18 81 THR D CA 1
ATOM 3330 C C . THR D 1 81 ? 18.400 29.445 -20.487 1.00 21.44 81 THR D C 1
ATOM 3331 O O . THR D 1 81 ? 18.353 28.309 -19.964 1.00 22.34 81 THR D O 1
ATOM 3335 N N . LYS D 1 82 ? 17.789 29.699 -21.642 1.00 22.29 82 LYS D N 1
ATOM 3336 C CA . LYS D 1 82 ? 17.040 28.634 -22.332 1.00 23.92 82 LYS D CA 1
ATOM 3337 C C . LYS D 1 82 ? 17.921 27.438 -22.722 1.00 22.81 82 LYS D C 1
ATOM 3338 O O . LYS D 1 82 ? 17.559 26.252 -22.499 1.00 25.80 82 LYS D O 1
ATOM 3344 N N . ILE D 1 83 ? 19.105 27.744 -23.251 1.00 22.81 83 ILE D N 1
ATOM 3345 C CA . ILE D 1 83 ? 20.053 26.728 -23.658 1.00 21.30 83 ILE D CA 1
ATOM 3346 C C . ILE D 1 83 ? 20.429 25.856 -22.457 1.00 22.03 83 ILE D C 1
ATOM 3347 O O . ILE D 1 83 ? 20.397 24.604 -22.514 1.00 22.99 83 ILE D O 1
ATOM 3352 N N . LEU D 1 84 ? 20.742 26.499 -21.330 1.00 21.39 84 LEU D N 1
ATOM 3353 C CA . LEU D 1 84 ? 21.141 25.685 -20.152 1.00 21.37 84 LEU D CA 1
ATOM 3354 C C . LEU D 1 84 ? 20.003 24.848 -19.574 1.00 21.32 84 LEU D C 1
ATOM 3355 O O . LEU D 1 84 ? 20.189 23.718 -19.228 1.00 21.63 84 LEU D O 1
ATOM 3360 N N . SER D 1 85 ? 18.789 25.391 -19.497 1.00 24.44 85 SER D N 1
ATOM 3361 C CA . SER D 1 85 ? 17.688 24.604 -18.949 1.00 27.23 85 SER D CA 1
ATOM 3362 C C . SER D 1 85 ? 17.366 23.466 -19.884 1.00 28.40 85 SER D C 1
ATOM 3363 O O . SER D 1 85 ? 17.060 22.373 -19.430 1.00 27.04 85 SER D O 1
ATOM 3366 N N . ASN D 1 86 ? 17.552 23.703 -21.187 1.00 30.42 86 ASN D N 1
ATOM 3367 C CA . ASN D 1 86 ? 17.347 22.671 -22.184 1.00 32.08 86 ASN D CA 1
ATOM 3368 C C . ASN D 1 86 ? 18.366 21.558 -22.049 1.00 31.95 86 ASN D C 1
ATOM 3369 O O . ASN D 1 86 ? 17.965 20.415 -21.954 1.00 32.21 86 ASN D O 1
ATOM 3374 N N . HIS D 1 87 ? 19.655 21.908 -22.110 1.00 30.71 87 HIS D N 1
ATOM 3375 C CA . HIS D 1 87 ? 20.749 20.946 -22.152 1.00 31.43 87 HIS D CA 1
ATOM 3376 C C . HIS D 1 87 ? 21.090 20.392 -20.765 1.00 30.91 87 HIS D C 1
ATOM 3377 O O . HIS D 1 87 ? 21.549 19.227 -20.628 1.00 30.90 87 HIS D O 1
ATOM 3384 N N . LEU D 1 88 ? 20.888 21.193 -19.733 1.00 28.34 88 LEU D N 1
ATOM 3385 C CA . LEU D 1 88 ? 21.319 20.736 -18.395 1.00 26.82 88 LEU D CA 1
ATOM 3386 C C . LEU D 1 88 ? 20.193 20.408 -17.428 1.00 26.58 88 LE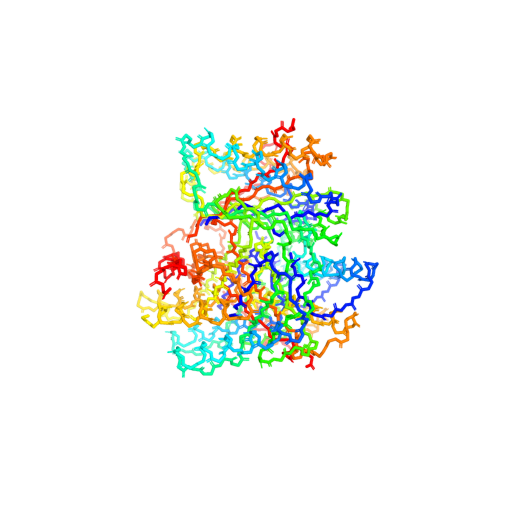U D C 1
ATOM 3387 O O . LEU D 1 88 ? 20.448 19.874 -16.345 1.00 25.85 88 LEU D O 1
ATOM 3392 N N . SER D 1 89 ? 18.950 20.710 -17.791 1.00 25.42 89 SER D N 1
ATOM 3393 C CA . SER D 1 89 ? 17.808 20.616 -16.862 1.00 28.01 89 SER D CA 1
ATOM 3394 C C . SER D 1 89 ? 17.958 21.413 -15.574 1.00 26.79 89 SER D C 1
ATOM 3395 O O . SER D 1 89 ? 17.326 21.099 -14.563 1.00 27.66 89 SER D O 1
ATOM 3398 N N . VAL D 1 90 ? 18.744 22.477 -15.637 1.00 25.70 90 VAL D N 1
ATOM 3399 C CA . VAL D 1 90 ? 18.925 23.359 -14.466 1.00 23.46 90 VAL D CA 1
ATOM 3400 C C . VAL D 1 90 ? 17.665 24.217 -14.327 1.00 23.75 90 VAL D C 1
ATOM 3401 O O . VAL D 1 90 ? 17.062 24.649 -15.331 1.00 24.04 90 VAL D O 1
ATOM 3405 N N . LYS D 1 91 ? 17.263 24.490 -13.100 1.00 22.73 91 LYS D N 1
ATOM 3406 C CA . LYS D 1 91 ? 16.104 25.399 -12.945 1.00 23.31 91 LYS D CA 1
ATOM 3407 C C . LYS D 1 91 ? 16.542 26.789 -13.358 1.00 21.67 91 LYS D C 1
ATOM 3408 O O . LYS D 1 91 ? 17.662 27.185 -13.002 1.00 19.99 91 LYS D O 1
ATOM 3414 N N . PRO D 1 92 ? 15.659 27.564 -14.047 1.00 22.10 92 PRO D N 1
ATOM 3415 C CA . PRO D 1 92 ? 16.003 28.946 -14.412 1.00 22.32 92 PRO D CA 1
ATOM 3416 C C . PRO D 1 92 ? 16.505 29.812 -13.242 1.00 21.47 92 PRO D C 1
ATOM 3417 O O . PRO D 1 92 ? 17.444 30.625 -13.396 1.00 21.09 92 PRO D O 1
ATOM 3421 N N . ARG D 1 93 ? 15.879 29.664 -12.063 1.00 20.68 93 ARG D N 1
ATOM 3422 C CA . ARG D 1 93 ? 16.248 30.470 -10.917 1.00 19.31 93 ARG D CA 1
ATOM 3423 C C . ARG D 1 93 ? 17.609 30.103 -10.396 1.00 18.58 93 ARG D C 1
ATOM 3424 O O . ARG D 1 93 ? 18.200 30.785 -9.557 1.00 19.26 93 ARG D O 1
ATOM 3432 N N . ARG D 1 94 ? 18.130 28.976 -10.845 1.00 18.77 94 ARG D N 1
ATOM 3433 C CA . ARG D 1 94 ? 19.469 28.566 -10.401 1.00 16.90 94 ARG D CA 1
ATOM 3434 C C . ARG D 1 94 ? 20.454 28.767 -11.578 1.00 17.56 94 ARG D C 1
ATOM 3435 O O . ARG D 1 94 ? 21.423 28.023 -11.718 1.00 16.37 94 ARG D O 1
ATOM 3443 N N . VAL D 1 95 ? 20.152 29.726 -12.427 1.00 17.04 95 VAL D N 1
ATOM 3444 C CA . VAL D 1 95 ? 21.103 30.202 -13.430 1.00 18.86 95 VAL D CA 1
ATOM 3445 C C . VAL D 1 95 ? 21.399 31.657 -13.135 1.00 19.72 95 VAL D C 1
ATOM 3446 O O . VAL D 1 95 ? 20.479 32.461 -12.946 1.00 22.08 95 VAL D O 1
ATOM 3450 N N . TYR D 1 96 ? 22.668 32.017 -13.102 1.00 18.86 96 TYR D N 1
ATOM 3451 C CA . TYR D 1 96 ? 23.064 33.410 -12.870 1.00 20.79 96 TYR D CA 1
ATOM 3452 C C . TYR D 1 96 ? 24.079 33.783 -13.920 1.00 21.77 96 TYR D C 1
ATOM 3453 O O . TYR D 1 96 ? 25.047 33.052 -14.143 1.00 20.38 96 TYR D O 1
ATOM 3462 N N . ILE D 1 97 ? 23.870 34.931 -14.549 1.00 21.87 97 ILE D N 1
ATOM 3463 C CA . ILE D 1 97 ? 24.647 35.328 -15.724 1.00 22.97 97 ILE D CA 1
ATOM 3464 C C . ILE D 1 97 ? 25.220 36.698 -15.446 1.00 22.97 97 ILE D C 1
ATOM 3465 O O . ILE D 1 97 ? 24.466 37.645 -15.174 1.00 22.63 97 ILE D O 1
ATOM 3470 N N . GLU D 1 98 ? 26.545 36.792 -15.501 1.00 23.28 98 GLU D N 1
ATOM 3471 C CA . GLU D 1 98 ? 27.273 38.012 -15.168 1.00 27.01 98 GLU D CA 1
ATOM 3472 C C . GLU D 1 98 ? 28.034 38.456 -16.408 1.00 27.21 98 GLU D C 1
ATOM 3473 O O . GLU D 1 98 ? 28.685 37.635 -17.098 1.00 27.24 98 GLU D O 1
ATOM 3479 N N . PHE D 1 99 ? 27.989 39.753 -16.646 1.00 29.58 99 PHE D N 1
ATOM 3480 C CA . PHE D 1 99 ? 28.827 40.414 -17.639 1.00 32.07 99 PHE D CA 1
ATOM 3481 C C . PHE D 1 99 ? 29.810 41.324 -16.923 1.00 35.33 99 PHE D C 1
ATOM 3482 O O . PHE D 1 99 ? 29.401 42.230 -16.168 1.00 34.08 99 PHE D O 1
ATOM 3490 N N . ARG D 1 100 ? 31.095 41.074 -17.170 1.00 38.67 100 ARG D N 1
ATOM 3491 C CA . ARG D 1 100 ? 32.226 41.782 -16.562 1.00 43.17 100 ARG D CA 1
ATOM 3492 C C . ARG D 1 100 ? 33.049 42.430 -17.651 1.00 45.88 100 ARG D C 1
ATOM 3493 O O . ARG D 1 100 ? 33.246 41.837 -18.720 1.00 45.37 100 ARG D O 1
ATOM 3501 N N . ASP D 1 101 ? 33.569 43.624 -17.380 1.00 50.32 101 ASP D N 1
ATOM 3502 C CA . ASP D 1 101 ? 34.474 44.275 -18.332 1.00 54.79 101 ASP D CA 1
ATOM 3503 C C . ASP D 1 101 ? 35.916 44.181 -17.840 1.00 56.62 101 ASP D C 1
ATOM 3504 O O . ASP D 1 101 ? 36.195 44.419 -16.656 1.00 57.11 101 ASP D O 1
ATOM 3509 N N . CYS D 1 102 ? 36.820 43.817 -18.751 1.00 59.07 102 CYS D N 1
ATOM 3510 C CA . CYS D 1 102 ? 38.265 43.751 -18.469 1.00 60.95 102 CYS D CA 1
ATOM 3511 C C . CYS D 1 102 ? 39.060 44.359 -19.625 1.00 61.05 102 CYS D C 1
ATOM 3512 O O . CYS D 1 102 ? 40.286 44.478 -19.553 1.00 61.77 102 CYS D O 1
ATOM 3515 N N . PHE D 1 107 ? 47.217 43.578 -21.238 1.00 48.30 107 PHE D N 1
ATOM 3516 C CA . PHE D 1 107 ? 48.341 43.428 -22.134 1.00 47.71 107 PHE D CA 1
ATOM 3517 C C . PHE D 1 107 ? 48.329 41.952 -22.564 1.00 45.92 107 PHE D C 1
ATOM 3518 O O . PHE D 1 107 ? 48.404 41.061 -21.723 1.00 45.39 107 PHE D O 1
ATOM 3526 N N . ALA D 1 108 ? 48.249 41.688 -23.863 1.00 43.80 108 ALA D N 1
ATOM 3527 C CA . ALA D 1 108 ? 48.042 40.314 -24.353 1.00 41.27 108 ALA D CA 1
ATOM 3528 C C . ALA D 1 108 ? 48.949 40.027 -25.538 1.00 40.38 108 ALA D C 1
ATOM 3529 O O . ALA D 1 108 ? 49.279 40.941 -26.307 1.00 39.18 108 ALA D O 1
ATOM 3531 N N . PHE D 1 109 ? 49.336 38.769 -25.697 1.00 37.76 109 PHE D N 1
ATOM 3532 C CA . PHE D 1 109 ? 50.250 38.365 -26.752 1.00 37.08 109 PHE D CA 1
ATOM 3533 C C . PHE D 1 109 ? 49.801 37.031 -27.339 1.00 36.21 109 PHE D C 1
ATOM 3534 O O . PHE D 1 109 ? 49.595 36.075 -26.604 1.00 35.19 109 PHE D O 1
ATOM 3542 N N . SER D 1 110 ? 49.677 36.953 -28.662 1.00 35.14 110 SER D N 1
ATOM 3543 C CA . SER D 1 110 ? 49.453 35.646 -29.295 1.00 34.31 110 SER D CA 1
ATOM 3544 C C . SER D 1 110 ? 50.797 34.973 -29.444 1.00 33.28 110 SER D C 1
ATOM 3545 O O . SER D 1 110 ? 51.786 35.620 -29.790 1.00 32.53 110 SER D O 1
ATOM 3548 N N . GLY D 1 111 ? 50.831 33.670 -29.240 1.00 31.85 111 GLY D N 1
ATOM 3549 C CA . GLY D 1 111 ? 52.066 32.933 -29.381 1.00 33.30 111 GLY D CA 1
ATOM 3550 C C . GLY D 1 111 ? 52.552 32.903 -30.827 1.00 35.29 111 GLY D C 1
ATOM 3551 O O . GLY D 1 111 ? 53.701 32.531 -31.077 1.00 36.71 111 GLY D O 1
ATOM 3552 N N . SER D 1 112 ? 51.689 33.315 -31.763 1.00 36.22 112 SER D N 1
ATOM 3553 C CA . SER D 1 112 ? 52.038 33.381 -33.201 1.00 37.43 112 SER D CA 1
ATOM 3554 C C . SER D 1 112 ? 53.152 34.403 -33.463 1.00 38.79 112 SER D C 1
ATOM 3555 O O . SER D 1 112 ? 53.874 34.285 -34.456 1.00 38.80 112 SER D O 1
ATOM 3558 N N . LEU D 1 113 ? 53.300 35.383 -32.562 1.00 39.28 113 LEU D N 1
ATOM 3559 C CA . LEU D 1 113 ? 54.357 36.381 -32.678 1.00 41.16 113 LEU D CA 1
ATOM 3560 C C . LEU D 1 113 ? 55.764 35.798 -32.545 1.00 42.48 113 LEU D C 1
ATOM 3561 O O . LEU D 1 113 ? 56.740 36.465 -32.918 1.00 42.88 113 LEU D O 1
ATOM 3566 N N . PHE D 1 114 ? 55.863 34.557 -32.045 1.00 43.78 114 PHE D N 1
ATOM 3567 C CA . PHE D 1 114 ? 57.126 34.048 -31.482 1.00 44.85 114 PHE D CA 1
ATOM 3568 C C . PHE D 1 114 ? 57.631 32.733 -32.069 1.00 47.38 114 PHE D C 1
ATOM 3569 O O . PHE D 1 114 ? 58.849 32.536 -32.155 1.00 47.55 114 PHE D O 1
ATOM 3577 N N . GLY D 1 115 ? 56.690 31.863 -32.475 1.00 49.22 115 GLY D N 1
ATOM 3578 C CA . GLY D 1 115 ? 56.931 30.446 -32.834 1.00 51.76 115 GLY D CA 1
ATOM 3579 C C . GLY D 1 115 ? 58.003 29.969 -33.824 1.00 53.50 115 GLY D C 1
ATOM 3580 O O . GLY D 1 115 ? 58.057 28.753 -34.153 1.00 53.56 115 GLY D O 1
ATOM 3581 N N . GLY D 1 116 ? 58.853 30.744 -34.321 1.00 54.39 116 GLY D N 1
ATOM 3582 N N . PRO E 1 1 ? 28.283 37.497 -6.161 1.00 26.71 1 PRO E N 1
ATOM 3583 C CA . PRO E 1 1 ? 29.246 37.461 -5.035 1.00 23.62 1 PRO E CA 1
ATOM 3584 C C . PRO E 1 1 ? 29.772 36.046 -4.844 1.00 22.53 1 PRO E C 1
ATOM 3585 O O . PRO E 1 1 ? 29.003 35.112 -4.971 1.00 18.56 1 PRO E O 1
ATOM 3606 N N . CYS E 1 3 ? 32.780 33.288 -2.891 1.00 16.88 3 CYS E N 1
ATOM 3607 C CA . CYS E 1 3 ? 33.896 32.989 -2.039 1.00 16.82 3 CYS E CA 1
ATOM 3608 C C . CYS E 1 3 ? 34.418 31.637 -2.514 1.00 17.07 3 CYS E C 1
ATOM 3609 O O . CYS E 1 3 ? 33.732 30.631 -2.367 1.00 16.87 3 CYS E O 1
ATOM 3612 N N . GLU E 1 4 ? 35.595 31.641 -3.093 1.00 16.04 4 GLU E N 1
ATOM 3613 C CA . GLU E 1 4 ? 36.162 30.434 -3.651 1.00 17.60 4 GLU E CA 1
ATOM 3614 C C . GLU E 1 4 ? 37.405 30.007 -2.915 1.00 16.39 4 GLU E C 1
ATOM 3615 O O . GLU E 1 4 ? 38.320 30.785 -2.741 1.00 14.70 4 GLU E O 1
ATOM 3621 N N . LEU E 1 5 ? 37.420 28.728 -2.550 1.00 12.90 5 LEU E N 1
ATOM 3622 C CA . LEU E 1 5 ? 38.579 28.112 -1.922 1.00 13.57 5 LEU E CA 1
ATOM 3623 C C . LEU E 1 5 ? 39.272 27.346 -3.037 1.00 13.96 5 LEU E C 1
ATOM 3624 O O . LEU E 1 5 ? 38.746 26.320 -3.514 1.00 16.25 5 LEU E O 1
ATOM 3629 N N . ILE E 1 6 ? 40.458 27.813 -3.404 1.00 12.71 6 ILE E N 1
ATOM 3630 C CA . ILE E 1 6 ? 41.187 27.198 -4.470 1.00 13.74 6 ILE E CA 1
ATOM 3631 C C . ILE E 1 6 ? 42.400 26.578 -3.806 1.00 14.26 6 ILE E C 1
ATOM 3632 O O . ILE E 1 6 ? 43.209 27.265 -3.118 1.00 14.58 6 ILE E O 1
ATOM 3637 N N . THR E 1 7 ? 42.506 25.237 -3.898 1.00 13.46 7 THR E N 1
ATOM 3638 C CA . THR E 1 7 ? 43.476 24.567 -2.997 1.00 13.05 7 THR E CA 1
ATOM 3639 C C . THR E 1 7 ? 43.981 23.248 -3.640 1.00 12.67 7 THR E C 1
ATOM 3640 O O . THR E 1 7 ? 43.248 22.645 -4.385 1.00 12.79 7 THR E O 1
ATOM 3644 N N . ASN E 1 8 ? 45.214 22.850 -3.309 1.00 13.49 8 ASN E N 1
ATOM 3645 C CA . ASN E 1 8 ? 45.733 21.545 -3.741 1.00 14.58 8 ASN E CA 1
ATOM 3646 C C . ASN E 1 8 ? 45.427 20.487 -2.651 1.00 14.82 8 ASN E C 1
ATOM 3647 O O . ASN E 1 8 ? 45.999 19.354 -2.686 1.00 16.99 8 ASN E O 1
ATOM 3652 N N . ILE E 1 9 ? 44.704 20.878 -1.623 1.00 13.93 9 ILE E N 1
ATOM 3653 C CA . ILE E 1 9 ? 44.359 19.917 -0.551 1.00 14.95 9 ILE E CA 1
ATOM 3654 C C . ILE E 1 9 ? 43.125 19.130 -0.909 1.00 15.85 9 ILE E C 1
ATOM 3655 O O . ILE E 1 9 ? 42.082 19.671 -1.171 1.00 13.14 9 ILE E O 1
ATOM 3660 N N . SER E 1 10 ? 43.241 17.792 -0.878 1.00 13.40 10 SER E N 1
ATOM 3661 C CA . SER E 1 10 ? 42.144 16.887 -1.309 1.00 15.30 10 SER E CA 1
ATOM 3662 C C . SER E 1 10 ? 41.195 16.503 -0.158 1.00 15.74 10 SER E C 1
ATOM 3663 O O . SER E 1 10 ? 41.630 15.889 0.866 1.00 15.59 10 SER E O 1
ATOM 3666 N N . ILE E 1 11 ? 39.912 16.855 -0.268 1.00 14.28 11 ILE E N 1
ATOM 3667 C CA . ILE E 1 11 ? 38.948 16.499 0.790 1.00 15.92 11 ILE E CA 1
ATOM 3668 C C . ILE E 1 11 ? 37.660 15.977 0.128 1.00 15.62 11 ILE E C 1
ATOM 3669 O O . ILE E 1 11 ? 37.315 16.350 -1.003 1.00 17.37 11 ILE E O 1
ATOM 3674 N N . PRO E 1 12 ? 36.922 15.140 0.863 1.00 16.37 12 PRO E N 1
ATOM 3675 C CA . PRO E 1 12 ? 35.720 14.623 0.256 1.00 17.30 12 PRO E CA 1
ATOM 3676 C C . PRO E 1 12 ? 34.638 15.681 0.125 1.00 17.61 12 PRO E C 1
ATOM 3677 O O . PRO E 1 12 ? 34.657 16.696 0.848 1.00 15.77 12 PRO E O 1
ATOM 3681 N N . ASP E 1 13 ? 33.671 15.402 -0.737 1.00 17.50 13 ASP E N 1
ATOM 3682 C CA . ASP E 1 13 ? 32.513 16.299 -0.928 1.00 18.40 13 ASP E CA 1
ATOM 3683 C C . ASP E 1 13 ? 31.825 16.730 0.350 1.00 19.20 13 ASP E C 1
ATOM 3684 O O . ASP E 1 13 ? 31.537 17.924 0.513 1.00 15.62 13 ASP E O 1
ATOM 3689 N N . ASP E 1 14 ? 31.475 15.779 1.244 1.00 19.25 14 ASP E N 1
ATOM 3690 C CA . ASP E 1 14 ? 30.815 16.219 2.476 1.00 20.24 14 ASP E CA 1
ATOM 3691 C C . ASP E 1 14 ? 31.627 17.174 3.309 1.00 19.90 14 ASP E C 1
ATOM 3692 O O . ASP E 1 14 ? 31.059 18.134 3.871 1.00 17.79 14 ASP E O 1
ATOM 3697 N N . LYS E 1 15 ? 32.933 16.926 3.414 1.00 16.89 15 LYS E N 1
ATOM 3698 C CA . LYS E 1 15 ? 33.773 17.818 4.173 1.00 18.10 15 LYS E CA 1
ATOM 3699 C C . LYS E 1 15 ? 33.906 19.211 3.465 1.00 15.64 15 LYS E C 1
ATOM 3700 O O . LYS E 1 15 ? 33.948 20.226 4.133 1.00 15.40 15 LYS E O 1
ATOM 3706 N N . ALA E 1 16 ? 33.990 19.198 2.162 1.00 14.84 16 ALA E N 1
ATOM 3707 C CA . ALA E 1 16 ? 34.000 20.480 1.375 1.00 14.48 16 ALA E CA 1
ATOM 3708 C C . ALA E 1 16 ? 32.699 21.267 1.646 1.00 15.17 16 ALA E C 1
ATOM 3709 O O . ALA E 1 16 ? 32.746 22.476 1.896 1.00 15.76 16 ALA E O 1
ATOM 3711 N N . GLN E 1 17 ? 31.539 20.591 1.593 1.00 14.17 17 GLN E N 1
ATOM 3712 C CA . GLN E 1 17 ? 30.240 21.244 1.899 1.00 14.84 17 GLN E CA 1
ATOM 3713 C C . GLN E 1 17 ? 30.261 21.842 3.269 1.00 15.31 17 GLN E C 1
ATOM 3714 O O . GLN E 1 17 ? 29.877 22.962 3.433 1.00 13.11 17 GLN E O 1
ATOM 3720 N N . ASN E 1 18 ? 30.686 21.060 4.273 1.00 14.50 18 ASN E N 1
ATOM 3721 C CA . ASN E 1 18 ? 30.732 21.550 5.653 1.00 16.52 18 ASN E CA 1
ATOM 3722 C C . ASN E 1 18 ? 31.647 22.730 5.847 1.00 16.79 18 ASN E C 1
ATOM 3723 O O . ASN E 1 18 ? 31.292 23.693 6.563 1.00 15.96 18 ASN E O 1
ATOM 3728 N N . THR E 1 19 ? 32.790 22.678 5.166 1.00 13.89 19 THR E N 1
ATOM 3729 C CA . THR E 1 19 ? 33.767 23.754 5.247 1.00 14.83 19 THR E CA 1
ATOM 3730 C C . THR E 1 19 ? 33.208 25.044 4.595 1.00 12.31 19 THR E C 1
ATOM 3731 O O . THR E 1 19 ? 33.278 26.111 5.204 1.00 12.93 19 THR E O 1
ATOM 3735 N N . LEU E 1 20 ? 32.620 24.921 3.421 1.00 12.37 20 LEU E N 1
ATOM 3736 C CA . LEU E 1 20 ? 32.046 26.100 2.719 1.00 12.25 20 LEU E CA 1
ATOM 3737 C C . LEU E 1 20 ? 30.896 26.651 3.567 1.00 13.95 20 LEU E C 1
ATOM 3738 O O . LEU E 1 20 ? 30.720 27.869 3.662 1.00 13.65 20 LEU E O 1
ATOM 3743 N N . SER E 1 21 ? 30.084 25.785 4.187 1.00 13.47 21 SER E N 1
ATOM 3744 C CA . SER E 1 21 ? 28.951 26.298 4.958 1.00 15.72 21 SER E CA 1
ATOM 3745 C C . SER E 1 21 ? 29.435 27.097 6.160 1.00 14.41 21 SER E C 1
ATOM 3746 O O . SER E 1 21 ? 28.874 28.141 6.499 1.00 15.05 21 SER E O 1
ATOM 3749 N N . GLU E 1 22 ? 30.542 26.671 6.763 1.00 14.85 22 GLU E N 1
ATOM 3750 C CA . GLU E 1 22 ? 31.128 27.342 7.892 1.00 15.90 22 GLU E CA 1
ATOM 3751 C C . GLU E 1 22 ? 31.720 28.707 7.492 1.00 15.76 22 GLU E C 1
ATOM 3752 O O . GLU E 1 22 ? 31.563 29.700 8.227 1.00 14.67 22 GLU E O 1
ATOM 3758 N N . ILE E 1 23 ? 32.313 28.741 6.291 1.00 14.81 23 ILE E N 1
ATOM 3759 C CA . ILE E 1 23 ? 32.857 30.000 5.742 1.00 14.27 23 ILE E CA 1
ATOM 3760 C C . ILE E 1 23 ? 31.695 30.961 5.461 1.00 14.86 23 ILE E C 1
ATOM 3761 O O . ILE E 1 23 ? 31.781 32.164 5.810 1.00 13.77 23 ILE E O 1
ATOM 3766 N N . GLU E 1 24 ? 30.628 30.457 4.829 1.00 13.82 24 GLU E N 1
ATOM 3767 C CA . GLU E 1 24 ? 29.409 31.280 4.651 1.00 15.65 24 GLU E CA 1
ATOM 3768 C C . GLU E 1 24 ? 28.877 31.854 5.973 1.00 15.69 24 GLU E C 1
ATOM 3769 O O . GLU E 1 24 ? 28.535 33.037 6.028 1.00 16.63 24 GLU E O 1
ATOM 3775 N N . ASP E 1 25 ? 28.849 31.035 7.029 1.00 15.12 25 ASP E N 1
ATOM 3776 C CA . ASP E 1 25 ? 28.377 31.440 8.365 1.00 15.87 25 ASP E CA 1
ATOM 3777 C C . ASP E 1 25 ? 29.307 32.571 8.875 1.00 15.92 25 ASP E C 1
ATOM 3778 O O . ASP E 1 25 ? 28.846 33.619 9.427 1.00 14.70 25 ASP E O 1
ATOM 3783 N N . ALA E 1 26 ? 30.602 32.380 8.699 1.00 14.19 26 ALA E N 1
ATOM 3784 C CA . ALA E 1 26 ? 31.555 33.424 9.143 1.00 14.86 26 ALA E CA 1
ATOM 3785 C C . ALA E 1 26 ? 31.342 34.735 8.422 1.00 13.96 26 ALA E C 1
ATOM 3786 O O . ALA E 1 26 ? 31.415 35.785 9.057 1.00 16.81 26 ALA E O 1
ATOM 3788 N N . ILE E 1 27 ? 31.136 34.693 7.106 1.00 12.83 27 ILE E N 1
ATOM 3789 C CA . ILE E 1 27 ? 30.906 35.925 6.302 1.00 14.67 27 ILE E CA 1
ATOM 3790 C C . ILE E 1 27 ? 29.595 36.604 6.830 1.00 16.66 27 ILE E C 1
ATOM 3791 O O . ILE E 1 27 ? 29.535 37.834 7.134 1.00 16.98 27 ILE E O 1
ATOM 3796 N N . SER E 1 28 ? 28.524 35.812 6.900 1.00 16.74 28 SER E N 1
ATOM 3797 C CA . SER E 1 28 ? 27.233 36.368 7.347 1.00 19.42 28 SER E CA 1
ATOM 3798 C C . SER E 1 28 ? 27.377 36.904 8.752 1.00 20.68 28 SER E C 1
ATOM 3799 O O . SER E 1 28 ? 26.852 37.986 9.050 1.00 21.80 28 SER E O 1
ATOM 3802 N N A ASN E 1 29 ? 28.051 36.157 9.620 0.50 20.89 29 ASN E N 1
ATOM 3803 N N B ASN E 1 29 ? 28.079 36.186 9.637 0.50 21.63 29 ASN E N 1
ATOM 3804 C CA A ASN E 1 29 ? 28.193 36.559 11.011 0.50 22.31 29 ASN E CA 1
ATOM 3805 C CA B ASN E 1 29 ? 28.200 36.614 11.049 0.50 23.67 29 ASN E CA 1
ATOM 3806 C C A ASN E 1 29 ? 28.910 37.909 11.097 0.50 23.97 29 ASN E C 1
ATOM 3807 C C B ASN E 1 29 ? 29.031 37.865 11.285 0.50 24.75 29 ASN E C 1
ATOM 3808 O O A ASN E 1 29 ? 28.321 38.887 11.607 0.50 23.39 29 ASN E O 1
ATOM 3809 O O B ASN E 1 29 ? 28.704 38.681 12.170 0.50 24.36 29 ASN E O 1
ATOM 3818 N N . ILE E 1 30 ? 30.140 37.967 10.549 1.00 24.34 30 ILE E N 1
ATOM 3819 C CA . ILE E 1 30 ? 30.975 39.175 10.546 1.00 27.29 30 ILE E CA 1
ATOM 3820 C C . ILE E 1 30 ? 30.263 40.370 9.909 1.00 28.92 30 ILE E C 1
ATOM 3821 O O . ILE E 1 30 ? 30.311 41.484 10.467 1.00 29.53 30 ILE E O 1
ATOM 3826 N N . LEU E 1 31 ? 29.553 40.151 8.787 1.00 28.91 31 LEU E N 1
ATOM 3827 C CA . LEU E 1 31 ? 28.836 41.228 8.095 1.00 31.11 31 LEU E CA 1
ATOM 3828 C C . LEU E 1 31 ? 27.597 41.691 8.829 1.00 32.05 31 LEU E C 1
ATOM 3829 O O . LEU E 1 31 ? 27.175 42.854 8.670 1.00 33.95 31 LEU E O 1
ATOM 3834 N N . GLY E 1 32 ? 27.036 40.815 9.661 1.00 30.63 32 GLY E N 1
ATOM 3835 C CA . GLY E 1 32 ? 25.774 41.032 10.333 1.00 32.37 32 GLY E CA 1
ATOM 3836 C C . GLY E 1 32 ? 24.589 41.027 9.385 1.00 32.74 32 GLY E C 1
ATOM 3837 O O . GLY E 1 32 ? 23.560 41.663 9.703 1.00 34.98 32 GLY E O 1
ATOM 3838 N N . LYS E 1 33 ? 24.715 40.334 8.233 1.00 30.98 33 LYS E N 1
ATOM 3839 C CA . LYS E 1 33 ? 23.684 40.337 7.138 1.00 30.45 33 LYS E CA 1
ATOM 3840 C C . LYS E 1 33 ? 23.596 38.938 6.508 1.00 28.40 33 LYS E C 1
ATOM 3841 O O . LYS E 1 33 ? 24.575 38.194 6.572 1.00 25.17 33 LYS E O 1
ATOM 3847 N N . PRO E 1 34 ? 22.482 38.624 5.856 1.00 27.26 34 PRO E N 1
ATOM 3848 C CA . PRO E 1 34 ? 22.318 37.330 5.182 1.00 27.34 34 PRO E CA 1
ATOM 3849 C C . PRO E 1 34 ? 23.232 37.175 3.958 1.00 29.47 34 PRO E C 1
ATOM 3850 O O . PRO E 1 34 ? 23.560 38.160 3.298 1.00 32.99 34 PRO E O 1
ATOM 3854 N N . VAL E 1 35 ? 23.630 35.937 3.672 1.00 27.93 35 VAL E N 1
ATOM 3855 C CA . VAL E 1 35 ? 24.498 35.603 2.540 1.00 29.49 35 VAL E CA 1
ATOM 3856 C C . VAL E 1 35 ? 23.711 34.816 1.523 1.00 28.30 35 VAL E C 1
ATOM 3857 O O . VAL E 1 35 ? 24.224 33.889 0.897 1.00 29.08 35 VAL E O 1
ATOM 3861 N N . ALA E 1 36 ? 22.451 35.183 1.376 1.00 27.29 36 ALA E N 1
ATOM 3862 C CA . ALA E 1 36 ? 21.553 34.472 0.494 1.00 24.65 36 ALA E CA 1
ATOM 3863 C C . ALA E 1 36 ? 22.023 34.434 -0.955 1.00 24.02 36 ALA E C 1
ATOM 3864 O O . ALA E 1 36 ? 21.787 33.437 -1.637 1.00 27.15 36 ALA E O 1
ATOM 3866 N N . TYR E 1 37 ? 22.653 35.493 -1.459 1.00 22.74 37 TYR E N 1
ATOM 3867 C CA . TYR E 1 37 ? 22.981 35.438 -2.849 1.00 23.97 37 TYR E CA 1
ATOM 3868 C C . TYR E 1 37 ? 24.401 34.919 -3.076 1.00 21.56 37 TYR E C 1
ATOM 3869 O O . TYR E 1 37 ? 24.910 34.978 -4.178 1.00 23.11 37 TYR E O 1
ATOM 3878 N N . ILE E 1 38 ? 25.029 34.400 -2.037 1.00 18.84 38 ILE E N 1
ATOM 3879 C CA . ILE E 1 38 ? 26.451 34.132 -2.218 1.00 17.00 38 ILE E CA 1
ATOM 3880 C C . ILE E 1 38 ? 26.696 32.831 -2.989 1.00 15.20 38 ILE E C 1
ATOM 3881 O O . ILE E 1 38 ? 25.960 31.866 -2.772 1.00 15.74 38 ILE E O 1
ATOM 3886 N N . MET E 1 39 ? 27.681 32.828 -3.902 1.00 14.73 39 MET E N 1
ATOM 3887 C CA . MET E 1 39 ? 28.226 31.527 -4.431 1.00 14.87 39 MET E CA 1
ATOM 3888 C C . MET E 1 39 ? 29.433 31.165 -3.636 1.00 14.21 39 MET E C 1
ATOM 3889 O O . MET E 1 39 ? 30.202 32.077 -3.209 1.00 15.29 39 MET E O 1
ATOM 3894 N N . SER E 1 40 ? 29.588 29.862 -3.310 1.00 12.34 40 SER E N 1
ATOM 3895 C CA . SER E 1 40 ? 30.864 29.454 -2.778 1.00 12.12 40 SER E CA 1
ATOM 3896 C C . SER E 1 40 ? 31.309 28.182 -3.467 1.00 13.33 40 SER E C 1
ATOM 3897 O O . SER E 1 40 ? 30.503 27.508 -4.107 1.00 12.54 40 SER E O 1
ATOM 3900 N N . ASN E 1 41 ? 32.603 27.903 -3.395 1.00 13.35 41 ASN E N 1
ATOM 3901 C CA . ASN E 1 41 ? 33.091 26.733 -4.160 1.00 13.84 41 ASN E CA 1
ATOM 3902 C C . ASN E 1 41 ? 34.370 26.255 -3.549 1.00 13.28 41 ASN E C 1
ATOM 3903 O O . ASN E 1 41 ? 35.124 27.034 -2.949 1.00 12.90 41 ASN E O 1
ATOM 3908 N N . TYR E 1 42 ? 34.607 24.943 -3.673 1.00 12.42 42 TYR E N 1
ATOM 3909 C CA . TYR E 1 42 ? 35.880 24.319 -3.336 1.00 11.95 42 TYR E CA 1
ATOM 3910 C C . TYR E 1 42 ? 36.466 23.805 -4.653 1.00 13.23 42 TYR E C 1
ATOM 3911 O O . TYR E 1 42 ? 35.881 22.949 -5.299 1.00 15.24 42 TYR E O 1
ATOM 3920 N N . ASP E 1 43 ? 37.507 24.460 -5.115 1.00 11.47 43 ASP E N 1
ATOM 3921 C CA . ASP E 1 43 ? 38.089 24.214 -6.405 1.00 13.77 43 ASP E CA 1
ATOM 3922 C C . ASP E 1 43 ? 39.420 23.502 -6.191 1.00 13.24 43 ASP E C 1
ATOM 3923 O O . ASP E 1 43 ? 40.429 24.107 -5.784 1.00 13.40 43 ASP E O 1
ATOM 3928 N N . TYR E 1 44 ? 39.377 22.174 -6.382 1.00 12.84 44 TYR E N 1
ATOM 3929 C CA . TYR E 1 44 ? 40.531 21.293 -6.161 1.00 12.31 44 TYR E CA 1
ATOM 3930 C C . TYR E 1 44 ? 41.506 21.395 -7.305 1.00 13.14 44 TYR E C 1
ATOM 3931 O O . TYR E 1 44 ? 41.191 21.035 -8.485 1.00 15.37 44 TYR E O 1
ATOM 3940 N N . GLN E 1 45 ? 42.638 21.997 -7.008 1.00 13.84 45 GLN E N 1
ATOM 3941 C CA . GLN E 1 45 ? 43.626 22.255 -8.054 1.00 13.38 45 GLN E CA 1
ATOM 3942 C C . GLN E 1 45 ? 44.912 21.566 -7.593 1.00 15.64 45 GLN E C 1
ATOM 3943 O O . GLN E 1 45 ? 45.739 22.147 -6.859 1.00 13.65 45 GLN E O 1
ATOM 3949 N N . LYS E 1 46 ? 45.089 20.311 -8.044 1.00 14.74 46 LYS E N 1
ATOM 3950 C CA . LYS E 1 46 ? 46.117 19.524 -7.376 1.00 16.50 46 LYS E CA 1
ATOM 3951 C C . LYS E 1 46 ? 47.545 20.044 -7.656 1.00 16.08 46 LYS E C 1
ATOM 3952 O O . LYS E 1 46 ? 48.441 19.779 -6.882 1.00 15.96 46 LYS E O 1
ATOM 3958 N N . ASN E 1 47 ? 47.714 20.721 -8.781 1.00 15.14 47 ASN E N 1
ATOM 3959 C CA . ASN E 1 47 ? 49.030 21.244 -9.232 1.00 14.03 47 ASN E CA 1
ATOM 3960 C C . ASN E 1 47 ? 49.363 22.666 -8.717 1.00 13.99 47 ASN E C 1
ATOM 3961 O O . ASN E 1 47 ? 50.460 23.204 -9.010 1.00 16.85 47 ASN E O 1
ATOM 3966 N N . LEU E 1 48 ? 48.486 23.204 -7.898 1.00 13.24 48 LEU E N 1
ATOM 3967 C CA . LEU E 1 48 ? 48.640 24.590 -7.356 1.00 13.37 48 LEU E CA 1
ATOM 3968 C C . LEU E 1 48 ? 49.950 24.717 -6.554 1.00 15.43 48 LEU E C 1
ATOM 3969 O O . LEU E 1 48 ? 50.255 23.896 -5.666 1.00 15.24 48 LEU E O 1
ATOM 3974 N N . ARG E 1 49 ? 50.709 25.777 -6.876 1.00 13.94 49 ARG E N 1
ATOM 3975 C CA . ARG E 1 49 ? 51.944 26.033 -6.174 1.00 16.37 49 ARG E CA 1
ATOM 3976 C C . ARG E 1 49 ? 51.947 27.364 -5.506 1.00 16.94 49 ARG E C 1
ATOM 3977 O O . ARG E 1 49 ? 51.348 28.315 -6.012 1.00 16.90 49 ARG E O 1
ATOM 3985 N N . PHE E 1 50 ? 52.646 27.435 -4.368 1.00 18.14 50 PHE E N 1
ATOM 3986 C CA . PHE E 1 50 ? 52.939 28.722 -3.684 1.00 20.21 50 PHE E CA 1
ATOM 3987 C C . PHE E 1 50 ? 54.395 28.709 -3.178 1.00 19.94 50 PHE E C 1
ATOM 3988 O O . PHE E 1 50 ? 54.819 27.731 -2.570 1.00 17.63 50 PHE E O 1
ATOM 3996 N N A SER E 1 51 ? 55.123 29.759 -3.561 0.50 20.83 51 SER E N 1
ATOM 3997 N N B SER E 1 51 ? 55.160 29.775 -3.461 0.50 21.08 51 SER E N 1
ATOM 3998 C CA A SER E 1 51 ? 56.524 29.926 -3.240 0.50 21.38 51 SER E CA 1
ATOM 3999 C CA B SER E 1 51 ? 56.612 29.863 -3.149 0.50 21.97 51 SER E CA 1
ATOM 4000 C C A SER E 1 51 ? 57.320 28.731 -3.632 0.50 22.60 51 SER E C 1
ATOM 4001 C C B SER E 1 51 ? 57.455 28.751 -3.689 0.50 23.13 51 SER E C 1
ATOM 4002 O O A SER E 1 51 ? 58.080 28.210 -2.788 0.50 22.74 51 SER E O 1
ATOM 4003 O O B SER E 1 51 ? 58.410 28.311 -3.022 0.50 23.87 51 SER E O 1
ATOM 4008 N N . GLY E 1 52 ? 57.121 28.281 -4.880 1.00 22.48 52 GLY E N 1
ATOM 4009 C CA . GLY E 1 52 ? 57.843 27.210 -5.480 1.00 22.69 52 GLY E CA 1
ATOM 4010 C C . GLY E 1 52 ? 57.609 25.830 -4.918 1.00 21.89 52 GLY E C 1
ATOM 4011 O O . GLY E 1 52 ? 58.455 24.946 -5.132 1.00 25.22 52 GLY E O 1
ATOM 4012 N N . SER E 1 53 ? 56.525 25.641 -4.164 1.00 19.08 53 SER E N 1
ATOM 4013 C CA . SER E 1 53 ? 56.223 24.374 -3.533 1.00 20.38 53 SER E CA 1
ATOM 4014 C C . SER E 1 53 ? 54.790 23.963 -3.812 1.00 19.71 53 SER E C 1
ATOM 4015 O O . SER E 1 53 ? 53.876 24.779 -3.720 1.00 19.15 53 SER E O 1
ATOM 4018 N N . ASN E 1 54 ? 54.605 22.684 -4.102 1.00 19.03 54 ASN E N 1
ATOM 4019 C CA . ASN E 1 54 ? 53.268 22.080 -4.269 1.00 19.03 54 ASN E CA 1
ATOM 4020 C C . ASN E 1 54 ? 52.767 21.527 -2.915 1.00 17.78 54 ASN E C 1
ATOM 4021 O O . ASN E 1 54 ? 51.803 20.792 -2.857 1.00 18.66 54 ASN E O 1
ATOM 4026 N N . GLU E 1 55 ? 53.358 21.928 -1.793 1.00 16.17 55 GLU E N 1
ATOM 4027 C CA . GLU E 1 55 ? 52.859 21.523 -0.468 1.00 18.74 55 GLU E CA 1
ATOM 4028 C C . GLU E 1 55 ? 51.432 22.134 -0.213 1.00 17.79 55 GLU E C 1
ATOM 4029 O O . GLU E 1 55 ? 51.081 23.151 -0.838 1.00 16.03 55 GLU E O 1
ATOM 4035 N N . GLY E 1 56 ? 50.670 21.542 0.713 1.00 16.05 56 GLY E N 1
ATOM 4036 C CA . GLY E 1 56 ? 49.305 21.999 1.062 1.00 15.13 56 GLY E CA 1
ATOM 4037 C C . GLY E 1 56 ? 49.220 23.539 1.113 1.00 16.46 56 GLY E C 1
ATOM 4038 O O . GLY E 1 56 ? 50.014 24.200 1.773 1.00 16.97 56 GLY E O 1
ATOM 4039 N N . TYR E 1 57 ? 48.309 24.097 0.325 1.00 13.48 57 TYR E N 1
ATOM 4040 C CA . TYR E 1 57 ? 48.183 25.550 0.234 1.00 13.44 57 TYR E CA 1
ATOM 4041 C C . TYR E 1 57 ? 46.707 25.864 -0.084 1.00 13.56 57 TYR E C 1
ATOM 4042 O O . TYR E 1 57 ? 46.068 25.188 -0.902 1.00 13.31 57 TYR E O 1
ATOM 4051 N N . CYS E 1 58 ? 46.192 26.923 0.535 1.00 13.07 58 CYS E N 1
ATOM 4052 C CA . CYS E 1 58 ? 44.840 27.395 0.256 1.00 14.55 58 CYS E CA 1
ATOM 4053 C C . CYS E 1 58 ? 44.828 28.869 -0.163 1.00 15.04 58 CYS E C 1
ATOM 4054 O O . CYS E 1 58 ? 45.417 29.715 0.510 1.00 16.69 58 CYS E O 1
ATOM 4057 N N . PHE E 1 59 ? 44.150 29.171 -1.268 1.00 15.23 59 PHE E N 1
ATOM 4058 C CA . PHE E 1 59 ? 44.004 30.531 -1.729 1.00 14.61 59 PHE E CA 1
ATOM 4059 C C . PHE E 1 59 ? 42.513 30.754 -1.650 1.00 17.40 59 PHE E C 1
ATOM 4060 O O . PHE E 1 59 ? 41.746 30.041 -2.332 1.00 16.68 59 PHE E O 1
ATOM 4068 N N . VAL E 1 60 ? 42.062 31.737 -0.841 1.00 15.09 60 VAL E N 1
ATOM 4069 C CA . VAL E 1 60 ? 40.624 32.017 -0.778 1.00 13.64 60 VAL E CA 1
ATOM 4070 C C . VAL E 1 60 ? 40.369 33.387 -1.440 1.00 15.06 60 VAL E C 1
ATOM 4071 O O . VAL E 1 60 ? 41.040 34.362 -1.099 1.00 15.19 60 VAL E O 1
ATOM 4075 N N . ARG E 1 61 ? 39.507 33.442 -2.437 1.00 14.56 61 ARG E N 1
ATOM 4076 C CA . ARG E 1 61 ? 39.273 34.704 -3.117 1.00 15.57 61 ARG E CA 1
ATOM 4077 C C . ARG E 1 61 ? 37.785 35.093 -2.904 1.00 17.06 61 ARG E C 1
ATOM 4078 O O . ARG E 1 61 ? 36.904 34.270 -3.190 1.00 16.28 61 ARG E O 1
ATOM 4086 N N . LEU E 1 62 ? 37.515 36.297 -2.390 1.00 15.17 62 LEU E N 1
ATOM 4087 C CA . LEU E 1 62 ? 36.191 36.718 -2.148 1.00 15.23 62 LEU E CA 1
ATOM 4088 C C . LEU E 1 62 ? 35.980 37.918 -3.071 1.00 18.55 62 LEU E C 1
ATOM 4089 O O . LEU E 1 62 ? 36.811 38.882 -3.099 1.00 17.24 62 LEU E O 1
ATOM 4094 N N . THR E 1 63 ? 34.898 37.809 -3.835 1.00 18.31 63 THR E N 1
ATOM 4095 C CA . THR E 1 63 ? 34.645 38.737 -4.943 1.00 20.74 63 THR E CA 1
ATOM 4096 C C . THR E 1 63 ? 33.278 39.334 -4.778 1.00 21.62 63 THR E C 1
ATOM 4097 O O . THR E 1 63 ? 32.298 38.609 -4.643 1.00 21.17 63 THR E O 1
ATOM 4101 N N . SER E 1 64 ? 33.210 40.672 -4.674 1.00 23.31 64 SER E N 1
ATOM 4102 C CA . SER E 1 64 ? 31.943 41.346 -4.860 1.00 24.76 64 SER E CA 1
ATOM 4103 C C . SER E 1 64 ? 30.941 40.973 -3.782 1.00 24.34 64 SER E C 1
ATOM 4104 O O . SER E 1 64 ? 29.752 40.803 -4.040 1.00 24.98 64 SER E O 1
ATOM 4107 N N . ILE E 1 65 ? 31.435 40.802 -2.587 1.00 23.22 65 ILE E N 1
ATOM 4108 C CA . ILE E 1 65 ? 30.546 40.578 -1.501 1.00 24.50 65 ILE E CA 1
ATOM 4109 C C . ILE E 1 65 ? 30.313 41.934 -0.817 1.00 24.07 65 ILE E C 1
ATOM 4110 O O . ILE E 1 65 ? 31.193 42.510 -0.162 1.00 24.82 65 ILE E O 1
ATOM 4115 N N . GLY E 1 66 ? 29.070 42.378 -0.911 1.00 24.96 66 GLY E N 1
ATOM 4116 C CA . GLY E 1 66 ? 28.672 43.695 -0.333 1.00 24.59 66 GLY E CA 1
ATOM 4117 C C . GLY E 1 66 ? 28.836 43.738 1.169 1.00 23.92 66 GLY E C 1
ATOM 4118 O O . GLY E 1 66 ? 28.471 42.786 1.852 1.00 23.98 66 GLY E O 1
ATOM 4119 N N . GLY E 1 67 ? 29.378 44.832 1.699 1.00 23.34 67 GLY E N 1
ATOM 4120 C CA . GLY E 1 67 ? 29.465 44.982 3.156 1.00 23.18 67 GLY E CA 1
ATOM 4121 C C . GLY E 1 67 ? 30.804 44.541 3.731 1.00 22.44 67 GLY E C 1
ATOM 4122 O O . GLY E 1 67 ? 31.039 44.749 4.920 1.00 21.44 67 GLY E O 1
ATOM 4123 N N . ILE E 1 68 ? 31.642 43.871 2.925 1.00 21.77 68 ILE E N 1
ATOM 4124 C CA . ILE E 1 68 ? 33.010 43.592 3.365 1.00 20.84 68 ILE E CA 1
ATOM 4125 C C . ILE E 1 68 ? 33.816 44.844 3.088 1.00 19.31 68 ILE E C 1
ATOM 4126 O O . ILE E 1 68 ? 33.733 45.401 2.005 1.00 21.33 68 ILE E O 1
ATOM 4131 N N . ASN E 1 69 ? 34.567 45.290 4.070 1.00 18.45 69 ASN E N 1
ATOM 4132 C CA . ASN E 1 69 ? 35.295 46.578 3.878 1.00 18.89 69 ASN E CA 1
ATOM 4133 C C . ASN E 1 69 ? 36.532 46.566 4.767 1.00 19.44 69 ASN E C 1
ATOM 4134 O O . ASN E 1 69 ? 36.785 45.568 5.478 1.00 17.97 69 ASN E O 1
ATOM 4139 N N . ARG E 1 70 ? 37.270 47.690 4.818 1.00 18.92 70 ARG E N 1
ATOM 4140 C CA . ARG E 1 70 ? 38.419 47.851 5.690 1.00 18.50 70 ARG E CA 1
ATOM 4141 C C . ARG E 1 70 ? 38.180 47.587 7.158 1.00 18.18 70 ARG E C 1
ATOM 4142 O O . ARG E 1 70 ? 39.099 47.262 7.871 1.00 21.72 70 ARG E O 1
ATOM 4150 N N . SER E 1 71 ? 36.951 47.735 7.626 1.00 17.89 71 SER E N 1
ATOM 4151 C CA . SER E 1 71 ? 36.699 47.646 9.041 1.00 18.54 71 SER E CA 1
ATOM 4152 C C . SER E 1 71 ? 36.496 46.196 9.488 1.00 17.50 71 SER E C 1
ATOM 4153 O O . SER E 1 71 ? 36.476 45.851 10.663 1.00 17.86 71 SER E O 1
ATOM 4156 N N . ASN E 1 72 ? 36.289 45.345 8.529 1.00 16.41 72 ASN E N 1
ATOM 4157 C CA . ASN E 1 72 ? 35.987 43.957 8.896 1.00 16.74 72 ASN E CA 1
ATOM 4158 C C . ASN E 1 72 ? 36.753 42.913 8.060 1.00 17.84 72 ASN E C 1
ATOM 4159 O O . ASN E 1 72 ? 36.641 41.739 8.340 1.00 18.59 72 ASN E O 1
ATOM 4164 N N . ASN E 1 73 ? 37.526 43.302 7.071 1.00 16.21 73 ASN E N 1
ATOM 4165 C CA . ASN E 1 73 ? 38.101 42.264 6.203 1.00 17.85 73 ASN E CA 1
ATOM 4166 C C . ASN E 1 73 ? 39.219 41.473 6.827 1.00 19.06 73 ASN E C 1
ATOM 4167 O O . ASN E 1 73 ? 39.374 40.263 6.509 1.00 17.16 73 ASN E O 1
ATOM 4172 N N . SER E 1 74 ? 39.959 42.121 7.731 1.00 17.96 74 SER E N 1
ATOM 4173 C CA . SER E 1 74 ? 40.961 41.421 8.482 1.00 18.96 74 SER E CA 1
ATOM 4174 C C . SER E 1 74 ? 40.320 40.420 9.471 1.00 18.26 74 SER E C 1
ATOM 4175 O O . SER E 1 74 ? 40.759 39.280 9.580 1.00 16.80 74 SER E O 1
ATOM 4178 N N . LEU E 1 75 ? 39.254 40.841 10.155 1.00 18.09 75 LEU E N 1
ATOM 4179 C CA . LEU E 1 75 ? 38.521 39.992 11.009 1.00 19.20 75 LEU E CA 1
ATOM 4180 C C . LEU E 1 75 ? 38.012 38.735 10.257 1.00 17.61 75 LEU E C 1
ATOM 4181 O O . LEU E 1 75 ? 38.096 37.619 10.769 1.00 16.97 75 LEU E O 1
ATOM 4186 N N . LEU E 1 76 ? 37.428 38.934 9.082 1.00 14.22 76 LEU E N 1
ATOM 4187 C CA . LEU E 1 76 ? 36.932 37.802 8.250 1.00 15.36 76 LEU E CA 1
ATOM 4188 C C . LEU E 1 76 ? 38.125 36.907 7.797 1.00 14.50 76 LEU E C 1
ATOM 4189 O O . LEU E 1 76 ? 38.042 35.671 7.858 1.00 14.25 76 LEU E O 1
ATOM 4194 N N . ALA E 1 77 ? 39.223 37.525 7.402 1.00 14.49 77 ALA E N 1
ATOM 4195 C CA . ALA E 1 77 ? 40.357 36.711 6.961 1.00 14.74 77 ALA E CA 1
ATOM 4196 C C . ALA E 1 77 ? 40.909 35.862 8.114 1.00 14.39 77 ALA E C 1
ATOM 4197 O O . ALA E 1 77 ? 41.298 34.698 7.895 1.00 14.83 77 ALA E O 1
ATOM 4199 N N . ASP E 1 78 ? 40.925 36.424 9.329 1.00 14.10 78 ASP E N 1
ATOM 4200 C CA . ASP E 1 78 ? 41.382 35.714 10.526 1.00 16.67 78 ASP E CA 1
ATOM 4201 C C . ASP E 1 78 ? 40.424 34.525 10.740 1.00 16.70 78 ASP E C 1
ATOM 4202 O O . ASP E 1 78 ? 40.868 33.389 10.894 1.00 16.22 78 ASP E O 1
ATOM 4207 N N . LYS E 1 79 ? 39.118 34.747 10.650 1.00 17.02 79 LYS E N 1
ATOM 4208 C CA . LYS E 1 79 ? 38.190 33.630 10.875 1.00 16.00 79 LYS E CA 1
ATOM 4209 C C . LYS E 1 79 ? 38.313 32.529 9.833 1.00 15.30 79 LYS E C 1
ATOM 4210 O O . LYS E 1 79 ? 38.257 31.294 10.151 1.00 16.10 79 LYS E O 1
ATOM 4216 N N . ILE E 1 80 ? 38.431 32.926 8.579 1.00 13.74 80 ILE E N 1
ATOM 4217 C CA . ILE E 1 80 ? 38.615 31.930 7.508 1.00 14.04 80 ILE E CA 1
ATOM 4218 C C . ILE E 1 80 ? 39.920 31.119 7.706 1.00 14.86 80 ILE E C 1
ATOM 4219 O O . ILE E 1 80 ? 39.946 29.877 7.469 1.00 13.49 80 ILE E O 1
ATOM 4224 N N . THR E 1 81 ? 40.988 31.810 8.071 1.00 13.87 81 THR E N 1
ATOM 4225 C CA . THR E 1 81 ? 42.277 31.107 8.293 1.00 16.23 81 THR E CA 1
ATOM 4226 C C . THR E 1 81 ? 42.046 30.013 9.374 1.00 15.72 81 THR E C 1
ATOM 4227 O O . THR E 1 81 ? 42.521 28.832 9.201 1.00 15.90 81 THR E O 1
ATOM 4231 N N . LYS E 1 82 ? 41.373 30.367 10.440 1.00 17.02 82 LYS E N 1
ATOM 4232 C CA . LYS E 1 82 ? 41.071 29.394 11.526 1.00 19.66 82 LYS E CA 1
ATOM 4233 C C . LYS E 1 82 ? 40.224 28.208 11.103 1.00 21.24 82 LYS E C 1
ATOM 4234 O O . LYS E 1 82 ? 40.585 27.030 11.377 1.00 19.56 82 LYS E O 1
ATOM 4240 N N . ILE E 1 83 ? 39.149 28.478 10.364 1.00 18.72 83 ILE E N 1
ATOM 4241 C CA . ILE E 1 83 ? 38.359 27.420 9.775 1.00 18.76 83 ILE E CA 1
ATOM 4242 C C . ILE E 1 83 ? 39.199 26.482 8.866 1.00 17.59 83 ILE E C 1
ATOM 4243 O O . ILE E 1 83 ? 39.110 25.217 8.944 1.00 18.74 83 ILE E O 1
ATOM 4248 N N . LEU E 1 84 ? 40.020 27.036 7.994 1.00 16.77 84 LEU E N 1
ATOM 4249 C CA . LEU E 1 84 ? 40.765 26.120 7.106 1.00 16.41 84 LEU E CA 1
ATOM 4250 C C . LEU E 1 84 ? 41.897 25.349 7.838 1.00 20.37 84 LEU E C 1
ATOM 4251 O O . LEU E 1 84 ? 42.169 24.171 7.526 1.00 20.51 84 LEU E O 1
ATOM 4256 N N . SER E 1 85 ? 42.587 26.005 8.758 1.00 22.74 85 SER E N 1
ATOM 4257 C CA . SER E 1 85 ? 43.646 25.301 9.435 1.00 27.36 85 SER E CA 1
ATOM 4258 C C . SER E 1 85 ? 43.012 24.178 10.313 1.00 28.70 85 SER E C 1
ATOM 4259 O O . SER E 1 85 ? 43.613 23.105 10.461 1.00 29.22 85 SER E O 1
ATOM 4262 N N . ASN E 1 86 ? 41.802 24.393 10.824 1.00 27.11 86 ASN E N 1
ATOM 4263 C CA . ASN E 1 86 ? 41.037 23.347 11.511 1.00 31.51 86 ASN E CA 1
ATOM 4264 C C . ASN E 1 86 ? 40.638 22.210 10.569 1.00 31.50 86 ASN E C 1
ATOM 4265 O O . ASN E 1 86 ? 41.084 21.047 10.752 1.00 34.19 86 ASN E O 1
ATOM 4270 N N . HIS E 1 87 ? 39.854 22.499 9.540 1.00 30.07 87 HIS E N 1
ATOM 4271 C CA . HIS E 1 87 ? 39.311 21.453 8.680 1.00 30.50 87 HIS E CA 1
ATOM 4272 C C . HIS E 1 87 ? 40.312 20.805 7.701 1.00 30.12 87 HIS E C 1
ATOM 4273 O O . HIS E 1 87 ? 40.188 19.609 7.359 1.00 29.22 87 HIS E O 1
ATOM 4280 N N . LEU E 1 88 ? 41.273 21.591 7.201 1.00 28.13 88 LEU E N 1
ATOM 4281 C CA . LEU E 1 88 ? 42.151 21.103 6.129 1.00 27.09 88 LEU E CA 1
ATOM 4282 C C . LEU E 1 88 ? 43.558 20.843 6.557 1.00 25.81 88 LEU E C 1
ATOM 4283 O O . LEU E 1 88 ? 44.379 20.399 5.730 1.00 26.30 88 LEU E O 1
ATOM 4288 N N . SER E 1 89 ? 43.816 21.131 7.824 1.00 26.17 89 SER E N 1
ATOM 4289 C CA . SER E 1 89 ? 45.129 21.137 8.479 1.00 28.71 89 SER E CA 1
ATOM 4290 C C . SER E 1 89 ? 46.193 21.851 7.680 1.00 28.79 89 SER E C 1
ATOM 4291 O O . SER E 1 89 ? 47.346 21.423 7.674 1.00 29.91 89 SER E O 1
ATOM 4294 N N . VAL E 1 90 ? 45.815 22.893 6.930 1.00 26.61 90 VAL E N 1
ATOM 4295 C CA . VAL E 1 90 ? 46.828 23.683 6.223 1.00 24.33 90 VAL E CA 1
ATOM 4296 C C . VAL E 1 90 ? 47.533 24.584 7.283 1.00 25.70 90 VAL E C 1
ATOM 4297 O O . VAL E 1 90 ? 46.902 25.010 8.266 1.00 25.70 90 VAL E O 1
ATOM 4301 N N . LYS E 1 91 ? 48.827 24.830 7.099 1.00 25.21 91 LYS E N 1
ATOM 4302 C CA . LYS E 1 91 ? 49.572 25.829 7.879 1.00 27.77 91 LYS E CA 1
ATOM 4303 C C . LYS E 1 91 ? 49.001 27.238 7.582 1.00 26.03 91 LYS E C 1
ATOM 4304 O O . LYS E 1 91 ? 48.836 27.592 6.399 1.00 24.53 91 LYS E O 1
ATOM 4310 N N . PRO E 1 92 ? 48.712 28.030 8.628 1.00 27.65 92 PRO E N 1
ATOM 4311 C CA . PRO E 1 92 ? 48.299 29.433 8.349 1.00 25.72 92 PRO E CA 1
ATOM 4312 C C . PRO E 1 92 ? 49.210 30.190 7.386 1.00 25.56 92 PRO E C 1
ATOM 4313 O O . PRO E 1 92 ? 48.734 30.973 6.524 1.00 24.21 92 PRO E O 1
ATOM 4317 N N . ARG E 1 93 ? 50.525 30.004 7.466 1.00 22.09 93 ARG E N 1
ATOM 4318 C CA . ARG E 1 93 ? 51.361 30.613 6.494 1.00 20.51 93 ARG E CA 1
ATOM 4319 C C . ARG E 1 93 ? 51.209 30.162 5.031 1.00 20.29 93 ARG E C 1
ATOM 4320 O O . ARG E 1 93 ? 51.728 30.835 4.132 1.00 20.86 93 ARG E O 1
ATOM 4328 N N . ARG E 1 94 ? 50.464 29.084 4.800 1.00 20.27 94 ARG E N 1
ATOM 4329 C CA . ARG E 1 94 ? 50.136 28.704 3.389 1.00 17.86 94 ARG E CA 1
ATOM 4330 C C . ARG E 1 94 ? 48.610 28.807 3.198 1.00 18.48 94 ARG E C 1
ATOM 4331 O O . ARG E 1 94 ? 47.985 28.034 2.444 1.00 16.92 94 ARG E O 1
ATOM 4339 N N . VAL E 1 95 ? 48.049 29.801 3.888 1.00 18.23 95 VAL E N 1
ATOM 4340 C CA . VAL E 1 95 ? 46.698 30.345 3.614 1.00 17.15 95 VAL E CA 1
ATOM 4341 C C . VAL E 1 95 ? 46.872 31.767 3.124 1.00 18.25 95 VAL E C 1
ATOM 4342 O O . VAL E 1 95 ? 47.598 32.593 3.748 1.00 17.28 95 VAL E O 1
ATOM 4346 N N . TYR E 1 96 ? 46.216 32.077 2.007 1.00 16.68 96 TYR E N 1
ATOM 4347 C CA . TYR E 1 96 ? 46.324 33.452 1.479 1.00 18.12 96 TYR E CA 1
ATOM 4348 C C . TYR E 1 96 ? 44.893 33.831 1.117 1.00 19.29 96 TYR E C 1
ATOM 4349 O O . TYR E 1 96 ? 44.214 33.058 0.469 1.00 16.16 96 TYR E O 1
ATOM 4358 N N . ILE E 1 97 ? 44.437 34.999 1.583 1.00 16.93 97 ILE E N 1
ATOM 4359 C CA . ILE E 1 97 ? 43.062 35.392 1.410 1.00 17.32 97 ILE E CA 1
ATOM 4360 C C . ILE E 1 97 ? 43.054 36.713 0.664 1.00 18.13 97 ILE E C 1
ATOM 4361 O O . ILE E 1 97 ? 43.737 37.656 1.093 1.00 19.66 97 ILE E O 1
ATOM 4366 N N . GLU E 1 98 ? 42.312 36.785 -0.432 1.00 17.33 98 GLU E N 1
ATOM 4367 C CA . GLU E 1 98 ? 42.229 37.976 -1.219 1.00 18.92 98 GLU E CA 1
ATOM 4368 C C . GLU E 1 98 ? 40.787 38.436 -1.377 1.00 18.83 98 GLU E C 1
ATOM 4369 O O . GLU E 1 98 ? 39.891 37.609 -1.625 1.00 18.18 98 GLU E O 1
ATOM 4375 N N . PHE E 1 99 ? 40.561 39.762 -1.237 1.00 18.23 99 PHE E N 1
ATOM 4376 C CA . PHE E 1 99 ? 39.226 40.372 -1.318 1.00 19.15 99 PHE E CA 1
ATOM 4377 C C . PHE E 1 99 ? 39.239 41.343 -2.538 1.00 23.52 99 PHE E C 1
ATOM 4378 O O . PHE E 1 99 ? 40.075 42.215 -2.643 1.00 21.64 99 PHE E O 1
ATOM 4386 N N . ARG E 1 100 ? 38.337 41.168 -3.481 1.00 29.29 100 ARG E N 1
ATOM 4387 C CA . ARG E 1 100 ? 38.221 42.093 -4.644 1.00 35.90 100 ARG E CA 1
ATOM 4388 C C . ARG E 1 100 ? 36.808 42.603 -4.670 1.00 39.70 100 ARG E C 1
ATOM 4389 O O . ARG E 1 100 ? 35.888 41.806 -4.543 1.00 39.75 100 ARG E O 1
ATOM 4397 N N . ASP E 1 101 ? 36.594 43.922 -4.803 1.00 44.67 101 ASP E N 1
ATOM 4398 C CA . ASP E 1 101 ? 35.226 44.385 -5.033 1.00 49.31 101 ASP E CA 1
ATOM 4399 C C . ASP E 1 101 ? 35.008 45.003 -6.422 1.00 51.87 101 ASP E C 1
ATOM 4400 O O . ASP E 1 101 ? 35.585 46.047 -6.779 1.00 51.55 101 ASP E O 1
ATOM 4405 N N . CYS E 1 102 ? 34.163 44.303 -7.183 1.00 54.71 102 CYS E N 1
ATOM 4406 C CA . CYS E 1 102 ? 33.794 44.653 -8.552 1.00 57.43 102 CYS E CA 1
ATOM 4407 C C . CYS E 1 102 ? 32.287 44.961 -8.670 1.00 58.82 102 CYS E C 1
ATOM 4408 O O . CYS E 1 102 ? 31.768 45.099 -9.783 1.00 58.81 102 CYS E O 1
ATOM 4411 N N . SER E 1 103 ? 31.613 45.107 -7.520 1.00 60.79 103 SER E N 1
ATOM 4412 C CA . SER E 1 103 ? 30.132 45.184 -7.415 1.00 62.45 103 SER E CA 1
ATOM 4413 C C . SER E 1 103 ? 29.398 46.194 -8.344 1.00 63.35 103 SER E C 1
ATOM 4414 O O . SER E 1 103 ? 28.212 46.003 -8.649 1.00 63.42 103 SER E O 1
ATOM 4417 N N . ALA E 1 104 ? 30.102 47.246 -8.781 1.00 64.11 104 ALA E N 1
ATOM 4418 C CA . ALA E 1 104 ? 29.538 48.285 -9.676 1.00 64.41 104 ALA E CA 1
ATOM 4419 C C . ALA E 1 104 ? 30.044 48.224 -11.139 1.00 64.38 104 ALA E C 1
ATOM 4420 O O . ALA E 1 104 ? 29.592 49.005 -12.001 1.00 64.04 104 ALA E O 1
ATOM 4422 N N . GLN E 1 105 ? 30.987 47.318 -11.382 1.00 63.98 105 GLN E N 1
ATOM 4423 C CA . GLN E 1 105 ? 31.581 47.093 -12.702 1.00 63.55 105 GLN E CA 1
ATOM 4424 C C . GLN E 1 105 ? 30.718 46.502 -13.836 1.00 62.61 105 GLN E C 1
ATOM 4425 O O . GLN E 1 105 ? 30.834 46.938 -14.981 1.00 63.60 105 GLN E O 1
ATOM 4431 N N . ASN E 1 106 ? 29.954 45.473 -13.505 1.00 60.68 106 ASN E N 1
ATOM 4432 C CA . ASN E 1 106 ? 29.297 44.629 -14.478 1.00 58.39 106 ASN E CA 1
ATOM 4433 C C . ASN E 1 106 ? 27.826 44.289 -14.219 1.00 56.07 106 ASN E C 1
ATOM 4434 O O . ASN E 1 106 ? 27.383 44.222 -13.072 1.00 56.92 106 ASN E O 1
ATOM 4439 N N . PHE E 1 107 ? 27.083 44.065 -15.329 1.00 51.97 107 PHE E N 1
ATOM 4440 C CA . PHE E 1 107 ? 25.643 43.671 -15.381 1.00 47.65 107 PHE E CA 1
ATOM 4441 C C . PHE E 1 107 ? 25.449 42.197 -14.935 1.00 42.92 107 PHE E C 1
ATOM 4442 O O . PHE E 1 107 ? 26.288 41.400 -15.200 1.00 38.88 107 PHE E O 1
ATOM 4450 N N . ALA E 1 108 ? 24.319 41.859 -14.322 1.00 38.24 108 ALA E N 1
ATOM 4451 C CA . ALA E 1 108 ? 24.054 40.473 -13.904 1.00 33.77 108 ALA E CA 1
ATOM 4452 C C . ALA E 1 108 ? 22.571 40.193 -14.009 1.00 31.71 108 ALA E C 1
ATOM 4453 O O . ALA E 1 108 ? 21.758 41.092 -13.700 1.00 28.97 108 ALA E O 1
ATOM 4455 N N . PHE E 1 109 ? 22.211 38.977 -14.434 1.00 27.55 109 PHE E N 1
ATOM 4456 C CA . PHE E 1 109 ? 20.814 38.597 -14.577 1.00 26.83 109 PHE E CA 1
ATOM 4457 C C . PHE E 1 109 ? 20.541 37.260 -13.901 1.00 26.41 109 PHE E C 1
ATOM 4458 O O . PHE E 1 109 ? 21.351 36.338 -14.019 1.00 23.19 109 PHE E O 1
ATOM 4466 N N . SER E 1 110 ? 19.421 37.173 -13.163 1.00 25.35 110 SER E N 1
ATOM 4467 C CA . SER E 1 110 ? 18.882 35.844 -12.775 1.00 25.56 110 SER E CA 1
ATOM 4468 C C . SER E 1 110 ? 18.108 35.189 -13.926 1.00 24.77 110 SER E C 1
ATOM 4469 O O . SER E 1 110 ? 17.203 35.808 -14.516 1.00 24.61 110 SER E O 1
ATOM 4472 N N . GLY E 1 111 ? 18.387 33.916 -14.207 1.00 21.96 111 GLY E N 1
ATOM 4473 C CA . GLY E 1 111 ? 17.536 33.151 -15.161 1.00 25.24 111 GLY E CA 1
ATOM 4474 C C . GLY E 1 111 ? 16.031 33.129 -14.805 1.00 25.57 111 GLY E C 1
ATOM 4475 O O . GLY E 1 111 ? 15.207 32.957 -15.695 1.00 28.27 111 GLY E O 1
ATOM 4476 N N . SER E 1 112 ? 15.674 33.297 -13.528 1.00 25.39 112 SER E N 1
ATOM 4477 C CA . SER E 1 112 ? 14.231 33.423 -13.142 1.00 25.71 112 SER E CA 1
ATOM 4478 C C . SER E 1 112 ? 13.484 34.570 -13.820 1.00 27.58 112 SER E C 1
ATOM 4479 O O . SER E 1 112 ? 12.253 34.560 -13.841 1.00 27.88 112 SER E O 1
ATOM 4482 N N . LEU E 1 113 ? 14.204 35.577 -14.310 1.00 27.56 113 LEU E N 1
ATOM 4483 C CA . LEU E 1 113 ? 13.589 36.599 -15.146 1.00 30.79 113 LEU E CA 1
ATOM 4484 C C . LEU E 1 113 ? 12.952 36.043 -16.403 1.00 33.68 113 LEU E C 1
ATOM 4485 O O . LEU E 1 113 ? 12.012 36.643 -16.968 1.00 35.76 113 LEU E O 1
ATOM 4490 N N . PHE E 1 114 ? 13.459 34.911 -16.866 1.00 35.94 114 PHE E N 1
ATOM 4491 C CA . PHE E 1 114 ? 13.195 34.481 -18.259 1.00 39.09 114 PHE E CA 1
ATOM 4492 C C . PHE E 1 114 ? 12.353 33.211 -18.381 1.00 41.85 114 PHE E C 1
ATOM 4493 O O . PHE E 1 114 ? 11.577 33.111 -19.324 1.00 42.74 114 PHE E O 1
ATOM 4501 N N . GLY E 1 115 ? 12.540 32.255 -17.458 1.00 44.32 115 GLY E N 1
ATOM 4502 C CA . GLY E 1 115 ? 11.714 31.045 -17.386 1.00 48.56 115 GLY E CA 1
ATOM 4503 C C . GLY E 1 115 ? 10.800 30.886 -16.174 1.00 51.88 115 GLY E C 1
ATOM 4504 O O . GLY E 1 115 ? 9.747 31.542 -16.079 1.00 52.95 115 GLY E O 1
ATOM 4505 N N . GLY E 1 116 ? 11.203 29.997 -15.256 1.00 53.98 116 GLY E N 1
ATOM 4506 C CA . GLY E 1 116 ? 10.392 29.533 -14.123 1.00 55.90 116 GLY E CA 1
ATOM 4507 C C . GLY E 1 116 ? 8.881 29.478 -14.294 1.00 57.19 116 GLY E C 1
ATOM 4508 O O . GLY E 1 116 ? 8.275 28.418 -14.515 1.00 58.15 116 GLY E O 1
ATOM 4509 N N . SER E 1 117 ? 8.218 30.514 -14.198 1.00 57.97 117 SER E N 1
ATOM 4510 N N . PRO F 1 1 ? 49.890 37.481 -6.469 1.00 29.70 1 PRO F N 1
ATOM 4511 C CA . PRO F 1 1 ? 50.560 37.288 -7.777 1.00 28.27 1 PRO F CA 1
ATOM 4512 C C . PRO F 1 1 ? 50.460 35.835 -8.258 1.00 27.33 1 PRO F C 1
ATOM 4513 O O . PRO F 1 1 ? 50.739 34.896 -7.475 1.00 26.34 1 PRO F O 1
ATOM 4534 N N . CYS F 1 3 ? 50.528 33.024 -11.804 1.00 21.14 3 CYS F N 1
ATOM 4535 C CA . CYS F 1 3 ? 50.762 32.662 -13.167 1.00 21.76 3 CYS F CA 1
ATOM 4536 C C . CYS F 1 3 ? 49.967 31.373 -13.314 1.00 20.90 3 CYS F C 1
ATOM 4537 O O . CYS F 1 3 ? 50.347 30.338 -12.756 1.00 21.12 3 CYS F O 1
ATOM 4540 N N . GLU F 1 4 ? 48.886 31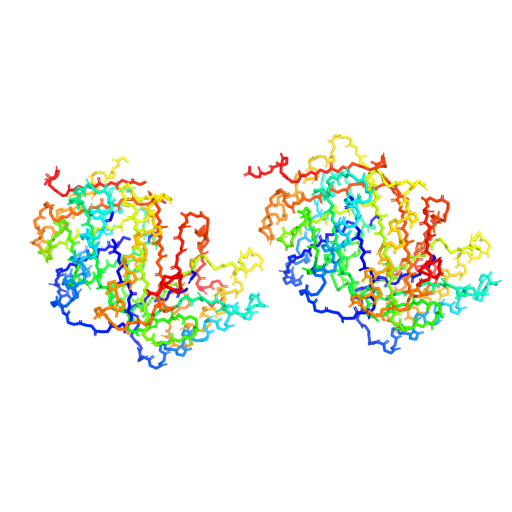.414 -14.087 1.00 20.55 4 GLU F N 1
ATOM 4541 C CA . GLU F 1 4 ? 48.062 30.234 -14.253 1.00 20.35 4 GLU F CA 1
ATOM 4542 C C . GLU F 1 4 ? 48.067 29.809 -15.702 1.00 18.96 4 GLU F C 1
ATOM 4543 O O . GLU F 1 4 ? 47.925 30.639 -16.605 1.00 19.50 4 GLU F O 1
ATOM 4549 N N . LEU F 1 5 ? 48.288 28.527 -15.898 1.00 17.63 5 LEU F N 1
ATOM 4550 C CA . LEU F 1 5 ? 48.208 27.919 -17.219 1.00 19.69 5 LEU F CA 1
ATOM 4551 C C . LEU F 1 5 ? 46.851 27.155 -17.260 1.00 20.20 5 LEU F C 1
ATOM 4552 O O . LEU F 1 5 ? 46.674 26.162 -16.541 1.00 20.29 5 LEU F O 1
ATOM 4557 N N . ILE F 1 6 ? 45.925 27.675 -18.072 1.00 19.37 6 ILE F N 1
ATOM 4558 C CA . ILE F 1 6 ? 44.600 27.083 -18.293 1.00 18.60 6 ILE F CA 1
ATOM 4559 C C . ILE F 1 6 ? 44.570 26.459 -19.667 1.00 18.89 6 ILE F C 1
ATOM 4560 O O . ILE F 1 6 ? 44.734 27.159 -20.674 1.00 19.36 6 ILE F O 1
ATOM 4565 N N . THR F 1 7 ? 44.396 25.155 -19.708 1.00 17.41 7 THR F N 1
ATOM 4566 C CA . THR F 1 7 ? 44.647 24.447 -20.977 1.00 18.25 7 THR F CA 1
ATOM 4567 C C . THR F 1 7 ? 43.768 23.215 -21.122 1.00 18.51 7 THR F C 1
ATOM 4568 O O . THR F 1 7 ? 43.493 22.560 -20.131 1.00 18.98 7 THR F O 1
ATOM 4572 N N . ASN F 1 8 ? 43.409 22.845 -22.371 1.00 18.50 8 ASN F N 1
ATOM 4573 C CA . ASN F 1 8 ? 42.693 21.575 -22.542 1.00 20.67 8 ASN F CA 1
ATOM 4574 C C . ASN F 1 8 ? 43.673 20.403 -22.779 1.00 22.52 8 ASN F C 1
ATOM 4575 O O . ASN F 1 8 ? 43.246 19.287 -23.128 1.00 24.65 8 ASN F O 1
ATOM 4580 N N . ILE F 1 9 ? 44.988 20.644 -22.608 1.00 20.69 9 ILE F N 1
ATOM 4581 C CA . ILE F 1 9 ? 45.963 19.588 -22.810 1.00 22.48 9 ILE F CA 1
ATOM 4582 C C . ILE F 1 9 ? 46.274 18.880 -21.503 1.00 24.08 9 ILE F C 1
ATOM 4583 O O . ILE F 1 9 ? 46.546 19.516 -20.454 1.00 25.14 9 ILE F O 1
ATOM 4588 N N . SER F 1 10 ? 46.245 17.561 -21.550 1.00 24.84 10 SER F N 1
ATOM 4589 C CA . SER F 1 10 ? 46.411 16.768 -20.343 1.00 27.22 10 SER F CA 1
ATOM 4590 C C . SER F 1 10 ? 47.869 16.374 -20.218 1.00 28.28 10 SER F C 1
ATOM 4591 O O . SER F 1 10 ? 48.434 15.845 -21.158 1.00 29.48 10 SER F O 1
ATOM 4594 N N . ILE F 1 11 ? 48.504 16.682 -19.089 1.00 28.67 11 ILE F N 1
ATOM 4595 C CA . ILE F 1 11 ? 49.839 16.163 -18.914 1.00 29.34 11 ILE F CA 1
ATOM 4596 C C . ILE F 1 11 ? 49.980 15.687 -17.496 1.00 27.92 11 ILE F C 1
ATOM 4597 O O . ILE F 1 11 ? 49.336 16.185 -16.606 1.00 27.25 11 ILE F O 1
ATOM 4602 N N . PRO F 1 12 ? 50.886 14.751 -17.290 1.00 27.09 12 PRO F N 1
ATOM 4603 C CA . PRO F 1 12 ? 51.063 14.174 -15.989 1.00 26.33 12 PRO F CA 1
ATOM 4604 C C . PRO F 1 12 ? 51.576 15.181 -15.007 1.00 24.83 12 PRO F C 1
ATOM 4605 O O . PRO F 1 12 ? 52.241 16.191 -15.392 1.00 24.14 12 PRO F O 1
ATOM 4609 N N . ASP F 1 13 ? 51.310 14.878 -13.744 1.00 24.92 13 ASP F N 1
ATOM 4610 C CA . ASP F 1 13 ? 51.638 15.750 -12.617 1.00 25.74 13 ASP F CA 1
ATOM 4611 C C . ASP F 1 13 ? 53.122 16.151 -12.539 1.00 26.51 13 ASP F C 1
ATOM 4612 O O . ASP F 1 13 ? 53.417 17.319 -12.368 1.00 23.78 13 ASP F O 1
ATOM 4617 N N . ASP F 1 14 ? 54.053 15.191 -12.688 1.00 26.25 14 ASP F N 1
ATOM 4618 C CA . ASP F 1 14 ? 55.466 15.533 -12.567 1.00 26.50 14 ASP F CA 1
ATOM 4619 C C . ASP F 1 14 ? 55.832 16.479 -13.661 1.00 24.00 14 ASP F C 1
ATOM 4620 O O . ASP F 1 14 ? 56.606 17.388 -13.443 1.00 24.39 14 ASP F O 1
ATOM 4625 N N . LYS F 1 15 ? 55.345 16.277 -14.858 1.00 23.38 15 LYS F N 1
ATOM 4626 C CA . LYS F 1 15 ? 55.716 17.185 -15.956 1.00 24.14 15 LYS F CA 1
ATOM 4627 C C . LYS F 1 15 ? 55.063 18.577 -15.752 1.00 23.03 15 LYS F C 1
ATOM 4628 O O . LYS F 1 15 ? 55.638 19.614 -16.090 1.00 23.70 15 LYS F O 1
ATOM 4634 N N . ALA F 1 16 ? 53.827 18.573 -15.256 1.00 22.04 16 ALA F N 1
ATOM 4635 C CA . ALA F 1 16 ? 53.133 19.851 -14.965 1.00 20.08 16 ALA F CA 1
ATOM 4636 C C . ALA F 1 16 ? 53.962 20.618 -13.969 1.00 18.94 16 ALA F C 1
ATOM 4637 O O . ALA F 1 16 ? 54.128 21.819 -14.116 1.00 19.02 16 ALA F O 1
ATOM 4639 N N . GLN F 1 17 ? 54.402 19.945 -12.883 1.00 18.04 17 GLN F N 1
ATOM 4640 C CA . GLN F 1 17 ? 55.158 20.618 -11.850 1.00 18.89 17 GLN F CA 1
ATOM 4641 C C . GLN F 1 17 ? 56.460 21.189 -12.465 1.00 20.73 17 GLN F C 1
ATOM 4642 O O . GLN F 1 17 ? 56.853 22.332 -12.225 1.00 20.17 17 GLN F O 1
ATOM 4648 N N . ASN F 1 18 ? 57.106 20.391 -13.294 1.00 22.66 18 ASN F N 1
ATOM 4649 C CA . ASN F 1 18 ? 58.350 20.886 -13.972 1.00 24.20 18 ASN F CA 1
ATOM 4650 C C . ASN F 1 18 ? 58.095 22.067 -14.895 1.00 23.10 18 ASN F C 1
ATOM 4651 O O . ASN F 1 18 ? 58.889 22.996 -14.967 1.00 24.44 18 ASN F O 1
ATOM 4656 N N . THR F 1 19 ? 56.986 22.024 -15.627 1.00 23.68 19 THR F N 1
ATOM 4657 C CA . THR F 1 19 ? 56.610 23.095 -16.492 1.00 22.35 19 THR F CA 1
ATOM 4658 C C . THR F 1 19 ? 56.367 24.365 -15.719 1.00 22.06 19 THR F C 1
ATOM 4659 O O . THR F 1 19 ? 56.896 25.401 -16.082 1.00 20.75 19 THR F O 1
ATOM 4663 N N . LEU F 1 20 ? 55.610 24.315 -14.619 1.00 19.97 20 LEU F N 1
ATOM 4664 C CA . LEU F 1 20 ? 55.397 25.535 -13.861 1.00 19.09 20 LEU F CA 1
ATOM 4665 C C . LEU F 1 20 ? 56.686 26.067 -13.240 1.00 19.95 20 LEU F C 1
ATOM 4666 O O . LEU F 1 20 ? 56.870 27.303 -13.079 1.00 19.14 20 LEU F O 1
ATOM 4671 N N . SER F 1 21 ? 57.544 25.129 -12.835 1.00 20.85 21 SER F N 1
ATOM 4672 C CA . SER F 1 21 ? 58.796 25.492 -12.175 1.00 22.09 21 SER F CA 1
ATOM 4673 C C . SER F 1 21 ? 59.627 26.238 -13.215 1.00 21.90 21 SER F C 1
ATOM 4674 O O . SER F 1 21 ? 60.221 27.266 -12.904 1.00 23.30 21 SER F O 1
ATOM 4677 N N . GLU F 1 22 ? 59.648 25.721 -14.452 1.00 22.46 22 GLU F N 1
ATOM 4678 C CA . GLU F 1 22 ? 60.346 26.444 -15.499 1.00 22.31 22 GLU F CA 1
ATOM 4679 C C . GLU F 1 22 ? 59.771 27.801 -15.773 1.00 20.46 22 GLU F C 1
ATOM 4680 O O . GLU F 1 22 ? 60.520 28.731 -16.082 1.00 19.40 22 GLU F O 1
ATOM 4686 N N . ILE F 1 23 ? 58.446 27.935 -15.778 1.00 18.39 23 ILE F N 1
ATOM 4687 C CA . ILE F 1 23 ? 57.894 29.254 -16.018 1.00 17.24 23 ILE F CA 1
ATOM 4688 C C . ILE F 1 23 ? 58.250 30.192 -14.901 1.00 17.64 23 ILE F C 1
ATOM 4689 O O . ILE F 1 23 ? 58.503 31.377 -15.153 1.00 16.87 23 ILE F O 1
ATOM 4694 N N . GLU F 1 24 ? 58.203 29.717 -13.645 1.00 17.38 24 GLU F N 1
ATOM 4695 C CA . GLU F 1 24 ? 58.523 30.603 -12.547 1.00 18.31 24 GLU F CA 1
ATOM 4696 C C . GLU F 1 24 ? 59.972 31.049 -12.719 1.00 18.03 24 GLU F C 1
ATOM 4697 O O . GLU F 1 24 ? 60.259 32.204 -12.448 1.00 19.52 24 GLU F O 1
ATOM 4703 N N . ASP F 1 25 ? 60.872 30.154 -13.147 1.00 18.52 25 ASP F N 1
ATOM 4704 C CA . ASP F 1 25 ? 62.309 30.534 -13.340 1.00 19.16 25 ASP F CA 1
ATOM 4705 C C . ASP F 1 25 ? 62.390 31.617 -14.424 1.00 20.19 25 ASP F C 1
ATOM 4706 O O . ASP F 1 25 ? 63.125 32.622 -14.305 1.00 20.87 25 ASP F O 1
ATOM 4711 N N . ALA F 1 26 ? 61.595 31.463 -15.482 1.00 18.83 26 ALA F N 1
ATOM 4712 C CA . ALA F 1 26 ? 61.567 32.452 -16.557 1.00 20.10 26 ALA F CA 1
ATOM 4713 C C . ALA F 1 26 ? 61.077 33.828 -16.109 1.00 20.04 26 ALA F C 1
ATOM 4714 O O . ALA F 1 26 ? 61.666 34.862 -16.497 1.00 20.14 26 ALA F O 1
ATOM 4716 N N . ILE F 1 27 ? 60.013 33.891 -15.311 1.00 18.93 27 ILE F N 1
ATOM 4717 C CA . ILE F 1 27 ? 59.530 35.174 -14.811 1.00 20.15 27 ILE F CA 1
ATOM 4718 C C . ILE F 1 27 ? 60.647 35.828 -13.993 1.00 22.24 27 ILE F C 1
ATOM 4719 O O . ILE F 1 27 ? 60.952 37.029 -14.137 1.00 21.75 27 ILE F O 1
ATOM 4724 N N . SER F 1 28 ? 61.288 35.003 -13.177 1.00 21.08 28 SER F N 1
ATOM 4725 C CA . SER F 1 28 ? 62.297 35.587 -12.270 1.00 21.51 28 SER F CA 1
ATOM 4726 C C . SER F 1 28 ? 63.437 36.125 -13.101 1.00 21.86 28 SER F C 1
ATOM 4727 O O . SER F 1 28 ? 63.914 37.239 -12.853 1.00 23.14 28 SER F O 1
ATOM 4730 N N . ASN F 1 29 ? 63.910 35.311 -14.040 1.00 25.18 29 ASN F N 1
ATOM 4731 C CA . ASN F 1 29 ? 65.056 35.649 -14.865 1.00 26.99 29 ASN F CA 1
ATOM 4732 C C . ASN F 1 29 ? 64.838 36.829 -15.775 1.00 28.74 29 ASN F C 1
ATOM 4733 O O . ASN F 1 29 ? 65.671 37.741 -15.819 1.00 28.21 29 ASN F O 1
ATOM 4738 N N . ILE F 1 30 ? 63.698 36.860 -16.460 1.00 27.77 30 ILE F N 1
ATOM 4739 C CA . ILE F 1 30 ? 63.494 37.900 -17.477 1.00 28.40 30 ILE F CA 1
ATOM 4740 C C . ILE F 1 30 ? 63.128 39.180 -16.795 1.00 28.33 30 ILE F C 1
ATOM 4741 O O . ILE F 1 30 ? 63.589 40.289 -17.196 1.00 28.71 30 ILE F O 1
ATOM 4746 N N . LEU F 1 31 ? 62.388 39.053 -15.708 1.00 27.64 31 LEU F N 1
ATOM 4747 C CA . LEU F 1 31 ? 62.020 40.219 -14.945 1.00 28.34 31 LEU F CA 1
ATOM 4748 C C . LEU F 1 31 ? 63.111 40.714 -14.014 1.00 28.13 31 LEU F C 1
ATOM 4749 O O . LEU F 1 31 ? 63.005 41.830 -13.543 1.00 26.63 31 LEU F O 1
ATOM 4754 N N . GLY F 1 32 ? 64.136 39.886 -13.745 1.00 27.78 32 GLY F N 1
ATOM 4755 C CA . GLY F 1 32 ? 65.208 40.248 -12.789 1.00 28.37 32 GLY F CA 1
ATOM 4756 C C . GLY F 1 32 ? 64.726 40.553 -11.375 1.00 29.54 32 GLY F C 1
ATOM 4757 O O . GLY F 1 32 ? 65.186 41.499 -10.749 1.00 30.06 32 GLY F O 1
ATOM 4758 N N . LYS F 1 33 ? 63.823 39.704 -10.867 1.00 29.74 33 LYS F N 1
ATOM 4759 C CA . LYS F 1 33 ? 63.096 39.855 -9.601 1.00 30.79 33 LYS F CA 1
ATOM 4760 C C . LYS F 1 33 ? 63.083 38.444 -8.878 1.00 28.10 33 LYS F C 1
ATOM 4761 O O . LYS F 1 33 ? 63.030 37.442 -9.535 1.00 25.88 33 LYS F O 1
ATOM 4767 N N . PRO F 1 34 ? 63.100 38.399 -7.544 1.00 28.77 34 PRO F N 1
ATOM 4768 C CA . PRO F 1 34 ? 63.157 37.063 -6.897 1.00 28.38 34 PRO F CA 1
ATOM 4769 C C . PRO F 1 34 ? 61.859 36.196 -6.825 1.00 29.01 34 PRO F C 1
ATOM 4770 O O . PRO F 1 34 ? 61.977 34.967 -6.592 1.00 31.31 34 PRO F O 1
ATOM 4774 N N . VAL F 1 35 ? 60.681 36.793 -7.008 1.00 28.11 35 VAL F N 1
ATOM 4775 C CA . VAL F 1 35 ? 59.344 36.054 -7.021 1.00 29.01 35 VAL F CA 1
ATOM 4776 C C . VAL F 1 35 ? 59.142 35.053 -5.889 1.00 29.87 35 VAL F C 1
ATOM 4777 O O . VAL F 1 35 ? 58.645 33.909 -6.065 1.00 30.63 35 VAL F O 1
ATOM 4781 N N . ALA F 1 36 ? 59.492 35.502 -4.697 1.00 28.77 36 ALA F N 1
ATOM 4782 C CA . ALA F 1 36 ? 59.630 34.590 -3.637 1.00 30.15 36 ALA F CA 1
ATOM 4783 C C . ALA F 1 36 ? 58.293 34.043 -3.219 1.00 28.81 36 ALA F C 1
ATOM 4784 O O . ALA F 1 36 ? 58.284 32.966 -2.652 1.00 30.07 36 ALA F O 1
ATOM 4786 N N . TYR F 1 37 ? 57.209 34.762 -3.527 1.00 27.99 37 TYR F N 1
ATOM 4787 C CA . TYR F 1 37 ? 55.827 34.438 -3.101 1.00 28.85 37 TYR F CA 1
ATOM 4788 C C . TYR F 1 37 ? 54.805 34.332 -4.302 1.00 26.59 37 TYR F C 1
ATOM 4789 O O . TYR F 1 37 ? 53.606 34.691 -4.200 1.00 26.21 37 TYR F O 1
ATOM 4798 N N . ILE F 1 38 ? 55.311 33.800 -5.414 1.00 23.16 38 ILE F N 1
ATOM 4799 C CA . ILE F 1 38 ? 54.450 33.605 -6.608 1.00 20.51 38 ILE F CA 1
ATOM 4800 C C . ILE F 1 38 ? 53.542 32.398 -6.386 1.00 20.31 38 ILE F C 1
ATOM 4801 O O . ILE F 1 38 ? 53.953 31.478 -5.721 1.00 18.74 38 ILE F O 1
ATOM 4806 N N . MET F 1 39 ? 52.315 32.474 -6.861 1.00 18.56 39 MET F N 1
ATOM 4807 C CA . MET F 1 39 ? 51.460 31.261 -6.985 1.00 20.12 39 MET F CA 1
ATOM 4808 C C . MET F 1 39 ? 51.515 30.844 -8.430 1.00 19.43 39 MET F C 1
ATOM 4809 O O . MET F 1 39 ? 51.644 31.712 -9.358 1.00 19.67 39 MET F O 1
ATOM 4814 N N . SER F 1 40 ? 51.494 29.531 -8.681 1.00 17.91 40 SER F N 1
ATOM 4815 C CA . SER F 1 40 ? 51.260 29.148 -10.036 1.00 17.05 40 SER F CA 1
ATOM 4816 C C . SER F 1 40 ? 50.385 27.928 -10.101 1.00 14.69 40 SER F C 1
ATOM 4817 O O . SER F 1 40 ? 50.237 27.212 -9.112 1.00 17.22 40 SER F O 1
ATOM 4820 N N . ASN F 1 41 ? 49.867 27.639 -11.300 1.00 14.38 41 ASN F N 1
ATOM 4821 C CA . ASN F 1 41 ? 48.936 26.500 -11.384 1.00 14.35 41 ASN F CA 1
ATOM 4822 C C . ASN F 1 41 ? 48.750 26.035 -12.787 1.00 14.22 41 ASN F C 1
ATOM 4823 O O . ASN F 1 41 ? 48.893 26.854 -13.702 1.00 14.43 41 ASN F O 1
ATOM 4828 N N . TYR F 1 42 ? 48.459 24.732 -12.946 1.00 15.00 42 TYR F N 1
ATOM 4829 C CA . TYR F 1 42 ? 48.165 24.159 -14.259 1.00 14.44 42 TYR F CA 1
ATOM 4830 C C . TYR F 1 42 ? 46.709 23.721 -14.080 1.00 16.90 42 TYR F C 1
ATOM 4831 O O . TYR F 1 42 ? 46.460 22.827 -13.290 1.00 15.84 42 TYR F O 1
ATOM 4840 N N . ASP F 1 43 ? 45.771 24.423 -14.725 1.00 17.83 43 ASP F N 1
ATOM 4841 C CA . ASP F 1 43 ? 44.318 24.168 -14.544 1.00 18.72 43 ASP F CA 1
ATOM 4842 C C . ASP F 1 43 ? 43.863 23.402 -15.810 1.00 17.55 43 ASP F C 1
ATOM 4843 O O . ASP F 1 43 ? 43.700 23.987 -16.874 1.00 17.78 43 ASP F O 1
ATOM 4848 N N . TYR F 1 44 ? 43.711 22.107 -15.678 1.00 17.93 44 TYR F N 1
ATOM 4849 C CA . TYR F 1 44 ? 43.291 21.261 -16.764 1.00 18.03 44 TYR F CA 1
ATOM 4850 C C . TYR F 1 44 ? 41.794 21.403 -16.976 1.00 18.58 44 TYR F C 1
ATOM 4851 O O . TYR F 1 44 ? 40.944 20.990 -16.116 1.00 19.93 44 TYR F O 1
ATOM 4860 N N . GLN F 1 45 ? 41.481 21.991 -18.118 1.00 17.13 45 GLN F N 1
ATOM 4861 C CA . GLN F 1 45 ? 40.106 22.280 -18.520 1.00 18.07 45 GLN F CA 1
ATOM 4862 C C . GLN F 1 45 ? 39.894 21.601 -19.860 1.00 18.98 45 GLN F C 1
ATOM 4863 O O . GLN F 1 45 ? 40.098 22.180 -20.890 1.00 18.71 45 GLN F O 1
ATOM 4869 N N . LYS F 1 46 ? 39.473 20.354 -19.815 1.00 19.28 46 LYS F N 1
ATOM 4870 C CA . LYS F 1 46 ? 39.369 19.571 -21.037 1.00 21.66 46 LYS F CA 1
ATOM 4871 C C . LYS F 1 46 ? 38.433 20.108 -22.101 1.00 20.63 46 LYS F C 1
ATOM 4872 O O . LYS F 1 46 ? 38.619 19.805 -23.278 1.00 19.03 46 LYS F O 1
ATOM 4878 N N . ASN F 1 47 ? 37.401 20.833 -21.682 1.00 20.19 47 ASN F N 1
ATOM 4879 C CA . ASN F 1 47 ? 36.402 21.383 -22.583 1.00 20.33 47 ASN F CA 1
ATOM 4880 C C . ASN F 1 47 ? 36.719 22.766 -23.092 1.00 19.87 47 ASN F C 1
ATOM 4881 O O . ASN F 1 47 ? 35.925 23.406 -23.801 1.00 20.00 47 ASN F O 1
ATOM 4886 N N . LEU F 1 48 ? 37.910 23.286 -22.746 1.00 19.53 48 LEU F N 1
ATOM 4887 C CA . LEU F 1 48 ? 38.227 24.635 -23.130 1.00 18.64 48 LEU F CA 1
ATOM 4888 C C . LEU F 1 48 ? 38.241 24.782 -24.681 1.00 18.77 48 LEU F C 1
ATOM 4889 O O . LEU F 1 48 ? 38.886 23.994 -25.384 1.00 20.96 48 LEU F O 1
ATOM 4894 N N . ARG F 1 49 ? 37.652 25.857 -25.170 1.00 18.75 49 ARG F N 1
ATOM 4895 C CA . ARG F 1 49 ? 37.629 26.165 -26.605 1.00 20.08 49 ARG F CA 1
ATOM 4896 C C . ARG F 1 49 ? 38.219 27.504 -26.872 1.00 21.27 49 ARG F C 1
ATOM 4897 O O . ARG F 1 49 ? 38.141 28.461 -26.066 1.00 21.73 49 ARG F O 1
ATOM 4905 N N . PHE F 1 50 ? 38.869 27.603 -28.017 1.00 21.98 50 PHE F N 1
ATOM 4906 C CA . PHE F 1 50 ? 39.298 28.906 -28.442 1.00 24.07 50 PHE F CA 1
ATOM 4907 C C . PHE F 1 50 ? 39.009 29.052 -29.922 1.00 24.10 50 PHE F C 1
ATOM 4908 O O . PHE F 1 50 ? 39.327 28.138 -30.672 1.00 24.62 50 PHE F O 1
ATOM 4916 N N . SER F 1 51 ? 38.362 30.151 -30.289 1.00 25.35 51 SER F N 1
ATOM 4917 C CA . SER F 1 51 ? 37.977 30.469 -31.689 1.00 28.53 51 SER F CA 1
ATOM 4918 C C . SER F 1 51 ? 37.076 29.375 -32.245 1.00 28.94 51 SER F C 1
ATOM 4919 O O . SER F 1 51 ? 37.160 29.007 -33.431 1.00 30.45 51 SER F O 1
ATOM 4922 N N . GLY F 1 52 ? 36.268 28.774 -31.364 1.00 27.94 52 GLY F N 1
ATOM 4923 C CA . GLY F 1 52 ? 35.304 27.783 -31.808 1.00 26.93 52 GLY F CA 1
ATOM 4924 C C . GLY F 1 52 ? 35.800 26.381 -31.890 1.00 26.30 52 GLY F C 1
ATOM 4925 O O . GLY F 1 52 ? 35.081 25.502 -32.378 1.00 25.91 52 GLY F O 1
ATOM 4926 N N . SER F 1 53 ? 37.003 26.138 -31.361 1.00 24.90 53 SER F N 1
ATOM 4927 C CA . SER F 1 53 ? 37.688 24.885 -31.555 1.00 23.28 53 SER F CA 1
ATOM 4928 C C . SER F 1 53 ? 38.173 24.305 -30.221 1.00 24.56 53 SER F C 1
ATOM 4929 O O . SER F 1 53 ? 38.803 25.021 -29.450 1.00 25.48 53 SER F O 1
ATOM 4932 N N . ASN F 1 54 ? 37.992 23.010 -30.011 1.00 23.53 54 ASN F N 1
ATOM 4933 C CA . ASN F 1 54 ? 38.476 22.351 -28.792 1.00 23.29 54 ASN F CA 1
ATOM 4934 C C . ASN F 1 54 ? 39.865 21.704 -29.040 1.00 22.90 54 ASN F C 1
ATOM 4935 O O . ASN F 1 54 ? 40.307 20.933 -28.255 1.00 23.00 54 ASN F O 1
ATOM 4940 N N . GLU F 1 55 ? 40.560 22.081 -30.130 1.00 21.96 55 GLU F N 1
ATOM 4941 C CA . GLU F 1 55 ? 41.932 21.644 -30.381 1.00 23.62 55 GLU F CA 1
ATOM 4942 C C . GLU F 1 55 ? 42.853 22.186 -29.283 1.00 24.02 55 GLU F C 1
ATOM 4943 O O . GLU F 1 55 ? 42.480 23.134 -28.576 1.00 24.71 55 GLU F O 1
ATOM 4949 N N . GLY F 1 56 ? 44.028 21.572 -29.141 1.00 23.50 56 GLY F N 1
ATOM 4950 C CA . GLY F 1 56 ? 45.013 21.981 -28.130 1.00 22.10 56 GLY F CA 1
ATOM 4951 C C . GLY F 1 56 ? 45.124 23.474 -28.028 1.00 22.38 56 GLY F C 1
ATOM 4952 O O . GLY F 1 56 ? 45.328 24.163 -29.044 1.00 22.07 56 GLY F O 1
ATOM 4953 N N . TYR F 1 57 ? 45.069 24.005 -26.798 1.00 20.36 57 TYR F N 1
ATOM 4954 C CA . TYR F 1 57 ? 45.085 25.425 -26.623 1.00 20.58 57 TYR F CA 1
ATOM 4955 C C . TYR F 1 57 ? 45.581 25.696 -25.191 1.00 20.97 57 TYR F C 1
ATOM 4956 O O . TYR F 1 57 ? 45.146 25.028 -24.279 1.00 20.77 57 TYR F O 1
ATOM 4965 N N . CYS F 1 58 ? 46.372 26.739 -25.024 1.00 21.36 58 CYS F N 1
ATOM 4966 C CA . CYS F 1 58 ? 46.915 27.136 -23.696 1.00 21.06 58 CYS F CA 1
ATOM 4967 C C . CYS F 1 58 ? 46.689 28.578 -23.491 1.00 21.81 58 CYS F C 1
ATOM 4968 O O . CYS F 1 58 ? 47.140 29.384 -24.319 1.00 21.32 58 CYS F O 1
ATOM 4971 N N . PHE F 1 59 ? 46.016 28.941 -22.400 1.00 20.47 59 PHE F N 1
ATOM 4972 C CA . PHE F 1 59 ? 45.820 30.311 -22.063 1.00 22.38 59 PHE F CA 1
ATOM 4973 C C . PHE F 1 59 ? 46.683 30.496 -20.824 1.00 23.68 59 PHE F C 1
ATOM 4974 O O . PHE F 1 59 ? 46.510 29.754 -19.832 1.00 22.66 59 PHE F O 1
ATOM 4982 N N . VAL F 1 60 ? 47.587 31.451 -20.872 1.00 22.03 60 VAL F N 1
ATOM 4983 C CA . VAL F 1 60 ? 48.380 31.754 -19.683 1.00 22.31 60 VAL F CA 1
ATOM 4984 C C . VAL F 1 60 ? 48.022 33.139 -19.149 1.00 22.55 60 VAL F C 1
ATOM 4985 O O . VAL F 1 60 ? 48.083 34.172 -19.891 1.00 24.67 60 VAL F O 1
ATOM 4989 N N . ARG F 1 61 ? 47.675 33.206 -17.871 1.00 22.17 61 ARG F N 1
ATOM 4990 C CA . ARG F 1 61 ? 47.325 34.500 -17.324 1.00 22.28 61 ARG F CA 1
ATOM 4991 C C . ARG F 1 61 ? 48.244 34.841 -16.186 1.00 23.47 61 ARG F C 1
ATOM 4992 O O . ARG F 1 61 ? 48.361 34.054 -15.233 1.00 20.11 61 ARG F O 1
ATOM 5000 N N . LEU F 1 62 ? 48.864 36.016 -16.288 1.00 23.40 62 LEU F N 1
ATOM 5001 C CA . LEU F 1 62 ? 49.738 36.530 -15.226 1.00 26.23 62 LEU F CA 1
ATOM 5002 C C . LEU F 1 62 ? 49.047 37.693 -14.555 1.00 27.54 62 LEU F C 1
ATOM 5003 O O . LEU F 1 62 ? 48.719 38.699 -15.214 1.00 27.60 62 LEU F O 1
ATOM 5008 N N . THR F 1 63 ? 48.803 37.561 -13.255 1.00 27.63 63 THR F N 1
ATOM 5009 C CA . THR F 1 63 ? 48.098 38.593 -12.531 1.00 29.07 63 THR F CA 1
ATOM 5010 C C . THR F 1 63 ? 48.976 39.171 -11.412 1.00 31.35 63 THR F C 1
ATOM 5011 O O . THR F 1 63 ? 49.605 38.422 -10.639 1.00 28.60 63 THR F O 1
ATOM 5015 N N . SER F 1 64 ? 49.085 40.506 -11.399 1.00 33.75 64 SER F N 1
ATOM 5016 C CA . SER F 1 64 ? 49.679 41.268 -10.274 1.00 36.23 64 SER F CA 1
ATOM 5017 C C . SER F 1 64 ? 51.088 40.869 -9.984 1.00 37.12 64 SER F C 1
ATOM 5018 O O . SER F 1 64 ? 51.504 40.791 -8.823 1.00 39.04 64 SER F O 1
ATOM 5021 N N . ILE F 1 65 ? 51.830 40.557 -11.020 1.00 38.45 65 ILE F N 1
ATOM 5022 C CA . ILE F 1 65 ? 53.210 40.210 -10.824 1.00 39.75 65 ILE F CA 1
ATOM 5023 C C . ILE F 1 65 ? 53.991 41.511 -11.019 1.00 41.42 65 ILE F C 1
ATOM 5024 O O . ILE F 1 65 ? 54.043 42.037 -12.135 1.00 41.31 65 ILE F O 1
ATOM 5029 N N . GLY F 1 66 ? 54.564 42.035 -9.936 1.00 42.03 66 GLY F N 1
ATOM 5030 C CA . GLY F 1 66 ? 55.277 43.315 -10.012 1.00 44.08 66 GLY F CA 1
ATOM 5031 C C . GLY F 1 66 ? 56.438 43.255 -11.001 1.00 45.12 66 GLY F C 1
ATOM 5032 O O . GLY F 1 66 ? 57.158 42.249 -11.046 1.00 45.40 66 GLY F O 1
ATOM 5033 N N . GLY F 1 67 ? 56.605 44.309 -11.806 1.00 45.51 67 GLY F N 1
ATOM 5034 C CA . GLY F 1 67 ? 57.830 44.507 -12.594 1.00 46.25 67 GLY F CA 1
ATOM 5035 C C . GLY F 1 67 ? 57.782 44.212 -14.097 1.00 47.19 67 GLY F C 1
ATOM 5036 O O . GLY F 1 67 ? 58.834 44.141 -14.750 1.00 47.65 67 GLY F O 1
ATOM 5037 N N . ILE F 1 68 ? 56.581 44.000 -14.641 1.00 47.18 68 ILE F N 1
ATOM 5038 C CA . ILE F 1 68 ? 56.386 43.804 -16.073 1.00 46.81 68 ILE F CA 1
ATOM 5039 C C . ILE F 1 68 ? 56.086 45.176 -16.717 1.00 47.95 68 ILE F C 1
ATOM 5040 O O . ILE F 1 68 ? 55.272 45.946 -16.208 1.00 47.52 68 ILE F O 1
ATOM 5045 N N . ASN F 1 69 ? 56.746 45.439 -17.845 1.00 49.17 69 ASN F N 1
ATOM 5046 C CA . ASN F 1 69 ? 56.690 46.712 -18.565 1.00 49.93 69 ASN F CA 1
ATOM 5047 C C . ASN F 1 69 ? 57.175 46.476 -20.003 1.00 50.82 69 ASN F C 1
ATOM 5048 O O . ASN F 1 69 ? 57.639 45.377 -20.331 1.00 49.69 69 ASN F O 1
ATOM 5053 N N . ARG F 1 70 ? 57.111 47.521 -20.840 1.00 52.56 70 ARG F N 1
ATOM 5054 C CA . ARG F 1 70 ? 57.442 47.455 -22.284 1.00 53.70 70 ARG F CA 1
ATOM 5055 C C . ARG F 1 70 ? 58.743 46.756 -22.648 1.00 53.51 70 ARG F C 1
ATOM 5056 O O . ARG F 1 70 ? 58.840 46.104 -23.707 1.00 53.93 70 ARG F O 1
ATOM 5064 N N . SER F 1 71 ? 59.751 46.912 -21.788 1.00 52.87 71 SER F N 1
ATOM 5065 C CA . SER F 1 71 ? 61.094 46.400 -22.064 1.00 51.56 71 SER F CA 1
ATOM 5066 C C . SER F 1 71 ? 61.198 44.887 -21.861 1.00 50.55 71 SER F C 1
ATOM 5067 O O . SER F 1 71 ? 62.193 44.272 -22.283 1.00 50.54 71 SER F O 1
ATOM 5070 N N . ASN F 1 72 ? 60.192 44.284 -21.225 1.00 47.69 72 ASN F N 1
ATOM 5071 C CA . ASN F 1 72 ? 60.309 42.870 -20.879 1.00 45.10 72 ASN F CA 1
ATOM 5072 C C . ASN F 1 72 ? 59.075 41.973 -21.061 1.00 43.16 72 ASN F C 1
ATOM 5073 O O . ASN F 1 72 ? 59.236 40.765 -21.137 1.00 43.58 72 ASN F O 1
ATOM 5078 N N . ASN F 1 73 ? 57.877 42.559 -21.130 1.00 41.58 73 ASN F N 1
ATOM 5079 C CA . ASN F 1 73 ? 56.630 41.808 -21.284 1.00 40.97 73 ASN F CA 1
ATOM 5080 C C . ASN F 1 73 ? 56.611 40.825 -22.477 1.00 38.99 73 ASN F C 1
ATOM 5081 O O . ASN F 1 73 ? 56.271 39.634 -22.318 1.00 37.11 73 ASN F O 1
ATOM 5086 N N . SER F 1 74 ? 57.053 41.288 -23.640 1.00 36.12 74 SER F N 1
ATOM 5087 C CA . SER F 1 74 ? 57.137 40.421 -24.826 1.00 34.61 74 SER F CA 1
ATOM 5088 C C . SER F 1 74 ? 58.186 39.399 -24.680 1.00 32.48 74 SER F C 1
ATOM 5089 O O . SER F 1 74 ? 58.094 38.302 -25.244 1.00 30.53 74 SER F O 1
ATOM 5092 N N . LEU F 1 75 ? 59.277 39.784 -24.017 1.00 30.74 75 LEU F N 1
ATOM 5093 C CA . LEU F 1 75 ? 60.350 38.833 -23.892 1.00 30.13 75 LEU F CA 1
ATOM 5094 C C . LEU F 1 75 ? 59.838 37.676 -23.024 1.00 27.20 75 LEU F C 1
ATOM 5095 O O . LEU F 1 75 ? 60.144 36.514 -23.312 1.00 27.09 75 LEU F O 1
ATOM 5100 N N . LEU F 1 76 ? 59.079 38.026 -21.993 1.00 27.38 76 LEU F N 1
ATOM 5101 C CA . LEU F 1 76 ? 58.522 36.997 -21.067 1.00 26.25 76 LEU F CA 1
ATOM 5102 C C . LEU F 1 76 ? 57.482 36.169 -21.840 1.00 26.62 76 LEU F C 1
ATOM 5103 O O . LEU F 1 76 ? 57.507 34.945 -21.808 1.00 26.84 76 LEU F O 1
ATOM 5108 N N . ALA F 1 77 ? 56.643 36.844 -22.627 1.00 27.02 77 ALA F N 1
ATOM 5109 C CA . ALA F 1 77 ? 55.669 36.100 -23.435 1.00 26.60 77 ALA F CA 1
ATOM 5110 C C . ALA F 1 77 ? 56.295 35.144 -24.443 1.00 26.68 77 ALA F C 1
ATOM 5111 O O . ALA F 1 77 ? 55.839 34.031 -24.561 1.00 26.49 77 ALA F O 1
ATOM 5113 N N . ASP F 1 78 ? 57.385 35.550 -25.103 1.00 26.91 78 ASP F N 1
ATOM 5114 C CA . ASP F 1 78 ? 58.147 34.687 -25.994 1.00 28.69 78 ASP F CA 1
ATOM 5115 C C . ASP F 1 78 ? 58.666 33.457 -25.267 1.00 27.09 78 ASP F C 1
ATOM 5116 O O . ASP F 1 78 ? 58.515 32.335 -25.723 1.00 26.86 78 ASP F O 1
ATOM 5121 N N . LYS F 1 79 ? 59.300 33.652 -24.118 1.00 25.76 79 LYS F N 1
ATOM 5122 C CA . LYS F 1 79 ? 59.900 32.512 -23.434 1.00 25.73 79 LYS F CA 1
ATOM 5123 C C . LYS F 1 79 ? 58.799 31.542 -22.947 1.00 26.10 79 LYS F C 1
ATOM 5124 O O . LYS F 1 79 ? 58.995 30.333 -22.974 1.00 26.95 79 LYS F O 1
ATOM 5130 N N . ILE F 1 80 ? 57.671 32.072 -22.470 1.00 25.55 80 ILE F N 1
ATOM 5131 C CA . ILE F 1 80 ? 56.598 31.153 -21.975 1.00 23.18 80 ILE F CA 1
ATOM 5132 C C . ILE F 1 80 ? 56.030 30.411 -23.179 1.00 23.77 80 ILE F C 1
ATOM 5133 O O . ILE F 1 80 ? 55.811 29.206 -23.115 1.00 21.96 80 ILE F O 1
ATOM 5138 N N . THR F 1 81 ? 55.790 31.116 -24.285 1.00 24.26 81 THR F N 1
ATOM 5139 C CA . THR F 1 81 ? 55.405 30.362 -25.508 1.00 24.81 81 THR F CA 1
ATOM 5140 C C . THR F 1 81 ? 56.351 29.200 -25.891 1.00 25.50 81 THR F C 1
ATOM 5141 O O . THR F 1 81 ? 55.901 28.076 -26.211 1.00 25.44 81 THR F O 1
ATOM 5145 N N . LYS F 1 82 ? 57.662 29.451 -25.849 1.00 26.31 82 LYS F N 1
ATOM 5146 C CA . LYS F 1 82 ? 58.637 28.411 -26.145 1.00 28.22 82 LYS F CA 1
ATOM 5147 C C . LYS F 1 82 ? 58.532 27.244 -25.206 1.00 27.77 82 LYS F C 1
ATOM 5148 O O . LYS F 1 82 ? 58.549 26.089 -25.633 1.00 29.25 82 LYS F O 1
ATOM 5154 N N . ILE F 1 83 ? 58.407 27.543 -23.909 1.00 27.47 83 ILE F N 1
ATOM 5155 C CA . ILE F 1 83 ? 58.350 26.475 -22.922 1.00 26.50 83 ILE F CA 1
ATOM 5156 C C . ILE F 1 83 ? 57.141 25.579 -23.192 1.00 26.99 83 ILE F C 1
ATOM 5157 O O . ILE F 1 83 ? 57.238 24.355 -23.193 1.00 27.96 83 ILE F O 1
ATOM 5162 N N . LEU F 1 84 ? 56.011 26.208 -23.456 1.00 27.01 84 LEU F N 1
ATOM 5163 C CA . LEU F 1 84 ? 54.780 25.449 -23.673 1.00 28.05 84 LEU F CA 1
ATOM 5164 C C . LEU F 1 84 ? 54.794 24.662 -24.992 1.00 29.67 84 LEU F C 1
ATOM 5165 O O . LEU F 1 84 ? 54.358 23.520 -25.056 1.00 28.94 84 LEU F O 1
ATOM 5170 N N . SER F 1 85 ? 55.288 25.287 -26.055 1.00 32.95 85 SER F N 1
ATOM 5171 C CA . SER F 1 85 ? 55.339 24.595 -27.335 1.00 36.89 85 SER F CA 1
ATOM 5172 C C . SER F 1 85 ? 56.298 23.416 -27.201 1.00 38.18 85 SER F C 1
ATOM 5173 O O . SER F 1 85 ? 56.042 22.367 -27.755 1.00 38.11 85 SER F O 1
ATOM 5176 N N . ASN F 1 86 ? 57.375 23.600 -26.431 1.00 40.08 86 ASN F N 1
ATOM 5177 C CA . ASN F 1 86 ? 58.323 22.516 -26.127 1.00 42.41 86 ASN F CA 1
ATOM 5178 C C . ASN F 1 86 ? 57.669 21.385 -25.322 1.00 42.18 86 ASN F C 1
ATOM 5179 O O . ASN F 1 86 ? 57.532 20.266 -25.810 1.00 42.62 86 ASN F O 1
ATOM 5184 N N . HIS F 1 87 ? 57.244 21.693 -24.105 1.00 41.66 87 HIS F N 1
ATOM 5185 C CA . HIS F 1 87 ? 56.715 20.688 -23.186 1.00 42.20 87 HIS F CA 1
ATOM 5186 C C . HIS F 1 87 ? 55.358 20.074 -23.558 1.00 42.25 87 HIS F C 1
ATOM 5187 O O . HIS F 1 87 ? 55.032 18.974 -23.108 1.00 42.16 87 HIS F O 1
ATOM 5194 N N . LEU F 1 88 ? 54.565 20.780 -24.349 1.00 41.83 88 LEU F N 1
ATOM 5195 C CA . LEU F 1 88 ? 53.139 20.442 -24.462 1.00 41.53 88 LEU F CA 1
ATOM 5196 C C . LEU F 1 88 ? 52.755 20.120 -25.897 1.00 41.56 88 LEU F C 1
ATOM 5197 O O . LEU F 1 88 ? 51.680 19.538 -26.154 1.00 41.93 88 LEU F O 1
ATOM 5202 N N . SER F 1 89 ? 53.625 20.514 -26.822 1.00 40.58 89 SER F N 1
ATOM 5203 C CA . SER F 1 89 ? 53.398 20.300 -28.241 1.00 41.34 89 SER F CA 1
ATOM 5204 C C . SER F 1 89 ? 52.221 21.101 -28.797 1.00 40.05 89 SER F C 1
ATOM 5205 O O . SER F 1 89 ? 51.657 20.765 -29.818 1.00 41.10 89 SER F O 1
ATOM 5208 N N . VAL F 1 90 ? 51.872 22.180 -28.114 1.00 38.40 90 VAL F N 1
ATOM 5209 C CA . VAL F 1 90 ? 50.803 23.045 -28.536 1.00 35.22 90 VAL F CA 1
ATOM 5210 C C . VAL F 1 90 ? 51.359 23.926 -29.666 1.00 34.27 90 VAL F C 1
ATOM 5211 O O . VAL F 1 90 ? 52.543 24.259 -29.674 1.00 32.71 90 VAL F O 1
ATOM 5215 N N . LYS F 1 91 ? 50.509 24.316 -30.625 1.00 33.28 91 LYS F N 1
ATOM 5216 C CA . LYS F 1 91 ? 50.961 25.248 -31.649 1.00 32.17 91 LYS F CA 1
ATOM 5217 C C . LYS F 1 91 ? 51.148 26.603 -30.975 1.00 31.06 91 LYS F C 1
ATOM 5218 O O . LYS F 1 91 ? 50.311 27.006 -30.168 1.00 30.39 91 LYS F O 1
ATOM 5224 N N . PRO F 1 92 ? 52.168 27.333 -31.317 1.00 29.37 92 PRO F N 1
ATOM 5225 C CA . PRO F 1 92 ? 52.298 28.670 -30.728 1.00 28.70 92 PRO F CA 1
ATOM 5226 C C . PRO F 1 92 ? 51.129 29.572 -30.989 1.00 26.57 92 PRO F C 1
ATOM 5227 O O . PRO F 1 92 ? 50.767 30.390 -30.149 1.00 25.12 92 PRO F O 1
ATOM 5231 N N . ARG F 1 93 ? 50.496 29.404 -32.150 1.00 26.34 93 ARG F N 1
ATOM 5232 C CA . ARG F 1 93 ? 49.351 30.221 -32.478 1.00 26.37 93 ARG F CA 1
ATOM 5233 C C . ARG F 1 93 ? 48.133 29.853 -31.612 1.00 25.44 93 ARG F C 1
ATOM 5234 O O . ARG F 1 93 ? 47.158 30.616 -31.596 1.00 26.42 93 ARG F O 1
ATOM 5242 N N . ARG F 1 94 ? 48.187 28.698 -30.941 1.00 24.87 94 ARG F N 1
ATOM 5243 C CA . ARG F 1 94 ? 47.151 28.293 -29.952 1.00 24.10 94 ARG F CA 1
ATOM 5244 C C . ARG F 1 94 ? 47.675 28.502 -28.483 1.00 22.93 94 ARG F C 1
ATOM 5245 O O . ARG F 1 94 ? 47.232 27.859 -27.548 1.00 22.24 94 ARG F O 1
ATOM 5253 N N . VAL F 1 95 ? 48.621 29.399 -28.339 1.00 23.78 95 VAL F N 1
ATOM 5254 C CA . VAL F 1 95 ? 49.007 29.976 -27.035 1.00 23.02 95 VAL F CA 1
ATOM 5255 C C . VAL F 1 95 ? 48.603 31.435 -26.929 1.00 25.04 95 VAL F C 1
ATOM 5256 O O . VAL F 1 95 ? 48.865 32.265 -27.852 1.00 25.16 95 VAL F O 1
ATOM 5260 N N . TYR F 1 96 ? 47.965 31.804 -25.811 1.00 23.09 96 TYR F N 1
ATOM 5261 C CA . TYR F 1 96 ? 47.608 33.173 -25.630 1.00 25.54 96 TYR F CA 1
ATOM 5262 C C . TYR F 1 96 ? 48.083 33.595 -24.225 1.00 26.17 96 TYR F C 1
ATOM 5263 O O . TYR F 1 96 ? 47.867 32.866 -23.279 1.00 25.90 96 TYR F O 1
ATOM 5272 N N . ILE F 1 97 ? 48.765 34.727 -24.126 1.00 27.16 97 ILE F N 1
ATOM 5273 C CA . ILE F 1 97 ? 49.410 35.149 -22.853 1.00 27.37 97 ILE F CA 1
ATOM 5274 C C . ILE F 1 97 ? 48.859 36.494 -22.513 1.00 27.11 97 ILE F C 1
ATOM 5275 O O . ILE F 1 97 ? 48.996 37.439 -23.326 1.00 27.74 97 ILE F O 1
ATOM 5280 N N . GLU F 1 98 ? 48.211 36.601 -21.352 1.00 25.97 98 GLU F N 1
ATOM 5281 C CA . GLU F 1 98 ? 47.621 37.845 -20.884 1.00 27.26 98 GLU F CA 1
ATOM 5282 C C . GLU F 1 98 ? 48.239 38.307 -19.558 1.00 28.92 98 GLU F C 1
ATOM 5283 O O . GLU F 1 98 ? 48.416 37.505 -18.640 1.00 24.98 98 GLU F O 1
ATOM 5289 N N . PHE F 1 99 ? 48.547 39.599 -19.456 1.00 29.77 99 PHE F N 1
ATOM 5290 C CA . PHE F 1 99 ? 49.110 40.174 -18.262 1.00 33.07 99 PHE F CA 1
ATOM 5291 C C . PHE F 1 99 ? 48.043 41.121 -17.758 1.00 36.35 99 PHE F C 1
ATOM 5292 O O . PHE F 1 99 ? 47.413 41.846 -18.551 1.00 36.71 99 PHE F O 1
ATOM 5300 N N . ARG F 1 100 ? 47.796 41.108 -16.456 1.00 39.23 100 ARG F N 1
ATOM 5301 C CA . ARG F 1 100 ? 46.883 42.076 -15.817 1.00 42.15 100 ARG F CA 1
ATOM 5302 C C . ARG F 1 100 ? 47.516 42.496 -14.503 1.00 44.17 100 ARG F C 1
ATOM 5303 O O . ARG F 1 100 ? 48.175 41.674 -13.859 1.00 42.99 100 ARG F O 1
ATOM 5311 N N . ASP F 1 101 ? 47.326 43.761 -14.090 1.00 45.30 101 ASP F N 1
ATOM 5312 C CA . ASP F 1 101 ? 47.825 44.173 -12.787 1.00 47.49 101 ASP F CA 1
ATOM 5313 C C . ASP F 1 101 ? 46.688 44.688 -11.905 1.00 47.94 101 ASP F C 1
ATOM 5314 O O . ASP F 1 101 ? 46.166 45.794 -12.114 1.00 48.09 101 ASP F O 1
ATOM 5319 N N . CYS F 1 102 ? 46.326 43.846 -10.934 1.00 48.31 102 CYS F N 1
ATOM 5320 C CA . CYS F 1 102 ? 45.222 44.055 -9.977 1.00 48.75 102 CYS F CA 1
ATOM 5321 C C . CYS F 1 102 ? 45.742 44.412 -8.578 1.00 47.77 102 CYS F C 1
ATOM 5322 O O . CYS F 1 102 ? 44.965 44.510 -7.633 1.00 47.50 102 CYS F O 1
ATOM 5325 N N . SER F 1 103 ? 47.055 44.591 -8.449 1.00 47.80 103 SER F N 1
ATOM 5326 C CA . SER F 1 103 ? 47.680 44.754 -7.125 1.00 47.25 103 SER F CA 1
ATOM 5327 C C . SER F 1 103 ? 46.924 45.797 -6.300 1.00 46.92 103 SER F C 1
ATOM 5328 O O . SER F 1 103 ? 46.415 45.464 -5.212 1.00 47.69 103 SER F O 1
ATOM 5331 N N . ALA F 1 104 ? 46.757 47.005 -6.860 1.00 44.67 104 ALA F N 1
ATOM 5332 C CA . ALA F 1 104 ? 46.020 48.101 -6.181 1.00 43.59 104 ALA F CA 1
ATOM 5333 C C . ALA F 1 104 ? 44.484 47.973 -5.947 1.00 42.58 104 ALA F C 1
ATOM 5334 O O . ALA F 1 104 ? 43.927 48.720 -5.129 1.00 43.03 104 ALA F O 1
ATOM 5336 N N . GLN F 1 105 ? 43.803 47.070 -6.663 1.00 40.71 105 GLN F N 1
ATOM 5337 C CA . GLN F 1 105 ? 42.332 46.865 -6.546 1.00 38.98 105 GLN F CA 1
ATOM 5338 C C . GLN F 1 105 ? 41.848 45.877 -5.429 1.00 35.95 105 GLN F C 1
ATOM 5339 O O . GLN F 1 105 ? 40.671 45.861 -5.091 1.00 37.76 105 GLN F O 1
ATOM 5345 N N . ASN F 1 106 ? 42.763 45.121 -4.837 1.00 30.84 106 ASN F N 1
ATOM 5346 C CA . ASN F 1 106 ? 42.434 43.986 -3.948 1.00 28.19 106 ASN F CA 1
ATOM 5347 C C . ASN F 1 106 ? 43.062 44.196 -2.566 1.00 25.03 106 ASN F C 1
ATOM 5348 O O . ASN F 1 106 ? 44.076 44.897 -2.414 1.00 24.59 106 ASN F O 1
ATOM 5353 N N . PHE F 1 107 ? 42.497 43.565 -1.557 1.00 22.01 107 PHE F N 1
ATOM 5354 C CA . PHE F 1 107 ? 43.139 43.523 -0.251 1.00 20.59 107 PHE F CA 1
ATOM 5355 C C . PHE F 1 107 ? 43.643 42.040 -0.155 1.00 23.01 107 PHE F C 1
ATOM 5356 O O . PHE F 1 107 ? 42.919 41.119 -0.600 1.00 23.06 107 PHE F O 1
ATOM 5364 N N . ALA F 1 108 ? 44.831 41.817 0.387 1.00 21.63 108 ALA F N 1
ATOM 5365 C CA . ALA F 1 108 ? 45.384 40.448 0.482 1.00 21.25 108 ALA F CA 1
ATOM 5366 C C . ALA F 1 108 ? 45.840 40.221 1.935 1.00 21.68 108 ALA F C 1
ATOM 5367 O O . ALA F 1 108 ? 46.445 41.121 2.527 1.00 20.59 108 ALA F O 1
ATOM 5369 N N . PHE F 1 109 ? 45.616 39.028 2.490 1.00 17.54 109 PHE F N 1
ATOM 5370 C CA . PHE F 1 109 ? 46.062 38.729 3.836 1.00 16.73 109 PHE F CA 1
ATOM 5371 C C . PHE F 1 109 ? 46.738 37.382 3.850 1.00 18.53 109 PHE F C 1
ATOM 5372 O O . PHE F 1 109 ? 46.201 36.436 3.258 1.00 18.23 109 PHE F O 1
ATOM 5380 N N . SER F 1 110 ? 47.885 37.260 4.510 1.00 18.64 110 SER F N 1
ATOM 5381 C CA . SER F 1 110 ? 48.496 35.929 4.700 1.00 18.32 110 SER F CA 1
ATOM 5382 C C . SER F 1 110 ? 47.940 35.426 6.013 1.00 18.76 110 SER F C 1
ATOM 5383 O O . SER F 1 110 ? 47.793 36.225 6.928 1.00 20.07 110 SER F O 1
ATOM 5386 N N . GLY F 1 111 ? 47.695 34.116 6.147 1.00 17.96 111 GLY F N 1
ATOM 5387 C CA . GLY F 1 111 ? 47.303 33.430 7.363 1.00 18.67 111 GLY F CA 1
ATOM 5388 C C . GLY F 1 111 ? 48.301 33.649 8.504 1.00 21.16 111 GLY F C 1
ATOM 5389 O O . GLY F 1 111 ? 47.927 33.605 9.670 1.00 21.20 111 GLY F O 1
ATOM 5390 N N . SER F 1 112 ? 49.527 33.944 8.146 1.00 19.86 112 SER F N 1
ATOM 5391 C CA . SER F 1 112 ? 50.645 34.159 9.158 1.00 23.98 112 SER F CA 1
ATOM 5392 C C . SER F 1 112 ? 50.449 35.428 9.993 1.00 23.96 112 SER F C 1
ATOM 5393 O O . SER F 1 112 ? 50.982 35.539 11.108 1.00 24.38 112 SER F O 1
ATOM 5396 N N . LEU F 1 113 ? 49.612 36.330 9.504 1.00 23.14 113 LEU F N 1
ATOM 5397 C CA . LEU F 1 113 ? 49.162 37.459 10.318 1.00 25.43 113 LEU F CA 1
ATOM 5398 C C . LEU F 1 113 ? 48.407 37.116 11.588 1.00 26.78 113 LEU F C 1
ATOM 5399 O O . LEU F 1 113 ? 48.401 37.939 12.504 1.00 27.00 113 LEU F O 1
ATOM 5404 N N . PHE F 1 114 ? 47.795 35.935 11.705 1.00 28.92 114 PHE F N 1
ATOM 5405 C CA . PHE F 1 114 ? 46.777 35.756 12.747 1.00 32.70 114 PHE F CA 1
ATOM 5406 C C . PHE F 1 114 ? 47.120 34.775 13.865 1.00 36.26 114 PHE F C 1
ATOM 5407 O O . PHE F 1 114 ? 46.234 34.326 14.624 1.00 37.82 114 PHE F O 1
ATOM 5415 N N . GLY F 1 115 ? 48.403 34.463 13.997 1.00 39.16 115 GLY F N 1
ATOM 5416 C CA . GLY F 1 115 ? 48.747 33.152 14.559 1.00 42.32 115 GLY F CA 1
ATOM 5417 C C . GLY F 1 115 ? 47.995 32.097 13.732 1.00 43.89 115 GLY F C 1
ATOM 5418 O O . GLY F 1 115 ? 47.681 32.279 12.507 1.00 43.78 115 GLY F O 1
ATOM 5419 N N . GLY F 1 116 ? 47.634 31.035 14.305 1.00 45.42 116 GLY F N 1
#

Secondary structure (P-SEA, 3-state):
cccccccccccaaaaaaaaaaaaaaaaaaacccccbbbbbbccccccccccccccbbbbbbccccaaaaaaaaaaaaaaaacccccccbbbbbcccbbbbccccc/cccccccccccaaaaaaaaaaaaaaaaaaaccccccbbbbbcccccccccccccbbbbbbbccccccccccaaaaaaaaaaaaaaccccccccbbbbbbccccccccccc/ccbbbccccccaaaaaaaaaaaaaaaaaaacccccbbbbbbcccccccccccccbbbbbbbccccccccccaaaaaaaaaaaaaaacccccccbbbbbbbccccbbbbbccccc/ccbbbccccccaaaaaaaaaaaaaaaaaaacccccbbbbbbcccccccccccccbbbbbbbccccccccccaaaaaaaaaaaaaaccccccccbbbbbbccccccccccc/cccccccccccaaaaaaaaaaaaaaaaaaaccccccbbbbbcccccccccccccbbbbbbbccccccccccaaaaaaaaaaaaaaccccccccbbbbbbbccccbbbbbcccccc/cccccccccccaaaaaaaaaaaaaaaaaaacccccbbbbbbcccccccccccccbbbbbbbccccccccccaaaaaaaaaaaaaaacccccccbbbbbbbccccbbbbbccccc

Solvent-accessible surface area: 28800 Å² total

Sequence (668 aa):
PCELITNISIPDDKAQNTLSEIEDAISNILGKPVAYIMSNYYDYQKNLRFSGSNEGYCCFVRLTSISNNSLLADKITKILSNHLSVKPRRVYIEFRDNFAFSGSLFGPCELITNISIPDDKAQNTLSEIEDAISNILGKPVAYIMSNYDYQKNLRFSGSNEGYCFVRLTSIGGINRSNNSLLADKITKILSNHLSVKPRRVYIEFRDCNFAFSGSLFPCELITNISIPDDKAQNTLSEIEDAISNILGKPVAYIMSNYYDYQKNLRFSGSNEGYCCFVRLTSIGGINNRSNNSLLADKITKILSNHLSVKPRRVYIEFRDCSAQNFAFSGSLFGPCELITNISIPDDKAQNTLSEIEDAISNNILGKPVAYIMSNYYDYQKNLRFSSGSNEGYCFVRLTSIGGINRSNNSLLADKITKILSNHLSVKPRRVYIEFRDCFAFSGSLFGPCELITNISIPDDKAQNTLSEIEDAISNNILGKPVAYIMSNYDYQKNLRFSSGSNEGYCFVRLTSIGGINRSNNSLLADKITKILSNHLSVKPRRVYIEFRDCSAQNFAFSGSLFGGPCELITNISIPDDKAQNTLSEIEDAISNILGKPVAYIMSNYDYQKNLRFSGSNEGYCFVRLTSIGGINRSNNSLLADKITKILSNHLSVKPRRVYIEFRDCSAQNFAFSGSLFG

CATH classification: 3.30.429.10